Protein AF-0000000074257946 (afdb_homodimer)

Organism: NCBI:txid2743089

Sequence (624 aa):
MSGSTSDPAFTVRQARAADEDAVVAFTGDTWGDRHGDYIPDVFARWVETDGPDQRTFVVDVDDGADVAGVIQGVMLTDTEAWAQGMRVNPAYRGRGLSPGLSYALMDWARGRGAAVCRNMVFSWNVAGLGQSRAVGFEPATEFRWARPDPDADAAPDLDVSADPAAAWAWWTASDARSHLRGLAMDAEESWACSELRREQLREAADDDRLFVVNDGGTRGFSYRAYDDEREADDGGTRTWGVYGVGAWETSEAARAVLRAVARDAGRQGYDDVRVLIPEGVRPVSDVAAAREGVSEEPDFVMSADLTDPDVAMSGSTSDPAFTVRQARAADEDAVVAFTGDTWGDRHGDYIPDVFARWVETDGPDQRTFVVDVDDGADVAGVIQGVMLTDTEAWAQGMRVNPAYRGRGLSPGLSYALMDWARGRGAAVCRNMVFSWNVAGLGQSRAVGFEPATEFRWARPDPDADAAPDLDVSADPAAAWAWWTASDARSHLRGLAMDAEESWACSELRREQLREAADDDRLFVVNDGGTRGFSYRAYDDEREADDGGTRTWGVYGVGAWETSEAARAVLRAVARDAGRQGYDDVRVLIPEGVRPVSDVAAAREGVSEEPDFVMSADLTDPDVA

Radius of gyration: 26.46 Å; Cα contacts (8 Å, |Δi|>4): 1434; chains: 2; bounding box: 75×75×57 Å

Nearest PDB structures (foldseek):
  8iym-assembly3_C  TM=8.366E-01  e=1.261E-07  Helicobacter pylori 26695
  8iym-assembly1_A  TM=7.891E-01  e=2.751E-07  Helicobacter pylori 26695
  8iym-assembly2_B  TM=7.845E-01  e=6.766E-07  Helicobacter pylori 26695
  8iyo-assembly3_C  TM=7.149E-01  e=1.261E-07  Helicobacter pylori 26695
  7rb3-assembly1_A  TM=7.932E-01  e=5.203E-06  Homo sapiens

Foldseek 3Di:
DPPPPPLQDKDKDFDDLVQLVQVCVQQQQQPHPPDGGCCNVCVNVLNVPDDLFKTKMWMAGPVRPHTFWIKMKGHLDQAEIEIDDTDGRPVCPPSCRRLVNVLVRLVSSVVSHHQKYKYKDFPVPPVVVVSCVVQFWDFDAKWWWWKFAADQPQDAPFDKALDLVQQVVDLVPAVQCVRNVQWWQRLPDPPDIDHDDSVVSVVQSVVVFKIFTDDVGTFWIKGWRDKDWDQDPVRDIAIETEITATDGHDLSRSLRRSSVVSSVCNVVPGRIYIHIYGDDPHSVVSSVVSVTDIDPTMMTMIMHRSVDPVND/DPPPPPLFDKDKDFDDLVQLVQVCVQQQQQVHPPDGGCCNVCVNVLSVPDDLFKTKMWMAGPVRPHTFWIKMKGHLDQAEIEIDDTDGRPVCPPSCRRLVNVQVRLVSSVVSRHQKYKYKDFPVPPVVVVSCVVQFWDFDAKWWWWKFAADQPQDAPFDKALDLVQQVVDLVPAVQCVRNVQWWQRLPDPPDIDHDDSVLSVVQSVVVFKIFTDDPGTFWIKGWRDKDWDQDPVRDIAIETEITATDGHDLSRSLRRSSVVSSVCNVVPGRIYIHIYGDDPHSVVSSVVSVTDIDPTMMTMIMHRSVDPVND

Solvent-accessible surface area (backbone atoms only — not comparable to full-atom values): 32181 Å² total; per-residue (Å²): 133,82,76,70,79,69,70,79,74,64,49,75,43,74,56,52,80,86,46,49,66,48,51,34,66,55,33,61,63,65,54,54,94,79,41,83,44,63,56,62,79,42,46,70,58,50,50,71,63,41,51,95,52,24,46,38,36,28,29,29,28,80,89,62,76,39,62,44,33,37,34,35,35,35,51,78,50,70,40,36,26,38,49,44,74,74,45,63,29,74,92,56,63,90,64,57,58,66,53,51,52,51,34,54,45,51,47,52,38,37,76,67,50,22,44,31,37,31,37,73,40,56,65,46,40,35,69,59,38,18,52,40,44,73,61,50,31,38,68,63,24,42,29,30,38,37,30,41,63,52,28,58,78,46,71,43,88,46,51,71,45,52,52,39,67,58,48,45,57,50,42,77,71,32,68,54,30,63,54,34,68,41,46,23,46,34,65,84,43,85,97,38,69,36,71,64,50,70,65,57,40,44,52,25,27,76,67,75,31,31,41,28,29,37,73,99,44,81,35,28,30,37,32,56,41,46,72,46,77,41,78,39,95,86,69,44,79,42,37,32,35,34,24,22,37,45,42,53,74,45,56,70,36,35,35,21,38,46,23,49,50,11,15,52,30,26,68,72,63,35,72,39,40,38,26,37,25,56,55,48,45,52,58,50,36,26,38,11,58,54,73,29,46,57,48,62,45,46,39,25,34,34,32,24,58,48,75,39,77,86,41,91,134,81,75,71,79,67,71,79,73,64,48,74,42,74,55,52,79,85,47,48,66,48,51,32,66,54,35,61,62,64,54,54,94,79,42,83,43,65,58,62,78,41,49,68,58,48,50,69,62,42,49,94,54,24,45,38,36,28,31,30,28,83,90,62,77,39,61,44,32,37,34,34,36,35,50,78,50,71,40,35,26,37,48,45,74,73,44,65,27,75,94,56,63,92,67,59,58,66,53,52,52,51,35,54,44,51,47,52,37,37,75,64,49,21,44,31,38,30,36,73,39,56,64,46,41,35,70,59,38,17,51,40,44,72,62,50,30,38,66,63,23,42,28,30,37,38,31,40,65,51,29,59,78,45,71,42,88,47,51,71,44,51,52,38,64,61,47,46,58,50,42,78,71,33,68,55,29,62,56,36,69,40,46,23,45,34,65,84,42,85,98,39,69,35,73,66,49,70,66,58,40,44,53,24,28,75,67,75,29,32,40,26,27,36,72,100,46,82,35,30,29,36,33,56,41,46,72,46,79,42,78,39,96,87,69,45,78,43,37,32,37,34,25,22,37,46,42,53,74,45,56,68,37,35,36,22,39,45,24,48,50,11,15,53,30,26,67,72,62,34,73,40,40,38,26,37,25,56,56,47,44,53,58,50,37,26,38,10,57,54,72,29,46,55,50,62,46,44,39,26,34,33,34,24,58,49,76,39,78,85,40,91

pLDDT: mean 92.84, std 12.23, range [27.66, 98.94]

Secondary structure (DSSP, 8-state):
----------EEEE--GGGHHHHHHHHTTTTTTS---SHHHHHHHHHHH-BTTEEEEEEEEGGGTEEEEEEEEEESSSSEEEEEEEEE-GGGTTSSHHHHHHHHHHHHHHHTT-SEEEEEEETT-HHHHHHHHHTT-EEEEEEEEEEPPP-TT---SSEEE--HHHHHHHHHHSHHHHHHTTEEE-SSSTT-EEE--HHHHHHHHHTT-EEEEESSSEEEEEEEEEEEEEE-TTSPEEEEEEEEEEEESSHHHHHHHHHHHHHHHHHHT-SEEEEEEE-SHHHHHHHHHTT-EE-SSPEEEEEEETTSTT--/----------EEEE--GGGHHHHHHHHTTTTTTS---SHHHHHHHHHHH-BTTEEEEEEEEGGGTEEEEEEEEEESSSSEEEEEEEEE-GGGTTSSHHHHHHHHHHHHHHHTT-SEEEEEEETT-HHHHHHHHHTT-EEEEEEEEEEPPP-TT---SSEEE--HHHHHHHHHHSHHHHHHTTEEE-SSSTT-EEE--HHHHHHHHHTT-EEEEESSSEEEEEEEEEEEEEE-TTSPEEEEEEEEEEEESSHHHHHHHHHHHHHHHHHHT-SEEEEEEE-SHHHHHHHHHTT-EE-SSPEEEEEEETTSTT--

Structure (mmCIF, N/CA/C/O backbone):
data_AF-0000000074257946-model_v1
#
loop_
_entity.id
_entity.type
_entity.pdbx_description
1 polymer 'GNAT family N-acetyltransferase'
#
loop_
_atom_site.group_PDB
_atom_site.id
_atom_site.type_symbol
_atom_site.label_atom_id
_atom_site.label_alt_id
_atom_site.label_comp_id
_atom_site.label_asym_id
_atom_site.label_entity_id
_atom_site.label_seq_id
_atom_site.pdbx_PDB_ins_code
_atom_site.Cartn_x
_atom_site.Cartn_y
_atom_site.Cartn_z
_atom_site.occupancy
_atom_site.B_iso_or_equiv
_atom_site.auth_seq_id
_atom_site.auth_comp_id
_atom_site.auth_asym_id
_atom_site.auth_atom_id
_atom_site.pdbx_PDB_model_num
ATOM 1 N N . MET A 1 1 ? -39.656 -33.594 -10.438 1 28.19 1 MET A N 1
ATOM 2 C CA . MET A 1 1 ? -38.688 -33.688 -11.508 1 28.19 1 MET A CA 1
ATOM 3 C C . MET A 1 1 ? -37.531 -32.688 -11.281 1 28.19 1 MET A C 1
ATOM 5 O O . MET A 1 1 ? -37.719 -31.484 -11.523 1 28.19 1 MET A O 1
ATOM 9 N N . SER A 1 2 ? -36.781 -32.781 -10.195 1 31.39 2 SER A N 1
ATOM 10 C CA . SER A 1 2 ? -35.75 -31.953 -9.633 1 31.39 2 SER A CA 1
ATOM 11 C C . SER A 1 2 ? -34.625 -31.703 -10.648 1 31.39 2 SER A C 1
ATOM 13 O O . SER A 1 2 ? -33.938 -32.625 -11.047 1 31.39 2 SER A O 1
ATOM 15 N N . GLY A 1 3 ? -34.969 -30.828 -11.656 1 32.97 3 GLY A N 1
ATOM 16 C CA . GLY A 1 3 ? -33.969 -30.531 -12.695 1 32.97 3 GLY A CA 1
ATOM 17 C C . GLY A 1 3 ? -32.562 -30.359 -12.156 1 32.97 3 GLY A C 1
ATOM 18 O O . GLY A 1 3 ? -32.344 -29.578 -11.227 1 32.97 3 GLY A O 1
ATOM 19 N N . SER A 1 4 ? -31.781 -31.344 -12.133 1 37.19 4 SER A N 1
ATOM 20 C CA . SER A 1 4 ? -30.344 -31.328 -11.844 1 37.19 4 SER A CA 1
ATOM 21 C C . SER A 1 4 ? -29.656 -30.188 -12.578 1 37.19 4 SER A C 1
ATOM 23 O O . SER A 1 4 ? -29.609 -30.172 -13.812 1 37.19 4 SER A O 1
ATOM 25 N N . THR A 1 5 ? -29.938 -28.938 -12.32 1 41.09 5 THR A N 1
ATOM 26 C CA . THR A 1 5 ? -29.125 -27.859 -12.883 1 41.09 5 THR A CA 1
ATOM 27 C C . THR A 1 5 ? -27.688 -28.312 -13.109 1 41.09 5 THR A C 1
ATOM 29 O O . THR A 1 5 ? -26.953 -28.578 -12.148 1 41.09 5 THR A O 1
ATOM 32 N N . SER A 1 6 ? -27.391 -29.125 -14.07 1 42 6 SER A N 1
ATOM 33 C CA . SER A 1 6 ? -26.109 -29.656 -14.523 1 42 6 SER A CA 1
ATOM 34 C C . SER A 1 6 ? -25.047 -28.578 -14.594 1 42 6 SER A C 1
ATOM 36 O O . SER A 1 6 ? -25.25 -27.547 -15.258 1 42 6 SER A O 1
ATOM 38 N N . ASP A 1 7 ? -24.328 -28.172 -13.602 1 51.91 7 ASP A N 1
ATOM 39 C CA . ASP A 1 7 ? -23.172 -27.281 -13.625 1 51.91 7 ASP A CA 1
ATOM 40 C C . ASP A 1 7 ? -22.438 -27.359 -14.969 1 51.91 7 ASP A C 1
ATOM 42 O O . ASP A 1 7 ? -22.141 -28.453 -15.453 1 51.91 7 ASP A O 1
ATOM 46 N N . PRO A 1 8 ? -22.688 -26.453 -15.906 1 59.31 8 PRO A N 1
ATOM 47 C CA . PRO A 1 8 ? -22.062 -26.578 -17.219 1 59.31 8 PRO A CA 1
ATOM 48 C C . PRO A 1 8 ? -20.656 -27.188 -17.156 1 59.31 8 PRO A C 1
ATOM 50 O O . PRO A 1 8 ? -19.859 -26.812 -16.297 1 59.31 8 PRO A O 1
ATOM 53 N N . ALA A 1 9 ? -20.406 -28.406 -17.734 1 77.06 9 ALA A N 1
ATOM 54 C CA . ALA A 1 9 ? -19.266 -29.297 -17.656 1 77.06 9 ALA A CA 1
ATOM 55 C C . ALA A 1 9 ? -18.031 -28.672 -18.328 1 77.06 9 ALA A C 1
ATOM 57 O O . ALA A 1 9 ? -18.141 -28.062 -19.391 1 77.06 9 ALA A O 1
ATOM 58 N N . PHE A 1 10 ? -17.047 -28.094 -17.688 1 89.5 10 PHE A N 1
ATOM 59 C CA . PHE A 1 10 ? -15.75 -27.719 -18.25 1 89.5 10 PHE A CA 1
ATOM 60 C C . PHE A 1 10 ? -14.68 -28.734 -17.844 1 89.5 10 PHE A C 1
ATOM 62 O O . PHE A 1 10 ? -14.875 -29.5 -16.906 1 89.5 10 PHE A O 1
ATOM 69 N N . THR A 1 11 ? -13.664 -28.875 -18.656 1 93.81 11 THR A N 1
ATOM 70 C CA . THR A 1 11 ? -12.539 -29.766 -18.391 1 93.81 11 THR A CA 1
ATOM 71 C C . THR A 1 11 ? -11.227 -28.984 -18.391 1 93.81 11 THR A C 1
ATOM 73 O O . THR A 1 11 ? -10.969 -28.188 -19.297 1 93.81 11 THR A O 1
ATOM 76 N N . VAL A 1 12 ? -10.453 -29.188 -17.328 1 96.31 12 VAL A N 1
ATOM 77 C CA . VAL A 1 12 ? -9.125 -28.578 -17.25 1 96.31 12 VAL A CA 1
ATOM 78 C C . VAL A 1 12 ? -8.078 -29.578 -17.75 1 96.31 12 VAL A C 1
ATOM 80 O O . VAL A 1 12 ? -8.117 -30.75 -17.391 1 96.31 12 VAL A O 1
ATOM 83 N N . ARG A 1 13 ? -7.227 -29.109 -18.562 1 97.06 13 ARG A N 1
ATOM 84 C CA . ARG A 1 13 ? -6.176 -29.953 -19.109 1 97.06 13 ARG A CA 1
ATOM 85 C C . ARG A 1 13 ? -4.895 -29.156 -19.344 1 97.06 13 ARG A C 1
ATOM 87 O O . ARG A 1 13 ? -4.895 -27.938 -19.25 1 97.06 13 ARG A O 1
ATOM 94 N N . GLN A 1 14 ? -3.812 -29.906 -19.656 1 97.62 14 GLN A N 1
ATOM 95 C CA . GLN A 1 14 ? -2.584 -29.234 -20.062 1 97.62 14 GLN A CA 1
ATOM 96 C C . GLN A 1 14 ? -2.76 -28.547 -21.422 1 97.62 14 GLN A C 1
ATOM 98 O O . GLN A 1 14 ? -3.387 -29.109 -22.328 1 97.62 14 GLN A O 1
ATOM 103 N N . ALA A 1 15 ? -2.199 -27.438 -21.547 1 98.06 15 ALA A N 1
ATOM 104 C CA . ALA A 1 15 ? -2.273 -26.672 -22.781 1 98.06 15 ALA A CA 1
ATOM 105 C C . ALA A 1 15 ? -1.446 -27.328 -23.891 1 98.06 15 ALA A C 1
ATOM 107 O O . ALA A 1 15 ? -0.516 -28.094 -23.609 1 98.06 15 ALA A O 1
ATOM 108 N N . ARG A 1 16 ? -1.841 -27.094 -25.156 1 97 16 ARG A N 1
ATOM 109 C CA . ARG A 1 16 ? -1.133 -27.5 -26.359 1 97 16 ARG A CA 1
ATOM 110 C C . ARG A 1 16 ? -0.888 -26.312 -27.281 1 97 16 ARG A C 1
ATOM 112 O O . ARG A 1 16 ? -1.555 -25.281 -27.156 1 97 16 ARG A O 1
ATOM 119 N N . ALA A 1 17 ? 0.086 -26.484 -28.172 1 96.31 17 ALA A N 1
ATOM 120 C CA . ALA A 1 17 ? 0.425 -25.422 -29.125 1 96.31 17 ALA A CA 1
ATOM 121 C C . ALA A 1 17 ? -0.807 -24.969 -29.891 1 96.31 17 ALA A C 1
ATOM 123 O O . ALA A 1 17 ? -0.942 -23.781 -30.219 1 96.31 17 ALA A O 1
ATOM 124 N N . ALA A 1 18 ? -1.68 -25.844 -30.172 1 95.69 18 ALA A N 1
ATOM 125 C CA . ALA A 1 18 ? -2.865 -25.578 -30.984 1 95.69 18 ALA A CA 1
ATOM 126 C C . ALA A 1 18 ? -3.832 -24.656 -30.25 1 95.69 18 ALA A C 1
ATOM 128 O O . ALA A 1 18 ? -4.758 -24.109 -30.859 1 95.69 18 ALA A O 1
ATOM 129 N N . ASP A 1 19 ? -3.639 -24.453 -28.953 1 96.56 19 ASP A N 1
ATOM 130 C CA . ASP A 1 19 ? -4.539 -23.625 -28.156 1 96.56 19 ASP A CA 1
ATOM 131 C C . ASP A 1 19 ? -4.188 -22.156 -28.281 1 96.56 19 ASP A C 1
ATOM 133 O O . ASP A 1 19 ? -4.91 -21.281 -27.781 1 96.56 19 ASP A O 1
ATOM 137 N N . GLU A 1 20 ? -3.1 -21.812 -28.938 1 95.38 20 GLU A N 1
ATOM 138 C CA . GLU A 1 20 ? -2.523 -20.469 -28.938 1 95.38 20 GLU A CA 1
ATOM 139 C C . GLU A 1 20 ? -3.518 -19.438 -29.469 1 95.38 20 GLU A C 1
ATOM 141 O O . GLU A 1 20 ? -3.754 -18.406 -28.828 1 95.38 20 GLU A O 1
ATOM 146 N N . ASP A 1 21 ? -4.148 -19.719 -30.609 1 94 21 ASP A N 1
ATOM 147 C CA . ASP A 1 21 ? -5.055 -18.75 -31.219 1 94 21 ASP A CA 1
ATOM 148 C C . ASP A 1 21 ? -6.219 -18.422 -30.281 1 94 21 ASP A C 1
ATOM 150 O O . ASP A 1 21 ? -6.598 -17.266 -30.156 1 94 21 ASP A O 1
ATOM 154 N N . ALA A 1 22 ? -6.742 -19.406 -29.688 1 93.19 22 ALA A N 1
ATOM 155 C CA . ALA A 1 22 ? -7.879 -19.219 -28.797 1 93.19 22 ALA A CA 1
ATOM 156 C C . ALA A 1 22 ? -7.473 -18.391 -27.562 1 93.19 22 ALA A C 1
ATOM 158 O O . ALA A 1 22 ? -8.188 -17.469 -27.172 1 93.19 22 ALA A O 1
ATOM 159 N N . VAL A 1 23 ? -6.34 -18.703 -26.938 1 94.38 23 VAL A N 1
ATOM 160 C CA . VAL A 1 23 ? -5.859 -18.016 -25.75 1 94.38 23 VAL A CA 1
ATOM 161 C C . VAL A 1 23 ? -5.566 -16.562 -26.094 1 94.38 23 VAL A C 1
ATOM 163 O O . VAL A 1 23 ? -5.949 -15.648 -25.344 1 94.38 23 VAL A O 1
ATOM 166 N N . VAL A 1 24 ? -4.945 -16.328 -27.172 1 91.62 24 VAL A N 1
ATOM 167 C CA . VAL A 1 24 ? -4.605 -14.984 -27.609 1 91.62 24 VAL A CA 1
ATOM 168 C C . VAL A 1 24 ? -5.883 -14.172 -27.812 1 91.62 24 VAL A C 1
ATOM 170 O O . VAL A 1 24 ? -5.934 -12.984 -27.484 1 91.62 24 VAL A O 1
ATOM 173 N N . ALA A 1 25 ? -6.863 -14.797 -28.344 1 89.38 25 ALA A N 1
ATOM 174 C CA . ALA A 1 25 ? -8.117 -14.125 -28.672 1 89.38 25 ALA A CA 1
ATOM 175 C C . ALA A 1 25 ? -8.758 -13.516 -27.438 1 89.38 25 ALA A C 1
ATOM 177 O O . ALA A 1 25 ? -9.266 -12.391 -27.469 1 89.38 25 ALA A O 1
ATOM 178 N N . PHE A 1 26 ? -8.719 -14.219 -26.312 1 88.62 26 PHE A N 1
ATOM 179 C CA . PHE A 1 26 ? -9.445 -13.672 -25.172 1 88.62 26 PHE A CA 1
ATOM 180 C C . PHE A 1 26 ? -8.508 -12.938 -24.219 1 88.62 26 PHE A C 1
ATOM 182 O O . PHE A 1 26 ? -8.961 -12.297 -23.281 1 88.62 26 PHE A O 1
ATOM 189 N N . THR A 1 27 ? -7.254 -12.992 -24.375 1 87.44 27 THR A N 1
ATOM 190 C CA . THR A 1 27 ? -6.316 -12.312 -23.484 1 87.44 27 THR A CA 1
ATOM 191 C C . THR A 1 27 ? -5.805 -11.023 -24.125 1 87.44 27 THR A C 1
ATOM 193 O O . THR A 1 27 ? -5.086 -10.25 -23.484 1 87.44 27 THR A O 1
ATOM 196 N N . GLY A 1 28 ? -6.121 -10.82 -25.312 1 71 28 GLY A N 1
ATOM 197 C CA . GLY A 1 28 ? -5.59 -9.664 -26.031 1 71 28 GLY A CA 1
ATOM 198 C C . GLY A 1 28 ? -5.957 -8.344 -25.391 1 71 28 GLY A C 1
ATOM 199 O O . GLY A 1 28 ? -5.219 -7.363 -25.5 1 71 28 GLY A O 1
ATOM 200 N N . ASP A 1 29 ? -7.141 -8.266 -24.672 1 65 29 ASP A N 1
ATOM 201 C CA . ASP A 1 29 ? -7.57 -6.98 -24.125 1 65 29 ASP A CA 1
ATOM 202 C C . ASP A 1 29 ? -7.934 -7.105 -22.656 1 65 29 ASP A C 1
ATOM 204 O O . ASP A 1 29 ? -8.891 -6.477 -22.188 1 65 29 ASP A O 1
ATOM 208 N N . THR A 1 30 ? -7.242 -7.941 -21.891 1 57.88 30 THR A N 1
ATOM 209 C CA . THR A 1 30 ? -7.645 -8.328 -20.547 1 57.88 30 THR A CA 1
ATOM 210 C C . THR A 1 30 ? -7.684 -7.117 -19.609 1 57.88 30 THR A C 1
ATOM 212 O O . THR A 1 30 ? -8.594 -6.984 -18.797 1 57.88 30 THR A O 1
ATOM 215 N N . TRP A 1 31 ? -6.695 -6.301 -19.609 1 57.59 31 TRP A N 1
ATOM 216 C CA . TRP A 1 31 ? -6.598 -5.25 -18.609 1 57.59 31 TRP A CA 1
ATOM 217 C C . TRP A 1 31 ? -7.074 -3.914 -19.172 1 57.59 31 TRP A C 1
ATOM 219 O O . TRP A 1 31 ? -6.887 -2.869 -18.547 1 57.59 31 TRP A O 1
ATOM 229 N N . GLY A 1 32 ? -7.785 -3.988 -20.266 1 51.88 32 GLY A N 1
ATOM 230 C CA . GLY A 1 32 ? -8.219 -2.752 -20.906 1 51.88 32 GLY A CA 1
ATOM 231 C C . GLY A 1 32 ? -7.07 -1.811 -21.219 1 51.88 32 GLY A C 1
ATOM 232 O O . GLY A 1 32 ? -6 -2.25 -21.641 1 51.88 32 GLY A O 1
ATOM 233 N N . ASP A 1 33 ? -7.301 -0.355 -21 1 49.25 33 ASP A N 1
ATOM 234 C CA . ASP A 1 33 ? -6.422 0.754 -21.359 1 49.25 33 ASP A CA 1
ATOM 235 C C . ASP A 1 33 ? -5.223 0.823 -20.406 1 49.25 33 ASP A C 1
ATOM 237 O O . ASP A 1 33 ? -4.285 1.587 -20.641 1 49.25 33 ASP A O 1
ATOM 241 N N . ARG A 1 34 ? -5.273 0.094 -19.312 1 51.94 34 ARG A N 1
ATOM 242 C CA . ARG A 1 34 ? -4.219 0.349 -18.344 1 51.94 34 ARG A CA 1
ATOM 243 C C . ARG A 1 34 ? -2.918 -0.339 -18.734 1 51.94 34 ARG A C 1
ATOM 245 O O . ARG A 1 34 ? -1.84 0.247 -18.625 1 51.94 34 ARG A O 1
ATOM 252 N N . HIS A 1 35 ? -2.992 -1.701 -19.094 1 59.75 35 HIS A N 1
ATOM 253 C CA . HIS A 1 35 ? -1.765 -2.408 -19.453 1 59.75 35 HIS A CA 1
ATOM 254 C C . HIS A 1 35 ? -2.027 -3.477 -20.5 1 59.75 35 HIS A C 1
ATOM 256 O O . HIS A 1 35 ? -3.131 -4.023 -20.578 1 59.75 35 HIS A O 1
ATOM 262 N N . GLY A 1 36 ? -1.339 -3.449 -21.547 1 65.31 36 GLY A N 1
ATOM 263 C CA . GLY A 1 36 ? -1.379 -4.605 -22.422 1 65.31 36 GLY A CA 1
ATOM 264 C C . GLY A 1 36 ? -1.177 -5.918 -21.703 1 65.31 36 GLY A C 1
ATOM 265 O O . GLY A 1 36 ? -0.676 -5.938 -20.578 1 65.31 36 GLY A O 1
ATOM 266 N N . ASP A 1 37 ? -1.845 -6.973 -22.094 1 81.06 37 ASP A N 1
ATOM 267 C CA . ASP A 1 37 ? -1.688 -8.305 -21.516 1 81.06 37 ASP A CA 1
ATOM 268 C C . ASP A 1 37 ? -0.487 -9.023 -22.125 1 81.06 37 ASP A C 1
ATOM 270 O O . ASP A 1 37 ? -0.329 -9.055 -23.344 1 81.06 37 ASP A O 1
ATOM 274 N N . TYR A 1 38 ? 0.406 -9.594 -21.344 1 86 38 TYR A N 1
ATOM 275 C CA . TYR A 1 38 ? 1.645 -10.203 -21.812 1 86 38 TYR A CA 1
ATOM 276 C C . TYR A 1 38 ? 1.411 -11.641 -22.25 1 86 38 TYR A C 1
ATOM 278 O O . TYR A 1 38 ? 2.268 -12.242 -22.906 1 86 38 TYR A O 1
ATOM 286 N N . ILE A 1 39 ? 0.268 -12.188 -22.016 1 90.44 39 ILE A N 1
ATOM 287 C CA . ILE A 1 39 ? 0.009 -13.602 -22.234 1 90.44 39 ILE A CA 1
ATOM 288 C C . ILE A 1 39 ? 0.136 -13.914 -23.734 1 90.44 39 ILE A C 1
ATOM 290 O O . ILE A 1 39 ? 0.771 -14.906 -24.109 1 90.44 39 ILE A O 1
ATOM 294 N N . PRO A 1 40 ? -0.4 -13.07 -24.625 1 89.81 40 PRO A N 1
ATOM 295 C CA . PRO A 1 40 ? -0.252 -13.352 -26.062 1 89.81 40 PRO A CA 1
ATOM 296 C C . PRO A 1 40 ? 1.209 -13.469 -26.484 1 89.81 40 PRO A C 1
ATOM 298 O O . PRO A 1 40 ? 1.528 -14.227 -27.406 1 89.81 40 PRO A O 1
ATOM 301 N N . ASP A 1 41 ? 2.043 -12.812 -25.781 1 88.56 41 ASP A N 1
ATOM 302 C CA . ASP A 1 41 ? 3.447 -12.742 -26.172 1 88.56 41 ASP A CA 1
ATOM 303 C C . ASP A 1 41 ? 4.23 -13.93 -25.609 1 88.56 41 ASP A C 1
ATOM 305 O O . ASP A 1 41 ? 5.328 -14.234 -26.078 1 88.56 41 ASP A O 1
ATOM 309 N N . VAL A 1 42 ? 3.674 -14.586 -24.625 1 91.94 42 VAL A N 1
ATOM 310 C CA . VAL A 1 42 ? 4.52 -15.547 -23.922 1 91.94 42 VAL A CA 1
ATOM 311 C C . VAL A 1 42 ? 3.889 -16.938 -24 1 91.94 42 VAL A C 1
ATOM 313 O O . VAL A 1 42 ? 4.551 -17.938 -23.719 1 91.94 42 VAL A O 1
ATOM 316 N N . PHE A 1 43 ? 2.664 -17.094 -24.438 1 95.31 43 PHE A N 1
ATOM 317 C CA . PHE A 1 43 ? 1.934 -18.359 -24.359 1 95.31 43 PHE A CA 1
ATOM 318 C C . PHE A 1 43 ? 2.67 -19.453 -25.109 1 95.31 43 PHE A C 1
ATOM 320 O O . PHE A 1 43 ? 2.836 -20.562 -24.594 1 95.31 43 PHE A O 1
ATOM 327 N N . ALA A 1 44 ? 3.096 -19.188 -26.328 1 95.44 44 ALA A N 1
ATOM 328 C CA . ALA A 1 44 ? 3.791 -20.188 -27.141 1 95.44 44 ALA A CA 1
ATOM 329 C C . ALA A 1 44 ? 5.012 -20.734 -26.406 1 95.44 44 ALA A C 1
ATOM 331 O O . ALA A 1 44 ? 5.23 -21.953 -26.359 1 95.44 44 ALA A O 1
ATOM 332 N N . ARG A 1 45 ? 5.73 -19.844 -25.828 1 94.81 45 ARG A N 1
ATOM 333 C CA . ARG A 1 45 ? 6.918 -20.25 -25.078 1 94.81 45 ARG A CA 1
ATOM 334 C C . ARG A 1 45 ? 6.543 -21.031 -23.828 1 94.81 45 ARG A C 1
ATOM 336 O O . ARG A 1 45 ? 7.238 -21.984 -23.453 1 94.81 45 ARG A O 1
ATOM 343 N N . TRP A 1 46 ? 5.465 -20.656 -23.125 1 96.38 46 TRP A N 1
ATOM 344 C CA . TRP A 1 46 ? 4.977 -21.391 -21.953 1 96.38 46 TRP A CA 1
ATOM 345 C C . TRP A 1 46 ? 4.75 -22.859 -22.297 1 96.38 46 TRP A C 1
ATOM 347 O O . TRP A 1 46 ? 5.254 -23.75 -21.609 1 96.38 46 TRP A O 1
ATOM 357 N N . VAL A 1 47 ? 4.074 -23.031 -23.359 1 97.31 47 VAL A N 1
ATOM 358 C CA . VAL A 1 47 ? 3.699 -24.391 -23.75 1 97.31 47 VAL A CA 1
ATOM 359 C C . VAL A 1 47 ? 4.945 -25.172 -24.172 1 97.31 47 VAL A C 1
ATOM 361 O O . VAL A 1 47 ? 5.113 -26.328 -23.812 1 97.31 47 VAL A O 1
ATOM 364 N N . GLU A 1 48 ? 5.805 -24.5 -24.875 1 96.94 48 GLU A N 1
ATOM 365 C CA . GLU A 1 48 ? 7.023 -25.125 -25.391 1 96.94 48 GLU A CA 1
ATOM 366 C C . GLU A 1 48 ? 7.922 -25.578 -24.25 1 96.94 48 GLU A C 1
ATOM 368 O O . GLU A 1 48 ? 8.602 -26.609 -24.359 1 96.94 48 GLU A O 1
ATOM 373 N N . THR A 1 49 ? 7.918 -24.859 -23.172 1 96.19 49 THR A N 1
ATOM 374 C CA . THR A 1 49 ? 8.867 -25.125 -22.109 1 96.19 49 THR A CA 1
ATOM 375 C C . THR A 1 49 ? 8.211 -25.938 -20.984 1 96.19 49 THR A C 1
ATOM 377 O O . THR A 1 49 ? 8.844 -26.234 -19.984 1 96.19 49 THR A O 1
ATOM 380 N N . ASP A 1 50 ? 6.992 -26.281 -21.141 1 96.94 50 ASP A N 1
ATOM 381 C CA . ASP A 1 50 ? 6.312 -27.125 -20.156 1 96.94 50 ASP A CA 1
ATOM 382 C C . ASP A 1 50 ? 7.086 -28.422 -19.922 1 96.94 50 ASP A C 1
ATOM 384 O O . ASP A 1 50 ? 7.648 -29 -20.844 1 96.94 50 ASP A O 1
ATOM 388 N N . GLY A 1 51 ? 7.164 -28.828 -18.719 1 95.88 51 GLY A N 1
ATOM 389 C CA . GLY A 1 51 ? 7.852 -30.031 -18.266 1 95.88 51 GLY A CA 1
ATOM 390 C C . GLY A 1 51 ? 7.496 -30.422 -16.844 1 95.88 51 GLY A C 1
ATOM 391 O O . GLY A 1 51 ? 6.402 -30.109 -16.375 1 95.88 51 GLY A O 1
ATOM 392 N N . PRO A 1 52 ? 8.297 -31.172 -16.234 1 95.31 52 PRO A N 1
ATOM 393 C CA . PRO A 1 52 ? 8 -31.656 -14.883 1 95.31 52 PRO A CA 1
ATOM 394 C C . PRO A 1 52 ? 7.82 -30.516 -13.883 1 95.31 52 PRO A C 1
ATOM 396 O O . PRO A 1 52 ? 7.031 -30.641 -12.938 1 95.31 52 PRO A O 1
ATOM 399 N N . ASP A 1 53 ? 8.578 -29.438 -14.078 1 97.19 53 ASP A N 1
ATOM 400 C CA . ASP A 1 53 ? 8.57 -28.375 -13.078 1 97.19 53 ASP A CA 1
ATOM 401 C C . ASP A 1 53 ? 7.812 -27.141 -13.586 1 97.19 53 ASP A C 1
ATOM 403 O O . ASP A 1 53 ? 7.918 -26.062 -13.016 1 97.19 53 ASP A O 1
ATOM 407 N N . GLN A 1 54 ? 7.184 -27.266 -14.664 1 98.25 54 GLN A N 1
ATOM 408 C CA . GLN A 1 54 ? 6.352 -26.234 -15.258 1 98.25 54 GLN A CA 1
ATOM 409 C C . GLN A 1 54 ? 5.168 -26.828 -16.016 1 98.25 54 GLN A C 1
ATOM 411 O O . GLN A 1 54 ? 5.328 -27.812 -16.75 1 98.25 54 GLN A O 1
ATOM 416 N N . ARG A 1 55 ? 4.008 -26.266 -15.836 1 98.44 55 ARG A N 1
ATOM 417 C CA . ARG A 1 55 ? 2.826 -26.766 -16.531 1 98.44 55 ARG A CA 1
ATOM 418 C C . ARG A 1 55 ? 1.844 -25.625 -16.812 1 98.44 55 ARG A C 1
ATOM 420 O O . ARG A 1 55 ? 1.561 -24.812 -15.945 1 98.44 55 ARG A O 1
ATOM 427 N N . THR A 1 56 ? 1.399 -25.562 -18.031 1 98.62 56 THR A N 1
ATOM 428 C CA . THR A 1 56 ? 0.366 -24.625 -18.438 1 98.62 56 THR A CA 1
ATOM 429 C C . THR A 1 56 ? -0.977 -25.328 -18.609 1 98.62 56 THR A C 1
ATOM 431 O O . THR A 1 56 ? -1.073 -26.344 -19.312 1 98.62 56 THR A O 1
ATOM 434 N N . PHE A 1 57 ? -1.977 -24.828 -17.875 1 98.19 57 PHE A N 1
ATOM 435 C CA . PHE A 1 57 ? -3.312 -25.422 -17.922 1 98.19 57 PHE A CA 1
ATOM 436 C C . PHE A 1 57 ? -4.262 -24.516 -18.719 1 98.19 57 PHE A C 1
ATOM 438 O O . PHE A 1 57 ? -4.137 -23.297 -18.672 1 98.19 57 PHE A O 1
ATOM 445 N N . VAL A 1 58 ? -5.18 -25.109 -19.406 1 97.44 58 VAL A N 1
ATOM 446 C CA . VAL A 1 58 ? -6.305 -24.422 -20.031 1 97.44 58 VAL A CA 1
ATOM 447 C C . VAL A 1 58 ? -7.613 -25.109 -19.656 1 97.44 58 VAL A C 1
ATOM 449 O O . VAL A 1 58 ? -7.598 -26.219 -19.094 1 97.44 58 VAL A O 1
ATOM 452 N N . VAL A 1 59 ? -8.703 -24.406 -19.906 1 96 59 VAL A N 1
ATOM 453 C CA . VAL A 1 59 ? -10.016 -24.984 -19.609 1 96 59 VAL A CA 1
ATOM 454 C C . VAL A 1 59 ? -10.859 -25.016 -20.875 1 96 59 VAL A C 1
ATOM 456 O O . VAL A 1 59 ? -11.031 -23.984 -21.547 1 96 59 VAL A O 1
ATOM 459 N N . ASP A 1 60 ? -11.328 -26.219 -21.25 1 93.88 60 ASP A N 1
ATOM 460 C CA . ASP A 1 60 ? -12.258 -26.391 -22.359 1 93.88 60 ASP A CA 1
ATOM 461 C C . ASP A 1 60 ? -13.703 -26.188 -21.906 1 93.88 60 ASP A C 1
ATOM 463 O O . ASP A 1 60 ? -14.094 -26.641 -20.828 1 93.88 60 ASP A O 1
ATOM 467 N N . VAL A 1 61 ? -14.344 -25.438 -22.719 1 92.06 61 VAL A N 1
ATOM 468 C CA . VAL A 1 61 ? -15.766 -25.25 -22.469 1 92.06 61 VAL A CA 1
ATOM 469 C C . VAL A 1 61 ? -16.578 -25.656 -23.703 1 92.06 61 VAL A C 1
ATOM 471 O O . VAL A 1 61 ? -16 -25.969 -24.75 1 92.06 61 VAL A O 1
ATOM 474 N N . ASP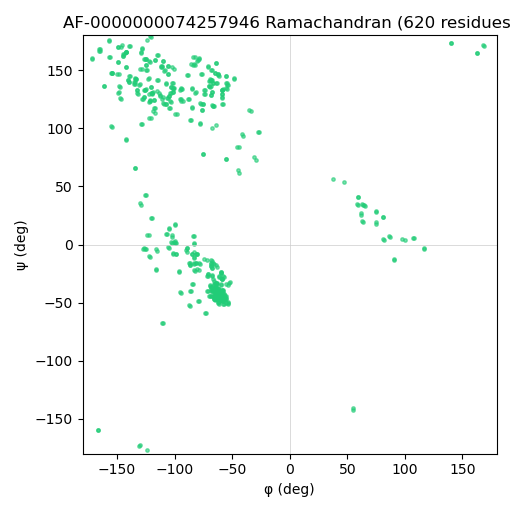 A 1 62 ? -17.844 -25.625 -23.625 1 84.06 62 ASP A N 1
ATOM 475 C CA . ASP A 1 62 ? -18.766 -25.938 -24.719 1 84.06 62 ASP A CA 1
ATOM 476 C C . ASP A 1 62 ? -18.359 -27.234 -25.422 1 84.06 62 ASP A C 1
ATOM 478 O O . ASP A 1 62 ? -18.203 -27.25 -26.641 1 84.06 62 ASP A O 1
ATOM 482 N N . ASP A 1 63 ? -18.203 -28.297 -24.734 1 81.12 63 ASP A N 1
ATOM 483 C CA . ASP A 1 63 ? -17.891 -29.656 -25.172 1 81.12 63 ASP A CA 1
ATOM 484 C C . ASP A 1 63 ? -16.531 -29.703 -25.875 1 81.12 63 ASP A C 1
ATOM 486 O O . ASP A 1 63 ? -16.391 -30.391 -26.891 1 81.12 63 ASP A O 1
ATOM 490 N N . GLY A 1 64 ? -15.688 -28.797 -25.516 1 79.06 64 GLY A N 1
ATOM 491 C CA . GLY A 1 64 ? -14.328 -28.859 -26.016 1 79.06 64 GLY A CA 1
ATOM 492 C C . GLY A 1 64 ? -14.086 -27.969 -27.219 1 79.06 64 GLY A C 1
ATOM 493 O O . GLY A 1 64 ? -12.977 -27.906 -27.75 1 79.06 64 GLY A O 1
ATOM 494 N N . ALA A 1 65 ? -15.047 -27.203 -27.609 1 79.88 65 ALA A N 1
ATOM 495 C CA . ALA A 1 65 ? -14.945 -26.391 -28.828 1 79.88 65 ALA A CA 1
ATOM 496 C C . ALA A 1 65 ? -14.188 -25.094 -28.562 1 79.88 65 ALA A C 1
ATOM 498 O O . ALA A 1 65 ? -13.617 -24.5 -29.484 1 79.88 65 ALA A O 1
ATOM 499 N N . ASP A 1 66 ? -14.18 -24.703 -27.297 1 89.38 66 ASP A N 1
ATOM 500 C CA . ASP A 1 66 ? -13.578 -23.406 -26.984 1 89.38 66 ASP A CA 1
ATOM 501 C C . ASP A 1 66 ? -12.641 -23.516 -25.781 1 89.38 66 ASP A C 1
ATOM 503 O O . ASP A 1 66 ? -12.844 -24.344 -24.891 1 89.38 66 ASP A O 1
ATOM 507 N N . VAL A 1 67 ? -11.531 -22.781 -25.844 1 93.81 67 VAL A N 1
ATOM 508 C CA . VAL A 1 67 ? -10.656 -22.578 -24.703 1 93.81 67 VAL A CA 1
ATOM 509 C C . VAL A 1 67 ? -11.023 -21.281 -23.984 1 93.81 67 VAL A C 1
ATOM 511 O O . VAL A 1 67 ? -11.016 -20.203 -24.609 1 93.81 67 VAL A O 1
ATOM 514 N N . ALA A 1 68 ? -11.281 -21.422 -22.672 1 94.06 68 ALA A N 1
ATOM 515 C CA . ALA A 1 68 ? -11.898 -20.266 -22.031 1 94.06 68 ALA A CA 1
ATOM 516 C C . ALA A 1 68 ? -11.07 -19.781 -20.844 1 94.06 68 ALA A C 1
ATOM 518 O O . ALA A 1 68 ? -11.508 -18.906 -20.094 1 94.06 68 ALA A O 1
ATOM 519 N N . GLY A 1 69 ? -9.906 -20.281 -20.625 1 95.5 69 GLY A N 1
ATOM 520 C CA . GLY A 1 69 ? -9.047 -19.859 -19.531 1 95.5 69 GLY A CA 1
ATOM 521 C C . GLY A 1 69 ? -7.645 -20.453 -19.609 1 95.5 69 GLY A C 1
ATOM 522 O O . GLY A 1 69 ? -7.418 -21.422 -20.344 1 95.5 69 GLY A O 1
ATOM 523 N N . VAL A 1 70 ? -6.742 -19.812 -18.922 1 96.69 70 VAL A N 1
ATOM 524 C CA . VAL A 1 70 ? -5.352 -20.25 -18.922 1 96.69 70 VAL A CA 1
ATOM 525 C C . VAL A 1 70 ? -4.703 -19.922 -17.578 1 96.69 70 VAL A C 1
ATOM 527 O O . VAL A 1 70 ? -5.098 -18.969 -16.906 1 96.69 70 VAL A O 1
ATOM 530 N N . ILE A 1 71 ? -3.797 -20.734 -17.109 1 97.62 71 ILE A N 1
ATOM 531 C CA . ILE A 1 71 ? -2.953 -20.5 -15.938 1 97.62 71 ILE A CA 1
ATOM 532 C C . ILE A 1 71 ? -1.66 -21.297 -16.062 1 97.62 71 ILE A C 1
ATOM 534 O O . ILE A 1 71 ? -1.641 -22.359 -16.672 1 97.62 71 ILE A O 1
ATOM 538 N N . GLN A 1 72 ? -0.581 -20.781 -15.547 1 98.56 72 GLN A N 1
ATOM 539 C CA . GLN A 1 72 ? 0.669 -21.531 -15.531 1 98.56 72 GLN A CA 1
ATOM 540 C C . GLN A 1 72 ? 1.175 -21.719 -14.102 1 98.56 72 GLN A C 1
ATOM 542 O O . GLN A 1 72 ? 1.109 -20.812 -13.281 1 98.56 72 GLN A O 1
ATOM 547 N N . GLY A 1 73 ? 1.604 -22.938 -13.82 1 98.62 73 GLY A N 1
ATOM 548 C CA . GLY A 1 73 ? 2.311 -23.266 -12.594 1 98.62 73 GLY A CA 1
ATOM 549 C C . GLY A 1 73 ? 3.787 -23.531 -12.805 1 98.62 73 GLY A C 1
ATOM 550 O O . GLY A 1 73 ? 4.172 -24.141 -13.812 1 98.62 73 GLY A O 1
ATOM 551 N N . VAL A 1 74 ? 4.629 -23.047 -11.906 1 98.69 74 VAL A N 1
ATOM 552 C CA . VAL A 1 74 ? 6.066 -23.281 -11.961 1 98.69 74 VAL A CA 1
ATOM 553 C C . VAL A 1 74 ? 6.566 -23.719 -10.586 1 98.69 74 VAL A C 1
ATOM 555 O O . VAL A 1 74 ? 6.203 -23.125 -9.562 1 98.69 74 VAL A O 1
ATOM 558 N N . MET A 1 75 ? 7.324 -24.812 -10.531 1 98.69 75 MET A N 1
ATOM 559 C CA . MET A 1 75 ? 8.062 -25.141 -9.32 1 98.69 75 MET A CA 1
ATOM 560 C C . MET A 1 75 ? 9.297 -24.25 -9.172 1 98.69 75 MET A C 1
ATOM 562 O O . MET A 1 75 ? 10.219 -24.328 -9.984 1 98.69 75 MET A O 1
ATOM 566 N N . LEU A 1 76 ? 9.312 -23.453 -8.156 1 98.31 76 LEU A N 1
ATOM 567 C CA . LEU A 1 76 ? 10.461 -22.578 -7.926 1 98.31 76 LEU A CA 1
ATOM 568 C C . LEU A 1 76 ? 11.539 -23.297 -7.129 1 98.31 76 LEU A C 1
ATOM 570 O O . LEU A 1 76 ? 12.727 -23 -7.273 1 98.31 76 LEU A O 1
ATOM 574 N N . THR A 1 77 ? 11.188 -24.078 -6.152 1 97 77 THR A N 1
ATOM 575 C CA . THR A 1 77 ? 12.016 -25.047 -5.43 1 97 77 THR A CA 1
ATOM 576 C C . THR A 1 77 ? 11.328 -26.406 -5.352 1 97 77 THR A C 1
ATOM 578 O O . THR A 1 77 ? 10.281 -26.609 -5.969 1 97 77 THR A O 1
ATOM 581 N N . ASP A 1 78 ? 11.914 -27.297 -4.602 1 96.62 78 ASP A N 1
ATOM 582 C CA . ASP A 1 78 ? 11.32 -28.625 -4.438 1 96.62 78 ASP A CA 1
ATOM 583 C C . ASP A 1 78 ? 10.016 -28.547 -3.648 1 96.62 78 ASP A C 1
ATOM 585 O O . ASP A 1 78 ? 9.18 -29.438 -3.729 1 96.62 78 ASP A O 1
ATOM 589 N N . THR A 1 79 ? 9.82 -27.438 -2.93 1 97.88 79 THR A N 1
ATOM 590 C CA . THR A 1 79 ? 8.664 -27.406 -2.049 1 97.88 79 THR A CA 1
ATOM 591 C C . THR A 1 79 ? 7.824 -26.156 -2.307 1 97.88 79 THR A C 1
ATOM 593 O O . THR A 1 79 ? 6.797 -25.938 -1.656 1 97.88 79 THR A O 1
ATOM 596 N N . GLU A 1 80 ? 8.258 -25.25 -3.195 1 98.75 80 GLU A N 1
ATOM 597 C CA . GLU A 1 80 ? 7.531 -24.016 -3.453 1 98.75 80 GLU A CA 1
ATOM 598 C C . GLU A 1 80 ? 7.055 -23.938 -4.902 1 98.75 80 GLU A C 1
ATOM 600 O O . GLU A 1 80 ? 7.863 -23.984 -5.832 1 98.75 80 GLU A O 1
ATOM 605 N N . ALA A 1 81 ? 5.785 -23.75 -5.059 1 98.81 81 ALA A N 1
ATOM 606 C CA . ALA A 1 81 ? 5.191 -23.562 -6.379 1 98.81 81 ALA A CA 1
ATOM 607 C C . ALA A 1 81 ? 4.68 -22.141 -6.559 1 98.81 81 ALA A C 1
ATOM 609 O O . ALA A 1 81 ? 4.398 -21.453 -5.578 1 98.81 81 ALA A O 1
ATOM 610 N N . TRP A 1 82 ? 4.652 -21.719 -7.77 1 98.81 82 TRP A N 1
ATOM 611 C CA . TRP A 1 82 ? 4.191 -20.391 -8.141 1 98.81 82 TRP A CA 1
ATOM 612 C C . TRP A 1 82 ? 3.107 -20.469 -9.211 1 98.81 82 TRP A C 1
ATOM 614 O O . TRP A 1 82 ? 3.266 -21.156 -10.219 1 98.81 82 TRP A O 1
ATOM 624 N N . ALA A 1 83 ? 2 -19.844 -8.977 1 98.62 83 ALA A N 1
ATOM 625 C CA . ALA A 1 83 ? 0.905 -19.734 -9.938 1 98.62 83 ALA A CA 1
ATOM 626 C C . ALA A 1 83 ? 0.893 -18.375 -10.617 1 98.62 83 ALA A C 1
ATOM 628 O O . ALA A 1 83 ? 0.974 -17.344 -9.945 1 98.62 83 ALA A O 1
ATOM 629 N N . GLN A 1 84 ? 0.793 -18.312 -11.93 1 97.56 84 GLN A N 1
ATOM 630 C CA . GLN A 1 84 ? 0.855 -17.031 -12.641 1 97.56 84 GLN A CA 1
ATOM 631 C C . GLN A 1 84 ? 0.015 -17.078 -13.914 1 97.56 84 GLN A C 1
ATOM 633 O O . GLN A 1 84 ? -0.341 -18.156 -14.398 1 97.56 84 GLN A O 1
ATOM 638 N N . GLY A 1 85 ? -0.391 -15.898 -14.367 1 95.12 85 GLY A N 1
ATOM 639 C CA . GLY A 1 85 ? -0.989 -15.711 -15.688 1 95.12 85 GLY A CA 1
ATOM 640 C C . GLY A 1 85 ? -2.418 -16.219 -15.766 1 95.12 85 GLY A C 1
ATOM 641 O O . GLY A 1 85 ? -2.877 -16.641 -16.828 1 95.12 85 GLY A O 1
ATOM 642 N N . MET A 1 86 ? -3.109 -16.203 -14.695 1 94.69 86 MET A N 1
ATOM 643 C CA . MET A 1 86 ? -4.5 -16.641 -14.719 1 94.69 86 MET A CA 1
ATOM 644 C C . MET A 1 86 ? -5.359 -15.68 -15.531 1 94.69 86 MET A C 1
ATOM 646 O O . MET A 1 86 ? -5.324 -14.469 -15.297 1 94.69 86 MET A O 1
ATOM 650 N N . ARG A 1 87 ? -5.957 -16.172 -16.547 1 93.44 87 ARG A N 1
ATOM 651 C CA . ARG A 1 87 ? -6.93 -15.438 -17.344 1 93.44 87 ARG A CA 1
ATOM 652 C C . ARG A 1 87 ? -8.164 -16.281 -17.625 1 93.44 87 ARG A C 1
ATOM 654 O O . ARG A 1 87 ? -8.055 -17.484 -17.891 1 93.44 87 ARG A O 1
ATOM 661 N N . VAL A 1 88 ? -9.242 -15.688 -17.531 1 92.31 88 VAL A N 1
ATOM 662 C CA . VAL A 1 88 ? -10.5 -16.328 -17.906 1 92.31 88 VAL A CA 1
ATOM 663 C C . VAL A 1 88 ? -11.234 -15.469 -18.922 1 92.31 88 VAL A C 1
ATOM 665 O O . VAL A 1 88 ? -11.289 -14.242 -18.781 1 92.31 88 VAL A O 1
ATOM 668 N N . ASN A 1 89 ? -11.711 -16.109 -19.969 1 90.12 89 ASN A N 1
ATOM 669 C CA . ASN A 1 89 ? -12.523 -15.445 -20.969 1 90.12 89 ASN A CA 1
ATOM 670 C C . ASN A 1 89 ? -13.773 -14.82 -20.359 1 90.12 89 ASN A C 1
ATOM 672 O O . ASN A 1 89 ? -14.602 -15.523 -19.781 1 90.12 89 ASN A O 1
ATOM 676 N N . PRO A 1 90 ? -13.891 -13.539 -20.531 1 87.38 90 PRO A N 1
ATOM 677 C CA . PRO A 1 90 ? -15.023 -12.836 -19.906 1 87.38 90 PRO A CA 1
ATOM 678 C C . PRO A 1 90 ? -16.375 -13.367 -20.391 1 87.38 90 PRO A C 1
ATOM 680 O O . PRO A 1 90 ? -17.375 -13.258 -19.672 1 87.38 90 PRO A O 1
ATOM 683 N N . ALA A 1 91 ? -16.422 -13.945 -21.562 1 86.62 91 ALA A N 1
ATOM 684 C CA . ALA A 1 91 ? -17.656 -14.484 -22.109 1 86.62 91 ALA A CA 1
ATOM 685 C C . ALA A 1 91 ? -18.172 -15.664 -21.281 1 86.62 91 ALA A C 1
ATOM 687 O O . ALA A 1 91 ? -19.328 -16.047 -21.391 1 86.62 91 ALA A O 1
ATOM 688 N N . TYR A 1 92 ? -17.328 -16.188 -20.5 1 86.56 92 TYR A N 1
ATOM 689 C CA . TYR A 1 92 ? -17.672 -17.391 -19.734 1 86.56 92 TYR A CA 1
ATOM 690 C C . TYR A 1 92 ? -17.578 -17.141 -18.234 1 86.56 92 TYR A C 1
ATOM 692 O O . TYR A 1 92 ? -17.359 -18.078 -17.469 1 86.56 92 TYR A O 1
ATOM 700 N N . ARG A 1 93 ? -17.672 -15.914 -17.844 1 77.19 93 ARG A N 1
ATOM 701 C CA . ARG A 1 93 ? -17.578 -15.562 -16.422 1 77.19 93 ARG A CA 1
ATOM 702 C C . ARG A 1 93 ? -18.734 -16.141 -15.633 1 77.19 93 ARG A C 1
ATOM 704 O O . ARG A 1 93 ? -19.844 -16.312 -16.172 1 77.19 93 ARG A O 1
ATOM 711 N N . GLY A 1 94 ? -18.484 -16.484 -14.414 1 76.62 94 GLY A N 1
ATOM 712 C CA . GLY A 1 94 ? -19.531 -16.984 -13.531 1 76.62 94 GLY A CA 1
ATOM 713 C C . GLY A 1 94 ? -19.734 -18.484 -13.641 1 76.62 94 GLY A C 1
ATOM 714 O O . GLY A 1 94 ? -20.656 -19.031 -13.039 1 76.62 94 GLY A O 1
ATOM 715 N N . ARG A 1 95 ? -18.891 -19.172 -14.398 1 80.81 95 ARG A N 1
ATOM 716 C CA . ARG A 1 95 ? -19.047 -20.594 -14.609 1 80.81 95 ARG A CA 1
ATOM 717 C C . ARG A 1 95 ? -18.062 -21.391 -13.75 1 80.81 95 ARG A C 1
ATOM 719 O O . ARG A 1 95 ? -17.906 -22.594 -13.93 1 80.81 95 ARG A O 1
ATOM 726 N N . GLY A 1 96 ? -17.344 -20.703 -12.828 1 86.19 96 GLY A N 1
ATOM 727 C CA . GLY A 1 96 ? -16.422 -21.375 -11.93 1 86.19 96 GLY A CA 1
ATOM 728 C C . GLY A 1 96 ? -15.133 -21.812 -12.617 1 86.19 96 GLY A C 1
ATOM 729 O O . GLY A 1 96 ? -14.461 -22.734 -12.148 1 86.19 96 GLY A O 1
ATOM 730 N N . LEU A 1 97 ? -14.789 -21.328 -13.695 1 90.25 97 LEU A N 1
ATOM 731 C CA . LEU A 1 97 ? -13.617 -21.734 -14.477 1 90.25 97 LEU A CA 1
ATOM 732 C C . LEU A 1 97 ? -12.328 -21.422 -13.719 1 90.25 97 LEU A C 1
ATOM 734 O O . LEU A 1 97 ? -11.414 -22.25 -13.68 1 90.25 97 LEU A O 1
ATOM 738 N N . SER A 1 98 ? -12.312 -20.281 -13.078 1 92.56 98 SER A N 1
ATOM 739 C CA . SER A 1 98 ? -11.094 -19.828 -12.414 1 92.56 98 SER A CA 1
ATOM 740 C C . SER A 1 98 ? -10.727 -20.734 -11.25 1 92.56 98 SER A C 1
ATOM 742 O O . SER A 1 98 ? -9.586 -21.203 -11.156 1 92.56 98 SER A O 1
ATOM 744 N N . PRO A 1 99 ? -11.734 -21.141 -10.414 1 93.69 99 PRO A N 1
ATOM 745 C CA . PRO A 1 99 ? -11.406 -22.109 -9.359 1 93.69 99 PRO A CA 1
ATOM 746 C C . PRO A 1 99 ? -10.914 -23.438 -9.906 1 93.69 99 PRO A C 1
ATOM 748 O O . PRO A 1 99 ? -9.969 -24.031 -9.367 1 93.69 99 PRO A O 1
ATOM 751 N N . GLY A 1 100 ? -11.539 -23.875 -10.969 1 94.12 100 GLY A N 1
ATOM 752 C CA . GLY A 1 100 ? -11.117 -25.125 -11.578 1 94.12 100 GLY A CA 1
ATOM 753 C C . GLY A 1 100 ? -9.664 -25.109 -12.016 1 94.12 100 GLY A C 1
ATOM 754 O O . GLY A 1 100 ? -8.938 -26.078 -11.797 1 94.12 100 GLY A O 1
ATOM 755 N N . LEU A 1 101 ? -9.266 -24.031 -12.664 1 96.19 101 LEU A N 1
ATOM 756 C CA . LEU A 1 101 ? -7.887 -23.875 -13.109 1 96.19 101 LEU A CA 1
ATOM 757 C C . LEU A 1 101 ? -6.934 -23.859 -11.914 1 96.19 101 LEU A C 1
ATOM 759 O O . LEU A 1 101 ? -5.91 -24.562 -11.93 1 96.19 101 LEU A O 1
ATOM 763 N N . SER A 1 102 ? -7.277 -23.125 -10.859 1 97.06 102 SER A N 1
ATOM 764 C CA . SER A 1 102 ? -6.434 -23.016 -9.672 1 97.06 102 SER A CA 1
ATOM 765 C C . SER A 1 102 ? -6.289 -24.359 -8.984 1 97.06 102 SER A C 1
ATOM 767 O O . SER A 1 102 ? -5.184 -24.75 -8.586 1 97.06 102 SER A O 1
ATOM 769 N N . TYR A 1 103 ? -7.363 -25.078 -8.836 1 96.81 103 TYR A N 1
ATOM 770 C CA . TYR A 1 103 ? -7.328 -26.375 -8.164 1 96.81 103 TYR A CA 1
ATOM 771 C C . TYR A 1 103 ? -6.484 -27.375 -8.945 1 96.81 103 TYR A C 1
ATOM 773 O O . TYR A 1 103 ? -5.699 -28.125 -8.367 1 96.81 103 TYR A O 1
ATOM 781 N N . ALA A 1 104 ? -6.652 -27.344 -10.266 1 96.94 104 ALA A N 1
ATOM 782 C CA . ALA A 1 104 ? -5.844 -28.219 -11.094 1 96.94 104 ALA A CA 1
ATOM 783 C C . ALA A 1 104 ? -4.355 -27.938 -10.922 1 96.94 104 ALA A C 1
ATOM 785 O O . ALA A 1 104 ? -3.541 -28.844 -10.812 1 96.94 104 ALA A O 1
ATOM 786 N N . LEU A 1 105 ? -4.02 -26.703 -10.891 1 98.12 105 LEU A N 1
ATOM 787 C CA . LEU A 1 105 ? -2.627 -26.297 -10.734 1 98.12 105 LEU A CA 1
ATOM 788 C C . LEU A 1 105 ? -2.092 -26.703 -9.367 1 98.12 105 LEU A C 1
ATOM 790 O O . LEU A 1 105 ? -0.986 -27.234 -9.258 1 98.12 105 LEU A O 1
ATOM 794 N N . MET A 1 106 ? -2.842 -26.438 -8.305 1 98.25 106 MET A N 1
ATOM 795 C CA . MET A 1 106 ? -2.398 -26.766 -6.949 1 98.25 106 MET A CA 1
ATOM 796 C C . MET A 1 106 ? -2.264 -28.281 -6.773 1 98.25 106 MET A C 1
ATOM 798 O O . MET A 1 106 ? -1.345 -28.75 -6.098 1 98.25 106 MET A O 1
ATOM 802 N N . ASP A 1 107 ? -3.178 -29.016 -7.375 1 97.44 107 ASP A N 1
ATOM 803 C CA . ASP A 1 107 ? -3.08 -30.469 -7.336 1 97.44 107 ASP A CA 1
ATOM 804 C C . ASP A 1 107 ? -1.802 -30.953 -8.016 1 97.44 107 ASP A C 1
ATOM 806 O O . ASP A 1 107 ? -1.085 -31.797 -7.477 1 97.44 107 ASP A O 1
ATOM 810 N N . TRP A 1 108 ? -1.603 -30.438 -9.219 1 97.88 108 TRP A N 1
ATOM 811 C CA . TRP A 1 108 ? -0.37 -30.75 -9.93 1 97.88 108 TRP A CA 1
ATOM 812 C C . TRP A 1 108 ? 0.852 -30.438 -9.07 1 97.88 108 TRP A C 1
ATOM 814 O O . TRP A 1 108 ? 1.743 -31.266 -8.914 1 97.88 108 TRP A O 1
ATOM 824 N N . ALA A 1 109 ? 0.933 -29.234 -8.508 1 98.31 109 ALA A N 1
ATOM 825 C CA . ALA A 1 109 ? 2.062 -28.781 -7.695 1 98.31 109 ALA A CA 1
ATOM 826 C C . ALA A 1 109 ? 2.268 -29.703 -6.492 1 98.31 109 ALA A C 1
ATOM 828 O O . ALA A 1 109 ? 3.4 -30.062 -6.164 1 98.31 109 ALA A O 1
ATOM 829 N N . ARG A 1 110 ? 1.179 -30.031 -5.883 1 97.19 110 ARG A N 1
ATOM 830 C CA . ARG A 1 110 ? 1.231 -30.969 -4.766 1 97.19 110 ARG A CA 1
ATOM 831 C C . ARG A 1 110 ? 1.846 -32.312 -5.195 1 97.19 110 ARG A C 1
ATOM 833 O O . ARG A 1 110 ? 2.699 -32.844 -4.496 1 97.19 110 ARG A O 1
ATOM 840 N N . GLY A 1 111 ? 1.403 -32.781 -6.285 1 96.75 111 GLY A N 1
ATOM 841 C CA . GLY A 1 111 ? 1.94 -34.031 -6.828 1 96.75 111 GLY A CA 1
ATOM 842 C C . GLY A 1 111 ? 3.432 -33.969 -7.098 1 96.75 111 GLY A C 1
ATOM 843 O O . GLY A 1 111 ? 4.113 -35 -7.105 1 96.75 111 GLY A O 1
ATOM 844 N N . ARG A 1 112 ? 3.971 -32.781 -7.297 1 97.31 112 ARG A N 1
ATOM 845 C CA . ARG A 1 112 ? 5.391 -32.562 -7.57 1 97.31 112 ARG A CA 1
ATOM 846 C C . ARG A 1 112 ? 6.176 -32.375 -6.277 1 97.31 112 ARG A C 1
ATOM 848 O O . ARG A 1 112 ? 7.391 -32.156 -6.309 1 97.31 112 ARG A O 1
ATOM 855 N N . GLY A 1 113 ? 5.434 -32.312 -5.176 1 97.25 113 GLY A N 1
ATOM 856 C CA . GLY A 1 113 ? 6.125 -32.219 -3.9 1 97.25 113 GLY A CA 1
ATOM 857 C C . GLY A 1 113 ? 6.012 -30.859 -3.256 1 97.25 113 GLY A C 1
ATOM 858 O O . GLY A 1 113 ? 6.566 -30.625 -2.182 1 97.25 113 GLY A O 1
ATOM 859 N N . ALA A 1 114 ? 5.234 -29.953 -3.822 1 98.31 114 ALA A N 1
ATOM 860 C CA . ALA A 1 114 ? 5.098 -28.609 -3.268 1 98.31 114 ALA A CA 1
ATOM 861 C C . ALA A 1 114 ? 4.34 -28.641 -1.944 1 98.31 114 ALA A C 1
ATOM 863 O O . ALA A 1 114 ? 3.326 -29.328 -1.816 1 98.31 114 ALA A O 1
ATOM 864 N N . ALA A 1 115 ? 4.852 -27.891 -0.958 1 98.56 115 ALA A N 1
ATOM 865 C CA . ALA A 1 115 ? 4.16 -27.703 0.314 1 98.56 115 ALA A CA 1
ATOM 866 C C . ALA A 1 115 ? 3.359 -26.406 0.312 1 98.56 115 ALA A C 1
ATOM 868 O O . ALA A 1 115 ? 2.424 -26.25 1.102 1 98.56 115 ALA A O 1
ATOM 869 N N . VAL A 1 116 ? 3.795 -25.5 -0.56 1 98.69 116 VAL A N 1
ATOM 870 C CA . VAL A 1 116 ? 3.146 -24.203 -0.625 1 98.69 116 VAL A CA 1
ATOM 871 C C . VAL A 1 116 ? 3.037 -23.75 -2.08 1 98.69 116 VAL A C 1
ATOM 873 O O . VAL A 1 116 ? 3.926 -24.031 -2.889 1 98.69 116 VAL A O 1
ATOM 876 N N . CYS A 1 117 ? 1.992 -23.141 -2.457 1 98.75 117 CYS A N 1
ATOM 877 C CA . CYS A 1 117 ? 1.792 -22.453 -3.723 1 98.75 117 CYS A CA 1
ATOM 878 C C . CYS A 1 117 ? 1.496 -20.969 -3.492 1 98.75 117 CYS A C 1
ATOM 880 O O . CYS A 1 117 ? 0.677 -20.625 -2.641 1 98.75 117 CYS A O 1
ATOM 882 N N . ARG A 1 118 ? 2.186 -20.109 -4.184 1 98.88 118 ARG A N 1
ATOM 883 C CA . ARG A 1 118 ? 1.982 -18.672 -4.004 1 98.88 118 ARG A CA 1
ATOM 884 C C . ARG A 1 118 ? 1.662 -17.984 -5.332 1 98.88 118 ARG A C 1
ATOM 886 O O . ARG A 1 118 ? 1.877 -18.562 -6.398 1 98.88 118 ARG A O 1
ATOM 893 N N . ASN A 1 119 ? 1.107 -16.891 -5.328 1 98.56 119 ASN A N 1
ATOM 894 C CA . ASN A 1 119 ? 0.885 -15.992 -6.461 1 98.56 119 ASN A CA 1
ATOM 895 C C . ASN A 1 119 ? 1.04 -14.531 -6.059 1 98.56 119 ASN A C 1
ATOM 897 O O . ASN A 1 119 ? 1.245 -14.227 -4.883 1 98.56 119 ASN A O 1
ATOM 901 N N . MET A 1 120 ? 1.14 -13.734 -6.992 1 98.25 120 MET A N 1
ATOM 902 C CA . MET A 1 120 ? 1.304 -12.297 -6.797 1 98.25 120 MET A CA 1
ATOM 903 C C . MET A 1 120 ? 0.158 -11.531 -7.445 1 98.25 120 MET A C 1
ATOM 905 O O . MET A 1 120 ? -0.23 -11.82 -8.578 1 98.25 120 MET A O 1
ATOM 909 N N . VAL A 1 121 ? -0.425 -10.648 -6.684 1 97.38 121 VAL A N 1
ATOM 910 C CA . VAL A 1 121 ? -1.571 -9.875 -7.141 1 97.38 121 VAL A CA 1
ATOM 911 C C . VAL A 1 121 ? -1.354 -8.391 -6.816 1 97.38 121 VAL A C 1
ATOM 913 O O . VAL A 1 121 ? -0.933 -8.047 -5.711 1 97.38 121 VAL A O 1
ATOM 916 N N . PHE A 1 122 ? -1.614 -7.535 -7.82 1 95.81 122 PHE A N 1
ATOM 917 C CA . PHE A 1 122 ? -1.61 -6.117 -7.48 1 95.81 122 PHE A CA 1
ATOM 918 C C . PHE A 1 122 ? -2.586 -5.832 -6.344 1 95.81 122 PHE A C 1
ATOM 920 O O . PHE A 1 122 ? -3.689 -6.379 -6.312 1 95.81 122 PHE A O 1
ATOM 927 N N . SER A 1 123 ? -2.23 -4.895 -5.504 1 96.5 123 SER A N 1
ATOM 928 C CA . SER A 1 123 ? -3.023 -4.633 -4.305 1 96.5 123 SER A CA 1
ATOM 929 C C . SER A 1 123 ? -4.391 -4.059 -4.664 1 96.5 123 SER A C 1
ATOM 931 O O . SER A 1 123 ? -5.352 -4.211 -3.904 1 96.5 123 SER A O 1
ATOM 933 N N . TRP A 1 124 ? -4.559 -3.385 -5.781 1 94.06 124 TRP A N 1
ATOM 934 C CA . TRP A 1 124 ? -5.805 -2.73 -6.172 1 94.06 124 TRP A CA 1
ATOM 935 C C . TRP A 1 124 ? -6.719 -3.701 -6.91 1 94.06 124 TRP A C 1
ATOM 937 O O . TRP A 1 124 ? -7.891 -3.404 -7.145 1 94.06 124 TRP A O 1
ATOM 947 N N . ASN A 1 125 ? -6.16 -4.812 -7.352 1 94.25 125 ASN A N 1
ATOM 948 C CA . ASN A 1 125 ? -6.887 -5.781 -8.172 1 94.25 125 ASN A CA 1
ATOM 949 C C . ASN A 1 125 ? -7.859 -6.605 -7.328 1 94.25 125 ASN A C 1
ATOM 951 O O . ASN A 1 125 ? -7.645 -7.801 -7.121 1 94.25 125 ASN A O 1
ATOM 955 N N . VAL A 1 126 ? -8.945 -6.055 -7.004 1 95.12 126 VAL A N 1
ATOM 956 C CA . VAL A 1 126 ? -9.945 -6.621 -6.105 1 95.12 126 VAL A CA 1
ATOM 957 C C . VAL A 1 126 ? -10.422 -7.969 -6.645 1 95.12 126 VAL A C 1
ATOM 959 O O . VAL A 1 126 ? -10.523 -8.945 -5.898 1 95.12 126 VAL A O 1
ATOM 962 N N . ALA A 1 127 ? -10.688 -8 -7.91 1 91.94 127 ALA A N 1
ATOM 963 C CA . ALA A 1 127 ? -11.164 -9.242 -8.523 1 91.94 127 ALA A CA 1
ATOM 964 C C . ALA A 1 127 ? -10.141 -10.359 -8.359 1 91.94 127 ALA A C 1
ATOM 966 O O . ALA A 1 127 ? -10.5 -11.484 -7.996 1 91.94 127 ALA A O 1
ATOM 967 N N . GLY A 1 128 ? -8.875 -10.031 -8.633 1 94.5 128 GLY A N 1
ATOM 968 C CA . GLY A 1 128 ? -7.82 -11.023 -8.5 1 94.5 128 GLY A CA 1
ATOM 969 C C . GLY A 1 128 ? -7.629 -11.5 -7.074 1 94.5 128 GLY A C 1
ATOM 970 O O . GLY A 1 128 ? -7.48 -12.695 -6.828 1 94.5 128 GLY A O 1
ATOM 971 N N . LEU A 1 129 ? -7.637 -10.578 -6.133 1 97.44 129 LEU A N 1
ATOM 972 C CA . LEU A 1 129 ? -7.488 -10.922 -4.723 1 97.44 129 LEU A CA 1
ATOM 973 C C . LEU A 1 129 ? -8.656 -11.773 -4.246 1 97.44 129 LEU A C 1
ATOM 975 O O . LEU A 1 129 ? -8.461 -12.766 -3.537 1 97.44 129 LEU A O 1
ATOM 979 N N . GLY A 1 130 ? -9.844 -11.336 -4.609 1 96.19 130 GLY A N 1
ATOM 980 C CA . GLY A 1 130 ? -11.023 -12.117 -4.262 1 96.19 130 GLY A CA 1
ATOM 981 C C . GLY A 1 130 ? -10.977 -13.539 -4.785 1 96.19 130 GLY A C 1
ATOM 982 O O . GLY A 1 130 ? -11.336 -14.477 -4.07 1 96.19 130 GLY A O 1
ATOM 983 N N . GLN A 1 131 ? -10.578 -13.703 -6.031 1 94.19 131 GLN A N 1
ATOM 984 C CA . GLN A 1 131 ? -10.445 -15.031 -6.629 1 94.19 131 GLN A CA 1
ATOM 985 C C . GLN A 1 131 ? -9.43 -15.875 -5.867 1 94.19 131 GLN A C 1
ATOM 987 O O . GLN A 1 131 ? -9.672 -17.047 -5.59 1 94.19 131 GLN A O 1
ATOM 992 N N . SER A 1 132 ? -8.266 -15.297 -5.551 1 97.19 132 SER A N 1
ATOM 993 C CA . SER A 1 132 ? -7.246 -16.016 -4.793 1 97.19 132 SER A CA 1
ATOM 994 C C . SER A 1 132 ? -7.789 -16.5 -3.455 1 97.19 132 SER A C 1
ATOM 996 O O . SER A 1 132 ? -7.617 -17.656 -3.094 1 97.19 132 SER A O 1
ATOM 998 N N . ARG A 1 133 ? -8.461 -15.602 -2.773 1 97.44 133 ARG A N 1
ATOM 999 C CA . ARG A 1 133 ? -9.031 -15.961 -1.478 1 97.44 133 ARG A CA 1
ATOM 1000 C C . ARG A 1 133 ? -10.055 -17.078 -1.622 1 97.44 133 ARG A C 1
ATOM 1002 O O . ARG A 1 133 ? -10.102 -18 -0.801 1 97.44 133 ARG A O 1
ATOM 1009 N N . ALA A 1 134 ? -10.828 -17.062 -2.645 1 94.38 134 ALA A N 1
ATOM 1010 C CA . ALA A 1 134 ? -11.914 -18 -2.859 1 94.38 134 ALA A CA 1
ATOM 1011 C C . ALA A 1 134 ? -11.383 -19.422 -3.074 1 94.38 134 ALA A C 1
ATOM 1013 O O . ALA A 1 134 ? -12.039 -20.406 -2.713 1 94.38 134 ALA A O 1
ATOM 1014 N N . VAL A 1 135 ? -10.188 -19.516 -3.633 1 94.56 135 VAL A N 1
ATOM 1015 C CA . VAL A 1 135 ? -9.695 -20.844 -4.004 1 94.56 135 VAL A CA 1
ATOM 1016 C C . VAL A 1 135 ? -8.719 -21.344 -2.943 1 94.56 135 VAL A C 1
ATOM 1018 O O . VAL A 1 135 ? -8.047 -22.359 -3.139 1 94.56 135 VAL A O 1
ATOM 1021 N N . GLY A 1 136 ? -8.523 -20.578 -1.896 1 95.25 136 GLY A N 1
ATOM 1022 C CA . GLY A 1 136 ? -7.781 -21.141 -0.779 1 95.25 136 GLY A CA 1
ATOM 1023 C C . GLY A 1 136 ? -6.469 -20.422 -0.513 1 95.25 136 GLY A C 1
ATOM 1024 O O . GLY A 1 136 ? -5.746 -20.766 0.424 1 95.25 136 GLY A O 1
ATOM 1025 N N . PHE A 1 137 ? -6.094 -19.453 -1.318 1 98 137 PHE A N 1
ATOM 1026 C CA . PHE A 1 137 ? -4.938 -18.625 -0.985 1 98 137 PHE A CA 1
ATOM 1027 C C . PHE A 1 137 ? -5.234 -17.734 0.207 1 98 137 PHE A C 1
ATOM 1029 O O . PHE A 1 137 ? -6.34 -17.188 0.324 1 98 137 PHE A O 1
ATOM 1036 N N . GLU A 1 138 ? -4.289 -17.578 1.053 1 98 138 GLU A N 1
ATOM 1037 C CA . GLU A 1 138 ? -4.352 -16.688 2.201 1 98 138 GLU A CA 1
ATOM 1038 C C . GLU A 1 138 ? -3.293 -15.586 2.104 1 98 138 GLU A C 1
ATOM 1040 O O . GLU A 1 138 ? -2.312 -15.727 1.37 1 98 138 GLU A O 1
ATOM 1045 N N . PRO A 1 139 ? -3.541 -14.492 2.836 1 98.25 139 PRO A N 1
ATOM 1046 C CA . PRO A 1 139 ? -2.543 -13.414 2.824 1 98.25 139 PRO A CA 1
ATOM 1047 C C . PRO A 1 139 ? -1.17 -13.883 3.305 1 98.25 139 PRO A C 1
ATOM 1049 O O . PRO A 1 139 ? -1.062 -14.516 4.355 1 98.25 139 PRO A O 1
ATOM 1052 N N . ALA A 1 140 ? -0.169 -13.586 2.541 1 98.5 140 ALA A N 1
ATOM 1053 C CA . ALA A 1 140 ? 1.191 -13.93 2.949 1 98.5 140 ALA A CA 1
ATOM 1054 C C . ALA A 1 140 ? 1.992 -12.672 3.289 1 98.5 140 ALA A C 1
ATOM 1056 O O . ALA A 1 140 ? 2.357 -12.461 4.449 1 98.5 140 ALA A O 1
ATOM 1057 N N . THR A 1 141 ? 2.26 -11.859 2.279 1 98.56 141 THR A N 1
ATOM 1058 C CA . THR A 1 141 ? 3.053 -10.664 2.527 1 98.56 141 THR A CA 1
ATOM 1059 C C . THR A 1 141 ? 2.795 -9.609 1.454 1 98.56 141 THR A C 1
ATOM 1061 O O . THR A 1 141 ? 1.983 -9.82 0.551 1 98.56 141 THR A O 1
ATOM 1064 N N . GLU A 1 142 ? 3.402 -8.43 1.617 1 98.69 142 GLU A N 1
ATOM 1065 C CA . GLU A 1 142 ? 3.291 -7.312 0.679 1 98.69 142 GLU A CA 1
ATOM 1066 C C . GLU A 1 142 ? 4.633 -6.605 0.504 1 98.69 142 GLU A C 1
ATOM 1068 O O . GLU A 1 142 ? 5.414 -6.508 1.45 1 98.69 142 GLU A O 1
ATOM 1073 N N . PHE A 1 143 ? 4.887 -6.133 -0.694 1 98.62 143 PHE A N 1
ATOM 1074 C CA . PHE A 1 143 ? 6.129 -5.426 -0.977 1 98.62 143 PHE A CA 1
ATOM 1075 C C . PHE A 1 143 ? 5.895 -4.301 -1.976 1 98.62 143 PHE A C 1
ATOM 1077 O O . PHE A 1 143 ? 4.801 -4.172 -2.529 1 98.62 143 PHE A O 1
ATOM 1084 N N . ARG A 1 144 ? 6.867 -3.408 -2.053 1 97.81 144 ARG A N 1
ATOM 1085 C CA . ARG A 1 144 ? 6.938 -2.283 -2.98 1 97.81 144 ARG A CA 1
ATOM 1086 C C . ARG A 1 144 ? 8.203 -2.357 -3.832 1 97.81 144 ARG A C 1
ATOM 1088 O O . ARG A 1 144 ? 9.156 -3.045 -3.475 1 97.81 144 ARG A O 1
ATOM 1095 N N . TRP A 1 145 ? 8.18 -1.675 -5 1 98.31 145 TRP A N 1
ATOM 1096 C CA . TRP A 1 145 ? 9.383 -1.543 -5.816 1 98.31 145 TRP A CA 1
ATOM 1097 C C . TRP A 1 145 ? 10.039 -0.185 -5.602 1 98.31 145 TRP A C 1
ATOM 1099 O O . TRP A 1 145 ? 9.484 0.851 -5.965 1 98.31 145 TRP A O 1
ATOM 1109 N N . ALA A 1 146 ? 11.219 -0.172 -4.988 1 98.75 146 ALA A N 1
ATOM 1110 C CA . ALA A 1 146 ? 12.055 1.019 -5.066 1 98.75 146 ALA A CA 1
ATOM 1111 C C . ALA A 1 146 ? 12.742 1.117 -6.43 1 98.75 146 ALA A C 1
ATOM 1113 O O . ALA A 1 146 ? 13.125 0.1 -7.012 1 98.75 146 ALA A O 1
ATOM 1114 N N . ARG A 1 147 ? 12.938 2.281 -6.898 1 98.56 147 ARG A N 1
ATOM 1115 C CA . ARG A 1 147 ? 13.438 2.484 -8.258 1 98.56 147 ARG A CA 1
ATOM 1116 C C . ARG A 1 147 ? 14.547 3.531 -8.273 1 98.56 147 ARG A C 1
ATOM 1118 O O . ARG A 1 147 ? 14.414 4.574 -8.914 1 98.56 147 ARG A O 1
ATOM 1125 N N . PRO A 1 148 ? 15.648 3.221 -7.66 1 98.56 148 PRO A N 1
ATOM 1126 C CA . PRO A 1 148 ? 16.75 4.176 -7.762 1 98.56 148 PRO A CA 1
ATOM 1127 C C . PRO A 1 148 ? 17.234 4.375 -9.195 1 98.56 148 PRO A C 1
ATOM 1129 O O . PRO A 1 148 ? 17.203 3.436 -9.992 1 98.56 148 PRO A O 1
ATOM 1132 N N . ASP A 1 149 ? 17.672 5.559 -9.516 1 98.19 149 ASP A N 1
ATOM 1133 C CA . ASP A 1 149 ? 18.234 5.84 -10.828 1 98.19 149 ASP A CA 1
ATOM 1134 C C . ASP A 1 149 ? 19.625 5.234 -10.977 1 98.19 149 ASP A C 1
ATOM 1136 O O . ASP A 1 149 ? 20.469 5.402 -10.102 1 98.19 149 ASP A O 1
ATOM 1140 N N . PRO A 1 150 ? 19.766 4.598 -12.102 1 98.56 150 PRO A N 1
ATOM 1141 C CA . PRO A 1 150 ? 21.125 4.121 -12.336 1 98.56 150 PRO A CA 1
ATOM 1142 C C . PRO A 1 150 ? 22.156 5.254 -12.336 1 98.56 150 PRO A C 1
ATOM 1144 O O . PRO A 1 150 ? 21.906 6.305 -12.938 1 98.56 150 PRO A O 1
ATOM 1147 N N . ASP A 1 151 ? 23.25 5.082 -11.633 1 98.62 151 ASP A N 1
ATOM 1148 C CA . ASP A 1 151 ? 24.312 6.074 -11.5 1 98.62 151 ASP A CA 1
ATOM 1149 C C . ASP A 1 151 ? 25.656 5.406 -11.188 1 98.62 151 ASP A C 1
ATOM 1151 O O . ASP A 1 151 ? 25.953 5.105 -10.031 1 98.62 151 ASP A O 1
ATOM 1155 N N . ALA A 1 152 ? 26.484 5.285 -12.211 1 98.38 152 ALA A N 1
ATOM 1156 C CA . ALA A 1 152 ? 27.75 4.562 -12.086 1 98.38 152 ALA A CA 1
ATOM 1157 C C . ALA A 1 152 ? 28.672 5.25 -11.086 1 98.38 152 ALA A C 1
ATOM 1159 O O . ALA A 1 152 ? 29.594 4.625 -10.555 1 98.38 152 ALA A O 1
ATOM 1160 N N . ASP A 1 153 ? 28.422 6.508 -10.805 1 98.19 153 ASP A N 1
ATOM 1161 C CA . ASP A 1 153 ? 29.297 7.285 -9.938 1 98.19 153 ASP A CA 1
ATOM 1162 C C . ASP A 1 153 ? 28.719 7.434 -8.539 1 98.19 153 ASP A C 1
ATOM 1164 O O . ASP A 1 153 ? 29.266 8.133 -7.691 1 98.19 153 ASP A O 1
ATOM 1168 N N . ALA A 1 154 ? 27.531 6.812 -8.32 1 98.06 154 ALA A N 1
ATOM 1169 C CA . ALA A 1 154 ? 26.922 6.906 -6.992 1 98.06 154 ALA A CA 1
ATOM 1170 C C . ALA A 1 154 ? 27.891 6.434 -5.91 1 98.06 154 ALA A C 1
ATOM 1172 O O . ALA A 1 154 ? 28.547 5.406 -6.062 1 98.06 154 ALA A O 1
ATOM 1173 N N . ALA A 1 155 ? 28 7.191 -4.836 1 97.06 155 ALA A N 1
ATOM 1174 C CA . ALA A 1 155 ? 28.891 6.875 -3.73 1 97.06 155 ALA A CA 1
ATOM 1175 C C . ALA A 1 155 ? 28.125 6.723 -2.422 1 97.06 155 ALA A C 1
ATOM 1177 O O . ALA A 1 155 ? 27.625 7.707 -1.866 1 97.06 155 ALA A O 1
ATOM 1178 N N . PRO A 1 156 ? 28 5.516 -1.901 1 96.25 156 PRO A N 1
ATOM 1179 C CA . PRO A 1 156 ? 27.359 5.344 -0.595 1 96.25 156 PRO A CA 1
ATOM 1180 C C . PRO A 1 156 ? 28.109 6.055 0.528 1 96.25 156 PRO A C 1
ATOM 1182 O O . PRO A 1 156 ? 29.344 6.109 0.517 1 96.25 156 PRO A O 1
ATOM 1185 N N . ASP A 1 157 ? 27.328 6.52 1.454 1 95.94 157 ASP A N 1
ATOM 1186 C CA . ASP A 1 157 ? 27.906 7.25 2.578 1 95.94 157 ASP A CA 1
ATOM 1187 C C . ASP A 1 157 ? 28.406 6.297 3.664 1 95.94 157 ASP A C 1
ATOM 1189 O O . ASP A 1 157 ? 29.016 6.723 4.641 1 95.94 157 ASP A O 1
ATOM 1193 N N . LEU A 1 158 ? 28.078 5.051 3.584 1 98.06 158 LEU A N 1
ATOM 1194 C CA . LEU A 1 158 ? 28.516 3.994 4.488 1 98.06 158 LEU A CA 1
ATOM 1195 C C . LEU A 1 158 ? 29.375 2.973 3.748 1 98.06 158 LEU A C 1
ATOM 1197 O O . LEU A 1 158 ? 29.359 2.916 2.516 1 98.06 158 LEU A O 1
ATOM 1201 N N . ASP A 1 159 ? 30.109 2.18 4.531 1 98.06 159 ASP A N 1
ATOM 1202 C CA . ASP A 1 159 ? 30.922 1.128 3.926 1 98.06 159 ASP A CA 1
ATOM 1203 C C . ASP A 1 159 ? 30.031 0.06 3.277 1 98.06 159 ASP A C 1
ATOM 1205 O O . ASP A 1 159 ? 29.016 -0.333 3.84 1 98.06 159 ASP A O 1
ATOM 1209 N N . VAL A 1 160 ? 30.438 -0.394 2.125 1 98.44 160 VAL A N 1
ATOM 1210 C CA . VAL A 1 160 ? 29.734 -1.46 1.418 1 98.44 160 VAL A CA 1
ATOM 1211 C C . VAL A 1 160 ? 30.672 -2.637 1.186 1 98.44 160 VAL A C 1
ATOM 1213 O O . VAL A 1 160 ? 31.766 -2.465 0.636 1 98.44 160 VAL A O 1
ATOM 1216 N N . SER A 1 161 ? 30.328 -3.793 1.626 1 98.31 161 SER A N 1
ATOM 1217 C CA . SER A 1 161 ? 31.078 -5.023 1.411 1 98.31 161 SER A CA 1
ATOM 1218 C C . SER A 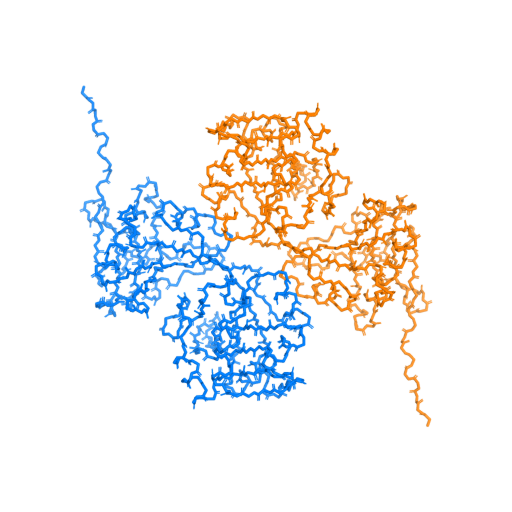1 161 ? 30.234 -6.07 0.688 1 98.31 161 SER A C 1
ATOM 1220 O O . SER A 1 161 ? 29.109 -5.789 0.278 1 98.31 161 SER A O 1
ATOM 1222 N N . ALA A 1 162 ? 30.844 -7.234 0.427 1 98.5 162 ALA A N 1
ATOM 1223 C CA . ALA A 1 162 ? 30.141 -8.344 -0.217 1 98.5 162 ALA A CA 1
ATOM 1224 C C . ALA A 1 162 ? 30.25 -9.617 0.618 1 98.5 162 ALA A C 1
ATOM 1226 O O . ALA A 1 162 ? 30.531 -10.695 0.085 1 98.5 162 ALA A O 1
ATOM 1227 N N . ASP A 1 163 ? 30.094 -9.469 1.884 1 98.44 163 ASP A N 1
ATOM 1228 C CA . ASP A 1 163 ? 30.188 -10.602 2.793 1 98.44 163 ASP A CA 1
ATOM 1229 C C . ASP A 1 163 ? 28.859 -11.336 2.91 1 98.44 163 ASP A C 1
ATOM 1231 O O . ASP A 1 163 ? 27.953 -10.875 3.607 1 98.44 163 ASP A O 1
ATOM 1235 N N . PRO A 1 164 ? 28.781 -12.531 2.297 1 98.56 164 PRO A N 1
ATOM 1236 C CA . PRO A 1 164 ? 27.484 -13.219 2.293 1 98.56 164 PRO A CA 1
ATOM 1237 C C . PRO A 1 164 ? 27.094 -13.766 3.668 1 98.56 164 PRO A C 1
ATOM 1239 O O . PRO A 1 164 ? 25.906 -13.898 3.973 1 98.56 164 PRO A O 1
ATOM 1242 N N . ALA A 1 165 ? 28.031 -14.07 4.5 1 98.56 165 ALA A N 1
ATOM 1243 C CA . ALA A 1 165 ? 27.734 -14.531 5.852 1 98.56 165 ALA A CA 1
ATOM 1244 C C . ALA A 1 165 ? 27.109 -13.422 6.691 1 98.56 165 ALA A C 1
ATOM 1246 O O . ALA A 1 165 ? 26.156 -13.648 7.438 1 98.56 165 ALA A O 1
ATOM 1247 N N . ALA A 1 166 ? 27.672 -12.25 6.594 1 98.62 166 ALA A N 1
ATOM 1248 C CA . ALA A 1 166 ? 27.141 -11.094 7.305 1 98.62 166 ALA A CA 1
ATOM 1249 C C . ALA A 1 166 ? 25.734 -10.766 6.832 1 98.62 166 ALA A C 1
ATOM 1251 O O . ALA A 1 166 ? 24.844 -10.516 7.648 1 98.62 166 ALA A O 1
ATOM 1252 N N . ALA A 1 167 ? 25.547 -10.805 5.523 1 98.75 167 ALA A N 1
ATOM 1253 C CA . ALA A 1 167 ? 24.234 -10.531 4.957 1 98.75 167 ALA A CA 1
ATOM 1254 C C . ALA A 1 167 ? 23.203 -11.523 5.477 1 98.75 167 ALA A C 1
ATOM 1256 O O . ALA A 1 167 ? 22.109 -11.133 5.902 1 98.75 167 ALA A O 1
ATOM 1257 N N . TRP A 1 168 ? 23.562 -12.797 5.453 1 98.69 168 TRP A N 1
ATOM 1258 C CA . TRP A 1 168 ? 22.625 -13.844 5.863 1 98.69 168 TRP A CA 1
ATOM 1259 C C . TRP A 1 168 ? 22.281 -13.711 7.34 1 98.69 168 TRP A C 1
ATOM 1261 O O . TRP A 1 168 ? 21.109 -13.812 7.719 1 98.69 168 TRP A O 1
ATOM 1271 N N . ALA A 1 169 ? 23.297 -13.547 8.164 1 98.62 169 ALA A N 1
ATOM 1272 C CA . ALA A 1 169 ? 23.078 -13.406 9.602 1 98.62 169 ALA A CA 1
ATOM 1273 C C . ALA A 1 169 ? 22.156 -12.219 9.898 1 98.62 169 ALA A C 1
ATOM 1275 O O . ALA A 1 169 ? 21.234 -12.32 10.719 1 98.62 169 ALA A O 1
ATOM 1276 N N . TRP A 1 170 ? 22.438 -11.195 9.281 1 98.62 170 TRP A N 1
ATOM 1277 C CA . TRP A 1 170 ? 21.609 -10.008 9.477 1 98.62 170 TRP A CA 1
ATOM 1278 C C . TRP A 1 170 ? 20.188 -10.242 8.977 1 98.62 170 TRP A C 1
ATOM 1280 O O . TRP A 1 170 ? 19.219 -9.898 9.664 1 98.62 170 TRP A O 1
ATOM 1290 N N . TRP A 1 171 ? 20.031 -10.805 7.766 1 98.44 171 TRP A N 1
ATOM 1291 C CA . TRP A 1 171 ? 18.734 -11.086 7.148 1 98.44 171 TRP A CA 1
ATOM 1292 C C . TRP A 1 171 ? 17.859 -11.945 8.062 1 98.44 171 TRP A C 1
ATOM 1294 O O . TRP A 1 171 ? 16.703 -11.625 8.305 1 98.44 171 TRP A O 1
ATOM 1304 N N . THR A 1 172 ? 18.391 -12.961 8.609 1 98.12 172 THR A N 1
ATOM 1305 C CA . THR A 1 172 ? 17.609 -13.945 9.359 1 98.12 172 THR A CA 1
ATOM 1306 C C . THR A 1 172 ? 17.062 -13.336 10.641 1 98.12 172 THR A C 1
ATOM 1308 O O . THR A 1 172 ? 16.062 -13.82 11.188 1 98.12 172 THR A O 1
ATOM 1311 N N . ALA A 1 173 ? 17.672 -12.25 11.078 1 97.81 173 ALA A N 1
ATOM 1312 C CA . ALA A 1 173 ? 17.234 -11.609 12.32 1 97.81 173 ALA A CA 1
ATOM 1313 C C . ALA A 1 173 ? 16.469 -10.328 12.031 1 97.81 173 ALA A C 1
ATOM 1315 O O . ALA A 1 173 ? 15.969 -9.672 12.953 1 97.81 173 ALA A O 1
ATOM 1316 N N . SER A 1 174 ? 16.344 -9.969 10.812 1 98.19 174 SER A N 1
ATOM 1317 C CA . SER A 1 174 ? 15.852 -8.641 10.445 1 98.19 174 SER A CA 1
ATOM 1318 C C . SER A 1 174 ? 14.328 -8.602 10.461 1 98.19 174 SER A C 1
ATOM 1320 O O . SER A 1 174 ? 13.672 -9.609 10.219 1 98.19 174 SER A O 1
ATOM 1322 N N . ASP A 1 175 ? 13.719 -7.418 10.656 1 97.56 175 ASP A N 1
ATOM 1323 C CA . ASP A 1 175 ? 12.289 -7.168 10.508 1 97.56 175 ASP A CA 1
ATOM 1324 C C . ASP A 1 175 ? 11.844 -7.363 9.062 1 97.56 175 ASP A C 1
ATOM 1326 O O . ASP A 1 175 ? 10.711 -7.789 8.805 1 97.56 175 ASP A O 1
ATOM 1330 N N . ALA A 1 176 ? 12.75 -7.039 8.125 1 98.44 176 ALA A N 1
ATOM 1331 C CA . ALA A 1 176 ? 12.438 -7.199 6.711 1 98.44 176 ALA A CA 1
ATOM 1332 C C . ALA A 1 176 ? 12.125 -8.656 6.383 1 98.44 176 ALA A C 1
ATOM 1334 O O . ALA A 1 176 ? 11.156 -8.945 5.672 1 98.44 176 ALA A O 1
ATOM 1335 N N . ARG A 1 177 ? 12.953 -9.547 6.887 1 98.62 177 ARG A N 1
ATOM 1336 C CA . ARG A 1 177 ? 12.695 -10.961 6.672 1 98.62 177 ARG A CA 1
ATOM 1337 C C . ARG A 1 177 ? 11.352 -11.367 7.262 1 98.62 177 ARG A C 1
ATOM 1339 O O . ARG A 1 177 ? 10.586 -12.094 6.625 1 98.62 177 ARG A O 1
ATOM 1346 N N . SER A 1 178 ? 11.086 -10.906 8.5 1 98.38 178 SER A N 1
ATOM 1347 C CA . SER A 1 178 ? 9.812 -11.211 9.141 1 98.38 178 SER A CA 1
ATOM 1348 C C . SER A 1 178 ? 8.641 -10.703 8.312 1 98.38 178 SER A C 1
ATOM 1350 O O . SER A 1 178 ? 7.672 -11.43 8.078 1 98.38 178 SER A O 1
ATOM 1352 N N . HIS A 1 179 ? 8.742 -9.508 7.871 1 98.38 179 HIS A N 1
ATOM 1353 C CA . HIS A 1 179 ? 7.688 -8.891 7.074 1 98.38 179 HIS A CA 1
ATOM 1354 C C . HIS A 1 179 ? 7.461 -9.648 5.773 1 98.38 179 HIS A C 1
ATOM 1356 O O . HIS A 1 179 ? 6.316 -9.914 5.395 1 98.38 179 HIS A O 1
ATOM 1362 N N . LEU A 1 180 ? 8.508 -10.039 5.113 1 98.75 180 LEU A N 1
ATOM 1363 C CA . LEU A 1 180 ? 8.438 -10.648 3.793 1 98.75 180 LEU A CA 1
ATOM 1364 C C . LEU A 1 180 ? 8.289 -12.164 3.898 1 98.75 180 LEU A C 1
ATOM 1366 O O . LEU A 1 180 ? 8.242 -12.859 2.883 1 98.75 180 LEU A O 1
ATOM 1370 N N . ARG A 1 181 ? 8.312 -12.648 5.078 1 98.25 181 ARG A N 1
ATOM 1371 C CA . ARG A 1 181 ? 8.211 -14.078 5.348 1 98.25 181 ARG A CA 1
ATOM 1372 C C . ARG A 1 181 ? 9.344 -14.844 4.664 1 98.25 181 ARG A C 1
ATOM 1374 O O . ARG A 1 181 ? 9.125 -15.922 4.102 1 98.25 181 ARG A O 1
ATOM 1381 N N . GLY A 1 182 ? 10.461 -14.172 4.617 1 98.62 182 GLY A N 1
ATOM 1382 C CA . GLY A 1 182 ? 11.664 -14.789 4.086 1 98.62 182 GLY A CA 1
ATOM 1383 C C . GLY A 1 182 ? 11.734 -14.758 2.572 1 98.62 182 GLY A C 1
ATOM 1384 O O . GLY A 1 182 ? 12.656 -15.312 1.975 1 98.62 182 GLY A O 1
ATOM 1385 N N . LEU A 1 183 ? 10.789 -14.133 1.929 1 98.75 183 LEU A N 1
ATOM 1386 C CA . LEU A 1 183 ? 10.703 -14.164 0.473 1 98.75 183 LEU A CA 1
ATOM 1387 C C . LEU A 1 183 ? 11.523 -13.031 -0.144 1 98.75 183 LEU A C 1
ATOM 1389 O O . LEU A 1 183 ? 11.641 -11.953 0.444 1 98.75 183 LEU A O 1
ATOM 1393 N N . ALA A 1 184 ? 12.094 -13.281 -1.253 1 98.62 184 ALA A N 1
ATOM 1394 C CA . ALA A 1 184 ? 12.75 -12.344 -2.16 1 98.62 184 ALA A CA 1
ATOM 1395 C C . ALA A 1 184 ? 12.422 -12.664 -3.615 1 98.62 184 ALA A C 1
ATOM 1397 O O . ALA A 1 184 ? 11.773 -13.672 -3.902 1 98.62 184 ALA A O 1
ATOM 1398 N N . MET A 1 185 ? 12.789 -11.797 -4.504 1 98 185 MET A N 1
ATOM 1399 C CA . MET A 1 185 ? 12.594 -12.102 -5.918 1 98 185 MET A CA 1
ATOM 1400 C C . MET A 1 185 ? 13.328 -13.383 -6.305 1 98 185 MET A C 1
ATOM 1402 O O . MET A 1 185 ? 14.477 -13.594 -5.906 1 98 185 MET A O 1
ATOM 1406 N N . ASP A 1 186 ? 12.578 -14.203 -7.016 1 97.56 186 ASP A N 1
ATOM 1407 C CA . ASP A 1 186 ? 13.188 -15.438 -7.5 1 97.56 186 ASP A CA 1
ATOM 1408 C C . ASP A 1 186 ? 14.234 -15.148 -8.57 1 97.56 186 ASP A C 1
ATOM 1410 O O . ASP A 1 186 ? 14.039 -14.281 -9.422 1 97.56 186 ASP A O 1
ATOM 1414 N N . ALA A 1 187 ? 15.297 -15.891 -8.539 1 93.56 187 ALA A N 1
ATOM 1415 C CA . ALA A 1 187 ? 16.422 -15.617 -9.43 1 93.56 187 ALA A CA 1
ATOM 1416 C C . ALA A 1 187 ? 16.156 -16.172 -10.828 1 93.56 187 ALA A C 1
ATOM 1418 O O . ALA A 1 187 ? 16.766 -15.711 -11.805 1 93.56 187 ALA A O 1
ATOM 1419 N N . GLU A 1 188 ? 15.281 -17.109 -10.938 1 92.75 188 GLU A N 1
ATOM 1420 C CA . GLU A 1 188 ? 15.148 -17.828 -12.195 1 92.75 188 GLU A CA 1
ATOM 1421 C C . GLU A 1 188 ? 13.781 -17.594 -12.828 1 92.75 188 GLU A C 1
ATOM 1423 O O . GLU A 1 188 ? 13.57 -17.922 -14 1 92.75 188 GLU A O 1
ATOM 1428 N N . GLU A 1 189 ? 12.875 -17.203 -12.055 1 94.81 189 GLU A N 1
ATOM 1429 C CA . GLU A 1 189 ? 11.531 -16.938 -12.555 1 94.81 189 GLU A CA 1
ATOM 1430 C C . GLU A 1 189 ? 11.148 -15.477 -12.344 1 94.81 189 GLU A C 1
ATOM 1432 O O . GLU A 1 189 ? 10.984 -15.031 -11.203 1 94.81 189 GLU A O 1
ATOM 1437 N N . SER A 1 190 ? 10.977 -14.773 -13.453 1 91.62 190 SER A N 1
ATOM 1438 C CA . SER A 1 190 ? 10.633 -13.359 -13.375 1 91.62 190 SER A CA 1
ATOM 1439 C C . SER A 1 190 ? 9.273 -13.156 -12.719 1 91.62 190 SER A C 1
ATOM 1441 O O . SER A 1 190 ? 8.344 -13.938 -12.945 1 91.62 190 SER A O 1
ATOM 1443 N N . TRP A 1 191 ? 9.211 -12.148 -11.891 1 92.69 191 TRP A N 1
ATOM 1444 C CA . TRP A 1 191 ? 7.977 -11.727 -11.227 1 92.69 191 TRP A CA 1
ATOM 1445 C C . TRP A 1 191 ? 7.445 -12.82 -10.312 1 92.69 191 TRP A C 1
ATOM 1447 O O . TRP A 1 191 ? 6.25 -13.109 -10.305 1 92.69 191 TRP A O 1
ATOM 1457 N N . ALA A 1 192 ? 8.273 -13.516 -9.719 1 97.75 192 ALA A N 1
ATOM 1458 C CA . ALA A 1 192 ? 7.961 -14.523 -8.703 1 97.75 192 ALA A CA 1
ATOM 1459 C C . ALA A 1 192 ? 8.812 -14.328 -7.453 1 97.75 192 ALA A C 1
ATOM 1461 O O . ALA A 1 192 ? 9.898 -13.75 -7.52 1 97.75 192 ALA A O 1
ATOM 1462 N N . CYS A 1 193 ? 8.297 -14.711 -6.379 1 98.62 193 CYS A N 1
ATOM 1463 C CA . CYS A 1 193 ? 9.039 -14.68 -5.121 1 98.62 193 CYS A CA 1
ATOM 1464 C C . CYS A 1 193 ? 9.266 -16.094 -4.586 1 98.62 193 CYS A C 1
ATOM 1466 O O . CYS A 1 193 ? 8.391 -16.938 -4.691 1 98.62 193 CYS A O 1
ATOM 1468 N N . SER A 1 194 ? 10.352 -16.328 -4.055 1 98.5 194 SER A N 1
ATOM 1469 C CA . SER A 1 194 ? 10.68 -17.562 -3.354 1 98.5 194 SER A CA 1
ATOM 1470 C C . SER A 1 194 ? 11.539 -17.281 -2.121 1 98.5 194 SER A C 1
ATOM 1472 O O . SER A 1 194 ? 12 -16.156 -1.92 1 98.5 194 SER A O 1
ATOM 1474 N N . GLU A 1 195 ? 11.664 -18.234 -1.269 1 98.25 195 GLU A N 1
ATOM 1475 C CA . GLU A 1 195 ? 12.484 -18.094 -0.071 1 98.25 195 GLU A CA 1
ATOM 1476 C C . GLU A 1 195 ? 13.93 -17.766 -0.431 1 98.25 195 GLU A C 1
ATOM 1478 O O . GLU A 1 195 ? 14.539 -18.453 -1.256 1 98.25 195 GLU A O 1
ATOM 1483 N N . LEU A 1 196 ? 14.398 -16.719 0.148 1 98.56 196 LEU A N 1
ATOM 1484 C CA . LEU A 1 196 ? 15.82 -16.422 -0.013 1 98.56 196 LEU A CA 1
ATOM 1485 C C . LEU A 1 196 ? 16.688 -17.453 0.697 1 98.56 196 LEU A C 1
ATOM 1487 O O . LEU A 1 196 ? 16.453 -17.766 1.871 1 98.56 196 LEU A O 1
ATOM 1491 N N . ARG A 1 197 ? 17.641 -18.016 0.027 1 97.31 197 ARG A N 1
ATOM 1492 C CA . ARG A 1 197 ? 18.531 -19.016 0.587 1 97.31 197 ARG A CA 1
ATOM 1493 C C . ARG A 1 197 ? 19.953 -18.469 0.735 1 97.31 197 ARG A C 1
ATOM 1495 O O . ARG A 1 197 ? 20.359 -17.594 -0.025 1 97.31 197 ARG A O 1
ATOM 1502 N N . ARG A 1 198 ? 20.594 -19.078 1.677 1 97.44 198 ARG A N 1
ATOM 1503 C CA . ARG A 1 198 ? 21.969 -18.672 1.981 1 97.44 198 ARG A CA 1
ATOM 1504 C C . ARG A 1 198 ? 22.859 -18.797 0.755 1 97.44 198 ARG A C 1
ATOM 1506 O O . ARG A 1 198 ? 23.719 -17.953 0.513 1 97.44 198 ARG A O 1
ATOM 1513 N N . GLU A 1 199 ? 22.688 -19.812 0 1 97.06 199 GLU A N 1
ATOM 1514 C CA . GLU A 1 199 ? 23.5 -20.094 -1.17 1 97.06 199 GLU A CA 1
ATOM 1515 C C . GLU A 1 199 ? 23.359 -19.016 -2.234 1 97.06 199 GLU A C 1
ATOM 1517 O O . GLU A 1 199 ? 24.312 -18.703 -2.949 1 97.06 199 GLU A O 1
ATOM 1522 N N . GLN A 1 200 ? 22.234 -18.453 -2.332 1 96.88 200 GLN A N 1
ATOM 1523 C CA . GLN A 1 200 ? 22 -17.406 -3.311 1 96.88 200 GLN A CA 1
ATOM 1524 C C . GLN A 1 200 ? 22.844 -16.172 -3 1 96.88 200 GLN A C 1
ATOM 1526 O O . GLN A 1 200 ? 23.344 -15.508 -3.912 1 96.88 200 GLN A O 1
ATOM 1531 N N . LEU A 1 201 ? 22.984 -15.836 -1.697 1 98.31 201 LEU A N 1
ATOM 1532 C CA . LEU A 1 201 ? 23.812 -14.695 -1.311 1 98.31 201 LEU A CA 1
ATOM 1533 C C . LEU A 1 201 ? 25.281 -14.984 -1.567 1 98.31 201 LEU A C 1
ATOM 1535 O O . LEU A 1 201 ? 26.047 -14.086 -1.931 1 98.31 201 LEU A O 1
ATOM 1539 N N . ARG A 1 202 ? 25.703 -16.266 -1.377 1 98.44 202 ARG A N 1
ATOM 1540 C CA . ARG A 1 202 ? 27.062 -16.656 -1.688 1 98.44 202 ARG A CA 1
ATOM 1541 C C . ARG A 1 202 ? 27.359 -16.516 -3.18 1 98.44 202 ARG A C 1
ATOM 1543 O O . ARG A 1 202 ? 28.391 -15.961 -3.572 1 98.44 202 ARG A O 1
ATOM 1550 N N . GLU A 1 203 ? 26.453 -16.969 -3.951 1 98.12 203 GLU A N 1
ATOM 1551 C CA . GLU A 1 203 ? 26.594 -16.875 -5.398 1 98.12 203 GLU A CA 1
ATOM 1552 C C . GLU A 1 203 ? 26.641 -15.406 -5.844 1 98.12 203 GLU A C 1
ATOM 1554 O O . GLU A 1 203 ? 27.438 -15.039 -6.711 1 98.12 203 GLU A O 1
ATOM 1559 N N . ALA A 1 204 ? 25.766 -14.609 -5.258 1 98.38 204 ALA A N 1
ATOM 1560 C CA . ALA A 1 204 ? 25.75 -13.188 -5.578 1 98.38 204 ALA A CA 1
ATOM 1561 C C . ALA A 1 204 ? 27.078 -12.531 -5.227 1 98.38 204 ALA A C 1
ATOM 1563 O O . ALA A 1 204 ? 27.578 -11.68 -5.969 1 98.38 204 ALA A O 1
ATOM 1564 N N . ALA A 1 205 ? 27.578 -12.875 -4.07 1 98.62 205 ALA A N 1
ATOM 1565 C CA . ALA A 1 205 ? 28.859 -12.336 -3.652 1 98.62 205 ALA A CA 1
ATOM 1566 C C . ALA A 1 205 ? 29.969 -12.719 -4.637 1 98.62 205 ALA A C 1
ATOM 1568 O O . ALA A 1 205 ? 30.781 -11.883 -5.016 1 98.62 205 ALA A O 1
ATOM 1569 N N . ASP A 1 206 ? 29.969 -13.961 -5.051 1 98.25 206 ASP A N 1
ATOM 1570 C CA . ASP A 1 206 ? 30.969 -14.477 -5.977 1 98.25 206 ASP A CA 1
ATOM 1571 C C . ASP A 1 206 ? 30.922 -13.734 -7.312 1 98.25 206 ASP A C 1
ATOM 1573 O O . ASP A 1 206 ? 31.938 -13.594 -7.996 1 98.25 206 ASP A O 1
ATOM 1577 N N . ASP A 1 207 ? 29.781 -13.219 -7.672 1 97.81 207 ASP A N 1
ATOM 1578 C CA . ASP A 1 207 ? 29.562 -12.602 -8.977 1 97.81 207 ASP A CA 1
ATOM 1579 C C . ASP A 1 207 ? 29.531 -11.078 -8.867 1 97.81 207 ASP A C 1
ATOM 1581 O O . ASP A 1 207 ? 29.062 -10.391 -9.781 1 97.81 207 ASP A O 1
ATOM 1585 N N . ASP A 1 208 ? 29.969 -10.555 -7.742 1 97.75 208 ASP A N 1
ATOM 1586 C CA . ASP A 1 208 ? 30.016 -9.117 -7.496 1 97.75 208 ASP A CA 1
ATOM 1587 C C . ASP A 1 208 ? 28.625 -8.492 -7.609 1 97.75 208 ASP A C 1
ATOM 1589 O O . ASP A 1 208 ? 28.469 -7.422 -8.203 1 97.75 208 ASP A O 1
ATOM 1593 N N . ARG A 1 209 ? 27.656 -9.203 -7.074 1 98.56 209 ARG A N 1
ATOM 1594 C CA . ARG A 1 209 ? 26.266 -8.758 -7.156 1 98.56 209 ARG A CA 1
ATOM 1595 C C . ARG A 1 209 ? 25.703 -8.469 -5.77 1 98.56 209 ARG A C 1
ATOM 1597 O O . ARG A 1 209 ? 24.547 -8.094 -5.633 1 98.56 209 ARG A O 1
ATOM 1604 N N . LEU A 1 210 ? 26.469 -8.727 -4.676 1 98.88 210 LEU A N 1
ATOM 1605 C CA . LEU A 1 210 ? 26 -8.555 -3.303 1 98.88 210 LEU A CA 1
ATOM 1606 C C . LEU A 1 210 ? 26.531 -7.254 -2.707 1 98.88 210 LEU A C 1
ATOM 1608 O O . LEU A 1 210 ? 27.719 -6.945 -2.834 1 98.88 210 LEU A O 1
ATOM 1612 N N . PHE A 1 211 ? 25.672 -6.477 -2.025 1 98.88 211 PHE A N 1
ATOM 1613 C CA . PHE A 1 211 ? 26 -5.184 -1.434 1 98.88 211 PHE A CA 1
ATOM 1614 C C . PHE A 1 211 ? 25.562 -5.133 0.027 1 98.88 211 PHE A C 1
ATOM 1616 O O . PHE A 1 211 ? 24.375 -4.969 0.323 1 98.88 211 PHE A O 1
ATOM 1623 N N . VAL A 1 212 ? 26.484 -5.25 0.896 1 98.94 212 VAL A N 1
ATOM 1624 C CA . VAL A 1 212 ? 26.219 -5.254 2.332 1 98.94 212 VAL A CA 1
ATOM 1625 C C . VAL A 1 212 ? 26.688 -3.939 2.949 1 98.94 212 VAL A C 1
ATOM 1627 O O . VAL A 1 212 ? 27.875 -3.598 2.867 1 98.94 212 VAL A O 1
ATOM 1630 N N . VAL A 1 213 ? 25.797 -3.273 3.523 1 98.75 213 VAL A N 1
ATOM 1631 C CA . VAL A 1 213 ? 26.094 -1.961 4.09 1 98.75 213 VAL A CA 1
ATOM 1632 C C . VAL A 1 213 ? 26.438 -2.102 5.57 1 98.75 213 VAL A C 1
ATOM 1634 O O . VAL A 1 213 ? 25.703 -2.742 6.328 1 98.75 213 VAL A O 1
ATOM 1637 N N . ASN A 1 214 ? 27.516 -1.399 5.918 1 98.19 214 ASN A N 1
ATOM 1638 C CA . ASN A 1 214 ? 28.047 -1.546 7.273 1 98.19 214 ASN A CA 1
ATOM 1639 C C . ASN A 1 214 ? 28.188 -0.195 7.969 1 98.19 214 ASN A C 1
ATOM 1641 O O . ASN A 1 214 ? 28.641 0.776 7.367 1 98.19 214 ASN A O 1
ATOM 1645 N N . ASP A 1 215 ? 27.734 -0.099 9.164 1 97 215 ASP A N 1
ATOM 1646 C CA . ASP A 1 215 ? 27.922 0.988 10.117 1 97 215 ASP A CA 1
ATOM 1647 C C . ASP A 1 215 ? 28.094 0.45 11.539 1 97 215 ASP A C 1
ATOM 1649 O O . ASP A 1 215 ? 27.141 0.443 12.32 1 97 215 ASP A O 1
ATOM 1653 N N . GLY A 1 216 ? 29.344 0.175 11.969 1 95.69 216 GLY A N 1
ATOM 1654 C CA . GLY A 1 216 ? 29.562 -0.517 13.227 1 95.69 216 GLY A CA 1
ATOM 1655 C C . GLY A 1 216 ? 28.984 -1.922 13.242 1 95.69 216 GLY A C 1
ATOM 1656 O O . GLY A 1 216 ? 28.75 -2.488 14.312 1 95.69 216 GLY A O 1
ATOM 1657 N N . GLY A 1 217 ? 28.766 -2.432 12.164 1 97.31 217 GLY A N 1
ATOM 1658 C CA . GLY A 1 217 ? 28.109 -3.705 11.891 1 97.31 217 GLY A CA 1
ATOM 1659 C C . GLY A 1 217 ? 27.172 -3.656 10.695 1 97.31 217 GLY A C 1
ATOM 1660 O O . GLY A 1 217 ? 27.031 -2.609 10.062 1 97.31 217 GLY A O 1
ATOM 1661 N N . THR A 1 218 ? 26.656 -4.832 10.328 1 98.5 218 THR A N 1
ATOM 1662 C CA . THR A 1 218 ? 25.781 -4.891 9.172 1 98.5 218 THR A CA 1
ATOM 1663 C C . THR A 1 218 ? 24.469 -4.156 9.461 1 98.5 218 THR A C 1
ATOM 1665 O O . THR A 1 218 ? 23.828 -4.391 10.492 1 98.5 218 THR A O 1
ATOM 1668 N N . ARG A 1 219 ? 24.078 -3.281 8.531 1 98.5 219 ARG A N 1
ATOM 1669 C CA . ARG A 1 219 ? 22.875 -2.467 8.734 1 98.5 219 ARG A CA 1
ATOM 1670 C C . ARG A 1 219 ? 21.891 -2.635 7.582 1 98.5 219 ARG A C 1
ATOM 1672 O O . ARG A 1 219 ? 20.812 -2.045 7.59 1 98.5 219 ARG A O 1
ATOM 1679 N N . GLY A 1 220 ? 22.188 -3.352 6.57 1 98.69 220 GLY A N 1
ATOM 1680 C CA . GLY A 1 220 ? 21.328 -3.584 5.426 1 98.69 220 GLY A CA 1
ATOM 1681 C C . GLY A 1 220 ? 22.047 -4.227 4.254 1 98.69 220 GLY A C 1
ATOM 1682 O O . GLY A 1 220 ? 23.266 -4.41 4.297 1 98.69 220 GLY A O 1
ATOM 1683 N N . PHE A 1 221 ? 21.312 -4.613 3.279 1 98.88 221 PHE A N 1
ATOM 1684 C CA . PHE A 1 221 ? 21.938 -5.184 2.092 1 98.88 221 PHE A CA 1
ATOM 1685 C C . PHE A 1 221 ? 20.953 -5.25 0.936 1 98.88 221 PHE A C 1
ATOM 1687 O O . PHE A 1 221 ? 19.75 -5.027 1.123 1 98.88 221 PHE A O 1
ATOM 1694 N N . SER A 1 222 ? 21.438 -5.469 -0.181 1 98.88 222 SER A N 1
ATOM 1695 C CA . SER A 1 222 ? 20.734 -5.852 -1.399 1 98.88 222 SER A CA 1
ATOM 1696 C C . SER A 1 222 ? 21.609 -6.723 -2.293 1 98.88 222 SER A C 1
ATOM 1698 O O . SER A 1 222 ? 22.781 -6.957 -1.987 1 98.88 222 SER A O 1
ATOM 1700 N N . TYR A 1 223 ? 21.031 -7.293 -3.311 1 98.81 223 TYR A N 1
ATOM 1701 C CA . TYR A 1 223 ? 21.766 -8.055 -4.309 1 98.81 223 TYR A CA 1
ATOM 1702 C C . TYR A 1 223 ? 21.031 -8.078 -5.641 1 98.81 223 TYR A C 1
ATOM 1704 O O . TYR A 1 223 ? 19.797 -8.031 -5.668 1 98.81 223 TYR A O 1
ATOM 1712 N N . ARG A 1 224 ? 21.703 -8.117 -6.652 1 98.62 224 ARG A N 1
ATOM 1713 C CA . ARG A 1 224 ? 21.125 -8.203 -7.984 1 98.62 224 ARG A CA 1
ATOM 1714 C C . ARG A 1 224 ? 20.656 -9.625 -8.289 1 98.62 224 ARG A C 1
ATOM 1716 O O . ARG A 1 224 ? 21.469 -10.555 -8.289 1 98.62 224 ARG A O 1
ATOM 1723 N N . ALA A 1 225 ? 19.438 -9.789 -8.57 1 97.69 225 ALA A N 1
ATOM 1724 C CA . ALA A 1 225 ? 18.859 -11.102 -8.859 1 97.69 225 ALA A CA 1
ATOM 1725 C C . ALA A 1 225 ? 19 -11.461 -10.336 1 97.69 225 ALA A C 1
ATOM 1727 O O . ALA A 1 225 ? 19.484 -12.539 -10.672 1 97.69 225 ALA A O 1
ATOM 1728 N N . TYR A 1 226 ? 18.562 -10.602 -11.18 1 95.75 226 TYR A N 1
ATOM 1729 C CA . TYR A 1 226 ? 18.641 -10.82 -12.625 1 95.75 226 TYR A CA 1
ATOM 1730 C C . TYR A 1 226 ? 18.406 -9.523 -13.383 1 95.75 226 TYR A C 1
ATOM 1732 O O . TYR A 1 226 ? 18.062 -8.5 -12.789 1 95.75 226 TYR A O 1
ATOM 1740 N N . ASP A 1 227 ? 18.688 -9.539 -14.641 1 94.69 227 ASP A N 1
ATOM 1741 C CA . ASP A 1 227 ? 18.312 -8.445 -15.523 1 94.69 227 ASP A CA 1
ATOM 1742 C C . ASP A 1 227 ? 17.203 -8.867 -16.469 1 94.69 227 ASP A C 1
ATOM 1744 O O . ASP A 1 227 ? 17 -10.062 -16.719 1 94.69 227 ASP A O 1
ATOM 1748 N N . ASP A 1 228 ? 16.422 -7.941 -16.812 1 90.19 228 ASP A N 1
ATOM 1749 C CA . ASP A 1 228 ? 15.258 -8.188 -17.656 1 90.19 228 ASP A CA 1
ATOM 1750 C C . ASP A 1 228 ? 15.219 -7.203 -18.828 1 90.19 228 ASP A C 1
ATOM 1752 O O . ASP A 1 228 ? 15.617 -6.047 -18.688 1 90.19 228 ASP A O 1
ATOM 1756 N N . GLU A 1 229 ? 14.891 -7.699 -19.969 1 87.69 229 GLU A N 1
ATOM 1757 C CA . GLU A 1 229 ? 14.734 -6.848 -21.141 1 87.69 229 GLU A CA 1
ATOM 1758 C C . GLU A 1 229 ? 13.266 -6.758 -21.578 1 87.69 229 GLU A C 1
ATOM 1760 O O . GLU A 1 229 ? 12.562 -7.77 -21.594 1 87.69 229 GLU A O 1
ATOM 1765 N N . ARG A 1 230 ? 12.812 -5.559 -21.672 1 78.06 230 ARG A N 1
ATOM 1766 C CA . ARG A 1 230 ? 11.445 -5.355 -22.156 1 78.06 230 ARG A CA 1
ATOM 1767 C C . ARG A 1 230 ? 11.43 -4.457 -23.391 1 78.06 230 ARG A C 1
ATOM 1769 O O . ARG A 1 230 ? 12.273 -3.572 -23.531 1 78.06 230 ARG A O 1
ATOM 1776 N N . GLU A 1 231 ? 10.523 -4.828 -24.266 1 72.56 231 GLU A N 1
ATOM 1777 C CA . GLU A 1 231 ? 10.344 -3.963 -25.422 1 72.56 231 GLU A CA 1
ATOM 1778 C C . GLU A 1 231 ? 9.594 -2.686 -25.047 1 72.56 231 GLU A C 1
ATOM 1780 O O . GLU A 1 231 ? 8.602 -2.729 -24.312 1 72.56 231 GLU A O 1
ATOM 1785 N N . ALA A 1 232 ? 10.133 -1.576 -25.422 1 67.88 232 ALA A N 1
ATOM 1786 C CA . ALA A 1 232 ? 9.523 -0.273 -25.172 1 67.88 232 ALA A CA 1
ATOM 1787 C C . ALA A 1 232 ? 8.5 0.073 -26.25 1 67.88 232 ALA A C 1
ATOM 1789 O O . ALA A 1 232 ? 8.484 -0.536 -27.328 1 67.88 232 ALA A O 1
ATOM 1790 N N . ASP A 1 233 ? 7.539 0.934 -25.812 1 61 233 ASP A N 1
ATOM 1791 C CA . ASP A 1 233 ? 6.496 1.368 -26.75 1 61 233 ASP A CA 1
ATOM 1792 C C . ASP A 1 233 ? 7.105 1.914 -28.031 1 61 233 ASP A C 1
ATOM 1794 O O . ASP A 1 233 ? 6.512 1.791 -29.109 1 61 233 ASP A O 1
ATOM 1798 N N . ASP A 1 234 ? 8.234 2.508 -27.922 1 62.53 234 ASP A N 1
ATOM 1799 C CA . ASP A 1 234 ? 8.852 3.133 -29.094 1 62.53 234 ASP A CA 1
ATOM 1800 C C . ASP A 1 234 ? 9.633 2.111 -29.922 1 62.53 234 ASP A C 1
ATOM 1802 O O . ASP A 1 234 ? 10.336 2.475 -30.859 1 62.53 234 ASP A O 1
ATOM 1806 N N . GLY A 1 235 ? 9.492 0.933 -29.547 1 68.56 235 GLY A N 1
ATOM 1807 C CA . GLY A 1 235 ? 10.172 -0.105 -30.312 1 68.56 235 GLY A CA 1
ATOM 1808 C C . GLY A 1 235 ? 11.562 -0.411 -29.781 1 68.56 235 GLY A C 1
ATOM 1809 O O . GLY A 1 235 ? 12.188 -1.388 -30.203 1 68.56 235 GLY A O 1
ATOM 1810 N N . GLY A 1 236 ? 12.039 0.426 -28.938 1 77.56 236 GLY A N 1
ATOM 1811 C CA . GLY A 1 236 ? 13.359 0.156 -28.391 1 77.56 236 GLY A CA 1
ATOM 1812 C C . GLY A 1 236 ? 13.32 -0.805 -27.203 1 77.56 236 GLY A C 1
ATOM 1813 O O . GLY A 1 236 ? 12.25 -1.276 -26.828 1 77.56 236 GLY A O 1
ATOM 1814 N N . THR A 1 237 ? 14.516 -1.376 -26.953 1 86.44 237 THR A N 1
ATOM 1815 C CA . THR A 1 237 ? 14.664 -2.316 -25.844 1 86.44 237 THR A CA 1
ATOM 1816 C C . THR A 1 237 ? 15.109 -1.597 -24.578 1 86.44 237 THR A C 1
ATOM 1818 O O . THR A 1 237 ? 16 -0.752 -24.609 1 86.44 237 THR A O 1
ATOM 1821 N N . ARG A 1 238 ? 14.375 -1.719 -23.516 1 91.25 238 ARG A N 1
ATOM 1822 C CA . ARG A 1 238 ? 14.773 -1.221 -22.203 1 91.25 238 ARG A CA 1
ATOM 1823 C C . ARG A 1 238 ? 15.234 -2.359 -21.297 1 91.25 238 ARG A C 1
ATOM 1825 O O . ARG A 1 238 ? 14.625 -3.434 -21.297 1 91.25 238 ARG A O 1
ATOM 1832 N N . THR A 1 239 ? 16.375 -2.152 -20.719 1 95.06 239 THR A N 1
ATOM 1833 C CA . THR A 1 239 ? 16.938 -3.154 -19.828 1 95.06 239 THR A CA 1
ATOM 1834 C C . THR A 1 239 ? 16.703 -2.766 -18.375 1 95.06 239 THR A C 1
ATOM 1836 O O . THR A 1 239 ? 16.953 -1.62 -17.984 1 95.06 239 THR A O 1
ATOM 1839 N N . TRP A 1 240 ? 16.281 -3.717 -17.594 1 95.06 240 TRP A N 1
ATOM 1840 C CA . TRP A 1 240 ? 16.031 -3.52 -16.172 1 95.06 240 TRP A CA 1
ATOM 1841 C C . TRP A 1 240 ? 16.984 -4.352 -15.328 1 95.06 240 TRP A C 1
ATOM 1843 O O . TRP A 1 240 ? 17.266 -5.508 -15.656 1 95.06 240 TRP A O 1
ATOM 1853 N N . GLY A 1 241 ? 17.594 -3.719 -14.32 1 97.81 241 GLY A N 1
ATOM 1854 C CA . GLY A 1 241 ? 18.188 -4.488 -13.234 1 97.81 241 GLY A CA 1
ATOM 1855 C C . GLY A 1 241 ? 17.203 -4.773 -12.109 1 97.81 241 GLY A C 1
ATOM 1856 O O . GLY A 1 241 ? 16.562 -3.859 -11.594 1 97.81 241 GLY A O 1
ATOM 1857 N N . VAL A 1 242 ? 17.031 -6.051 -11.75 1 98.19 242 VAL A N 1
ATOM 1858 C CA . VAL A 1 242 ? 16.109 -6.445 -10.672 1 98.19 242 VAL A CA 1
ATOM 1859 C C . VAL A 1 242 ? 16.922 -6.93 -9.469 1 98.19 242 VAL A C 1
ATOM 1861 O O . VAL A 1 242 ? 17.734 -7.844 -9.586 1 98.19 242 VAL A O 1
ATOM 1864 N N . TYR A 1 243 ? 16.719 -6.293 -8.391 1 98.75 243 TYR A N 1
ATOM 1865 C CA . TYR A 1 243 ? 17.406 -6.613 -7.137 1 98.75 243 TYR A CA 1
ATOM 1866 C C . TYR A 1 243 ? 16.469 -7.336 -6.18 1 98.75 243 TYR A C 1
ATOM 1868 O O . TYR A 1 243 ? 15.344 -6.902 -5.953 1 98.75 243 TYR A O 1
ATOM 1876 N N . GLY A 1 244 ? 16.938 -8.453 -5.695 1 98.5 244 GLY A N 1
ATOM 1877 C CA . GLY A 1 244 ? 16.109 -9.453 -5.047 1 98.5 244 GLY A CA 1
ATOM 1878 C C . GLY A 1 244 ? 15.383 -8.922 -3.83 1 98.5 244 GLY A C 1
ATOM 1879 O O . GLY A 1 244 ? 14.219 -9.273 -3.594 1 98.5 244 GLY A O 1
ATOM 1880 N N . VAL A 1 245 ? 16.062 -8.164 -3.059 1 98.81 245 VAL A N 1
ATOM 1881 C CA . VAL A 1 245 ? 15.469 -7.52 -1.888 1 98.81 245 VAL A CA 1
ATOM 1882 C C . VAL A 1 245 ? 16.344 -6.352 -1.444 1 98.81 245 VAL A C 1
ATOM 1884 O O . VAL A 1 245 ? 17.578 -6.391 -1.599 1 98.81 245 VAL A O 1
ATOM 1887 N N . GLY A 1 246 ? 15.805 -5.25 -1.115 1 98.81 246 GLY A N 1
ATOM 1888 C CA . GLY A 1 246 ? 16.422 -4.18 -0.346 1 98.81 246 GLY A CA 1
ATOM 1889 C C . GLY A 1 246 ? 15.93 -4.113 1.087 1 98.81 246 GLY A C 1
ATOM 1890 O O . GLY A 1 246 ? 14.727 -3.941 1.329 1 98.81 246 GLY A O 1
ATOM 1891 N N . ALA A 1 247 ? 16.797 -4.309 2.014 1 98.75 247 ALA A N 1
ATOM 1892 C CA . ALA A 1 247 ? 16.469 -4.305 3.439 1 98.75 247 ALA A CA 1
ATOM 1893 C C . ALA A 1 247 ? 17.5 -3.492 4.227 1 98.75 247 ALA A C 1
ATOM 1895 O O . ALA A 1 247 ? 18.688 -3.541 3.938 1 98.75 247 ALA A O 1
ATOM 1896 N N . TRP A 1 248 ? 17.062 -2.76 5.152 1 98.81 248 TRP A N 1
ATOM 1897 C CA . TRP A 1 248 ? 17.938 -1.88 5.914 1 98.81 248 TRP A CA 1
ATOM 1898 C C . TRP A 1 248 ? 17.344 -1.564 7.281 1 98.81 248 TRP A C 1
ATOM 1900 O O . TRP A 1 248 ? 16.141 -1.741 7.496 1 98.81 248 TRP A O 1
ATOM 1910 N N . GLU A 1 249 ? 18.141 -1.123 8.164 1 97.81 249 GLU A N 1
ATOM 1911 C CA . GLU A 1 249 ? 17.766 -0.865 9.555 1 97.81 249 GLU A CA 1
ATOM 1912 C C . GLU A 1 249 ? 17.375 0.597 9.758 1 97.81 249 GLU A C 1
ATOM 1914 O O . GLU A 1 249 ? 16.469 0.901 10.539 1 97.81 249 GLU A O 1
ATOM 1919 N N . THR A 1 250 ? 18.094 1.551 9.172 1 97.06 250 THR A N 1
ATOM 1920 C CA . THR A 1 250 ? 17.906 2.984 9.367 1 97.06 250 THR A CA 1
ATOM 1921 C C . THR A 1 250 ? 17.781 3.699 8.023 1 97.06 250 THR A C 1
ATOM 1923 O O . THR A 1 250 ? 18.062 3.117 6.977 1 97.06 250 THR A O 1
ATOM 1926 N N . SER A 1 251 ? 17.391 4.93 8.086 1 97.56 251 SER A N 1
ATOM 1927 C CA . SER A 1 251 ? 17.297 5.738 6.879 1 97.56 251 SER A CA 1
ATOM 1928 C C . SER A 1 251 ? 18.656 5.949 6.234 1 97.56 251 SER A C 1
ATOM 1930 O O . SER A 1 251 ? 18.766 6.02 5.008 1 97.56 251 SER A O 1
ATOM 1932 N N . GLU A 1 252 ? 19.672 6.102 7.027 1 97.69 252 GLU A N 1
ATOM 1933 C CA . GLU A 1 252 ? 21.031 6.227 6.512 1 97.69 252 GLU A CA 1
ATOM 1934 C C . GLU A 1 252 ? 21.453 4.965 5.773 1 97.69 252 GLU A C 1
ATOM 1936 O O . GLU A 1 252 ? 22.047 5.039 4.699 1 97.69 252 GLU A O 1
ATOM 1941 N N . ALA A 1 253 ? 21.156 3.82 6.367 1 98.62 253 ALA A N 1
ATOM 1942 C CA . ALA A 1 253 ? 21.453 2.547 5.723 1 98.62 253 ALA A CA 1
ATOM 1943 C C . ALA A 1 253 ? 20.672 2.381 4.43 1 98.62 253 ALA A C 1
ATOM 1945 O O . ALA A 1 253 ? 21.172 1.845 3.445 1 98.62 253 ALA A O 1
ATOM 1946 N N . ALA A 1 254 ? 19.453 2.822 4.449 1 98.81 254 ALA A N 1
ATOM 1947 C CA . ALA A 1 254 ? 18.625 2.779 3.244 1 98.81 254 ALA A CA 1
ATOM 1948 C C . ALA A 1 254 ? 19.297 3.545 2.102 1 98.81 254 ALA A C 1
ATOM 1950 O O . ALA A 1 254 ? 19.422 3.027 0.989 1 98.81 254 ALA A O 1
ATOM 1951 N N . ARG A 1 255 ? 19.688 4.773 2.398 1 98.56 255 ARG A N 1
ATOM 1952 C CA . ARG A 1 255 ? 20.359 5.602 1.396 1 98.56 255 ARG A CA 1
ATOM 1953 C C . ARG A 1 255 ? 21.609 4.91 0.865 1 98.56 255 ARG A C 1
ATOM 1955 O O . ARG A 1 255 ? 21.859 4.902 -0.343 1 98.56 255 ARG A O 1
ATOM 1962 N N . ALA A 1 256 ? 22.359 4.324 1.774 1 98.81 256 ALA A N 1
ATOM 1963 C CA . ALA A 1 256 ? 23.594 3.648 1.379 1 98.81 256 ALA A CA 1
ATOM 1964 C C . ALA A 1 256 ? 23.297 2.443 0.49 1 98.81 256 ALA A C 1
ATOM 1966 O O . ALA A 1 256 ? 23.969 2.227 -0.52 1 98.81 256 ALA A O 1
ATOM 1967 N N . VAL A 1 257 ? 22.312 1.629 0.856 1 98.88 257 VAL A N 1
ATOM 1968 C CA . VAL A 1 257 ? 21.938 0.464 0.066 1 98.88 257 VAL A CA 1
ATOM 1969 C C . VAL A 1 257 ? 21.484 0.907 -1.325 1 98.88 257 VAL A C 1
ATOM 1971 O O . VAL A 1 257 ? 21.938 0.353 -2.332 1 98.88 257 VAL A O 1
ATOM 1974 N N . LEU A 1 258 ? 20.688 1.911 -1.399 1 98.88 258 LEU A N 1
ATOM 1975 C CA . LEU A 1 258 ? 20.125 2.375 -2.664 1 98.88 258 LEU A CA 1
ATOM 1976 C C . LEU A 1 258 ? 21.219 2.979 -3.549 1 98.88 258 LEU A C 1
ATOM 1978 O O . LEU A 1 258 ? 21.172 2.826 -4.773 1 98.88 258 LEU A O 1
ATOM 1982 N N . ARG A 1 259 ? 22.156 3.658 -2.951 1 98.81 259 ARG A N 1
ATOM 1983 C CA . ARG A 1 259 ? 23.281 4.191 -3.719 1 98.81 259 ARG A CA 1
ATOM 1984 C C . ARG A 1 259 ? 24.156 3.064 -4.258 1 98.81 259 ARG A C 1
ATOM 1986 O O . ARG A 1 259 ? 24.656 3.152 -5.375 1 98.81 259 ARG A O 1
ATOM 1993 N N . ALA A 1 260 ? 24.359 2.045 -3.438 1 98.88 260 ALA A N 1
ATOM 1994 C CA . ALA A 1 260 ? 25.109 0.886 -3.918 1 98.88 260 ALA A CA 1
ATOM 1995 C C . ALA A 1 260 ? 24.406 0.238 -5.109 1 98.88 260 ALA A C 1
ATOM 1997 O O . ALA A 1 260 ? 25.062 -0.13 -6.094 1 98.88 260 ALA A O 1
ATOM 1998 N N . VAL A 1 261 ? 23.109 0.104 -5.035 1 98.88 261 VAL A N 1
ATOM 1999 C CA . VAL A 1 261 ? 22.312 -0.455 -6.117 1 98.88 261 VAL A CA 1
ATOM 2000 C C . VAL A 1 261 ? 22.406 0.442 -7.352 1 98.88 261 VAL A C 1
ATOM 2002 O O . VAL A 1 261 ? 22.609 -0.044 -8.461 1 98.88 261 VAL A O 1
ATOM 2005 N N . ALA A 1 262 ? 22.281 1.732 -7.141 1 98.88 262 ALA A N 1
ATOM 2006 C CA . ALA A 1 262 ? 22.375 2.691 -8.242 1 98.88 262 ALA A CA 1
ATOM 2007 C C . ALA A 1 262 ? 23.719 2.588 -8.953 1 98.88 262 ALA A C 1
ATOM 2009 O O . ALA A 1 262 ? 23.781 2.625 -10.18 1 98.88 262 ALA A O 1
ATOM 2010 N N . ARG A 1 263 ? 24.75 2.488 -8.188 1 98.75 263 ARG A N 1
ATOM 2011 C CA . ARG A 1 263 ? 26.094 2.377 -8.734 1 98.75 263 ARG A CA 1
ATOM 2012 C C . ARG A 1 263 ? 26.234 1.116 -9.586 1 98.75 263 ARG A C 1
ATOM 2014 O O . ARG A 1 263 ? 26.734 1.171 -10.711 1 98.75 263 ARG A O 1
ATOM 2021 N N . ASP A 1 264 ? 25.844 -0.008 -9.023 1 98.75 264 ASP A N 1
ATOM 2022 C CA . ASP A 1 264 ? 25.891 -1.257 -9.781 1 98.75 264 ASP A CA 1
ATOM 2023 C C . ASP A 1 264 ? 25.094 -1.15 -11.078 1 98.75 264 ASP A C 1
ATOM 2025 O O . ASP A 1 264 ? 25.578 -1.545 -12.141 1 98.75 264 ASP A O 1
ATOM 2029 N N . ALA A 1 265 ? 23.875 -0.645 -10.984 1 98.75 265 ALA A N 1
ATOM 2030 C CA . ALA A 1 265 ? 23 -0.511 -12.141 1 98.75 265 ALA A CA 1
ATOM 2031 C C . ALA A 1 265 ? 23.641 0.367 -13.211 1 98.75 265 ALA A C 1
ATOM 2033 O O . ALA A 1 265 ? 23.578 0.051 -14.406 1 98.75 265 ALA A O 1
ATOM 2034 N N . GLY A 1 266 ? 24.188 1.493 -12.727 1 98.56 266 GLY A N 1
ATOM 2035 C CA . GLY A 1 266 ? 24.891 2.357 -13.664 1 98.56 266 GLY A CA 1
ATOM 2036 C C . GLY A 1 266 ? 26.047 1.664 -14.367 1 98.56 266 GLY A C 1
ATOM 2037 O O . GLY A 1 266 ? 26.234 1.819 -15.578 1 98.56 266 GLY A O 1
ATOM 2038 N N . ARG A 1 267 ? 26.797 0.964 -13.656 1 98.19 267 ARG A N 1
ATOM 2039 C CA . ARG A 1 267 ? 27.953 0.259 -14.203 1 98.19 267 ARG A CA 1
ATOM 2040 C C . ARG A 1 267 ? 27.516 -0.83 -15.18 1 98.19 267 ARG A C 1
ATOM 2042 O O . ARG A 1 267 ? 28.219 -1.132 -16.141 1 98.19 267 ARG A O 1
ATOM 2049 N N . GLN A 1 268 ? 26.375 -1.479 -14.961 1 97.81 268 GLN A N 1
ATOM 2050 C CA . GLN A 1 268 ? 25.844 -2.52 -15.836 1 97.81 268 GLN A CA 1
ATOM 2051 C C . GLN A 1 268 ? 25.172 -1.917 -17.062 1 97.81 268 GLN A C 1
ATOM 2053 O O . GLN A 1 268 ? 24.859 -2.627 -18.016 1 97.81 268 GLN A O 1
ATOM 2058 N N . GLY A 1 269 ? 24.891 -0.646 -16.969 1 97.31 269 GLY A N 1
ATOM 2059 C CA . GLY A 1 269 ? 24.266 0.029 -18.094 1 97.31 269 GLY A CA 1
ATOM 2060 C C . GLY A 1 269 ? 22.766 -0.193 -18.172 1 97.31 269 GLY A C 1
ATOM 2061 O O . GLY A 1 269 ? 22.172 -0.169 -19.25 1 97.31 269 GLY A O 1
ATOM 2062 N N . TYR A 1 270 ? 22.141 -0.5 -17.078 1 97.69 270 TYR A N 1
ATOM 2063 C CA . TYR A 1 270 ? 20.703 -0.677 -17.062 1 97.69 270 TYR A CA 1
ATOM 2064 C C . TYR A 1 270 ? 19.984 0.648 -17.312 1 97.69 270 TYR A C 1
ATOM 2066 O O . TYR A 1 270 ? 20.484 1.707 -16.906 1 97.69 270 TYR A O 1
ATOM 2074 N N . ASP A 1 271 ? 18.812 0.58 -17.906 1 97 271 ASP A N 1
ATOM 2075 C CA . ASP A 1 271 ? 17.969 1.752 -18.109 1 97 271 ASP A CA 1
ATOM 2076 C C . ASP A 1 271 ? 17.125 2.047 -16.875 1 97 271 ASP A C 1
ATOM 2078 O O . ASP A 1 271 ? 16.812 3.205 -16.594 1 97 271 ASP A O 1
ATOM 2082 N N . ASP A 1 272 ? 16.703 1.004 -16.172 1 96.56 272 ASP A N 1
ATOM 2083 C CA . ASP A 1 272 ? 15.828 1.114 -15.008 1 96.56 272 ASP A CA 1
ATOM 2084 C C . ASP A 1 272 ? 16.172 0.062 -13.953 1 96.56 272 ASP A C 1
ATOM 2086 O O . ASP A 1 272 ? 16.875 -0.904 -14.242 1 96.56 272 ASP A O 1
ATOM 2090 N N . VAL A 1 273 ? 15.672 0.361 -12.766 1 98 273 VAL A N 1
ATOM 2091 C CA . VAL A 1 273 ? 15.977 -0.52 -11.648 1 98 273 VAL A CA 1
ATOM 2092 C C . VAL A 1 273 ? 14.703 -0.813 -10.859 1 98 273 VAL A C 1
ATOM 2094 O O . VAL A 1 273 ? 13.852 0.062 -10.695 1 98 273 VAL A O 1
ATOM 2097 N N . ARG A 1 274 ? 14.602 -2.021 -10.391 1 97.69 274 ARG A N 1
ATOM 2098 C CA . ARG A 1 274 ? 13.594 -2.416 -9.406 1 97.69 274 ARG A CA 1
ATOM 2099 C C . ARG A 1 274 ? 14.242 -3.127 -8.219 1 97.69 274 ARG A C 1
ATOM 2101 O O . ARG A 1 274 ? 14.992 -4.086 -8.398 1 97.69 274 ARG A O 1
ATOM 2108 N N . VAL A 1 275 ? 13.977 -2.637 -7.082 1 98.75 275 VAL A N 1
ATOM 2109 C CA . VAL A 1 275 ? 14.398 -3.277 -5.84 1 98.75 275 VAL A CA 1
ATOM 2110 C C . VAL A 1 275 ? 13.172 -3.668 -5.02 1 98.75 275 VAL A C 1
ATOM 2112 O O . VAL A 1 275 ? 12.367 -2.809 -4.645 1 98.75 275 VAL A O 1
ATOM 2115 N N . LEU A 1 276 ? 12.984 -4.969 -4.781 1 98.81 276 LEU A N 1
ATOM 2116 C CA . LEU A 1 276 ? 11.898 -5.383 -3.898 1 98.81 276 LEU A CA 1
ATOM 2117 C C . LEU A 1 276 ? 12.148 -4.91 -2.469 1 98.81 276 LEU A C 1
ATOM 2119 O O . LEU A 1 276 ? 13.172 -5.254 -1.869 1 98.81 276 LEU A O 1
ATOM 2123 N N . ILE A 1 277 ? 11.297 -4.105 -1.899 1 98.88 277 ILE A N 1
ATOM 2124 C CA . ILE A 1 277 ? 11.406 -3.701 -0.502 1 98.88 277 ILE A CA 1
ATOM 2125 C C . ILE A 1 277 ? 10.102 -4.031 0.233 1 98.88 277 ILE A C 1
ATOM 2127 O O . ILE A 1 277 ? 9.031 -4.086 -0.378 1 98.88 277 ILE A O 1
ATOM 2131 N N . PRO A 1 278 ? 10.18 -4.324 1.599 1 98.69 278 PRO A N 1
ATOM 2132 C CA . PRO A 1 278 ? 8.93 -4.488 2.336 1 98.69 278 PRO A CA 1
ATOM 2133 C C . PRO A 1 278 ? 7.992 -3.289 2.189 1 98.69 278 PRO A C 1
ATOM 2135 O O . PRO A 1 278 ? 8.453 -2.145 2.172 1 98.69 278 PRO A O 1
ATOM 2138 N N . GLU A 1 279 ? 6.73 -3.561 2.004 1 98.44 279 GLU A N 1
ATOM 2139 C CA . GLU A 1 279 ? 5.75 -2.479 2.029 1 98.44 279 GLU A CA 1
ATOM 2140 C C . GLU A 1 279 ? 5.582 -1.92 3.439 1 98.44 279 GLU A C 1
ATOM 2142 O O . GLU A 1 279 ? 5.469 -2.68 4.402 1 98.44 279 GLU A O 1
ATOM 2147 N N . GLY A 1 280 ? 5.527 -0.585 3.531 1 97.94 280 GLY A N 1
ATOM 2148 C CA . GLY A 1 280 ? 5.293 0.086 4.801 1 97.94 280 GLY A CA 1
ATOM 2149 C C . GLY A 1 280 ? 5.68 1.553 4.781 1 97.94 280 GLY A C 1
ATOM 2150 O O . GLY A 1 280 ? 6.465 1.981 3.932 1 97.94 280 GLY A O 1
ATOM 2151 N N . VAL A 1 281 ? 5.219 2.223 5.738 1 98.25 281 VAL A N 1
ATOM 2152 C CA . VAL A 1 281 ? 5.48 3.656 5.816 1 98.25 281 VAL A CA 1
ATOM 2153 C C . VAL A 1 281 ? 6.977 3.898 6 1 98.25 281 VAL A C 1
ATOM 2155 O O . VAL A 1 281 ? 7.539 4.82 5.406 1 98.25 281 VAL A O 1
ATOM 2158 N N . ARG A 1 282 ? 7.621 3.076 6.746 1 98.12 282 ARG A N 1
ATOM 2159 C CA . ARG A 1 282 ? 9.031 3.307 7.039 1 98.12 282 ARG A CA 1
ATOM 2160 C C . ARG A 1 282 ? 9.898 3.025 5.82 1 98.12 282 ARG A C 1
ATOM 2162 O O . ARG A 1 282 ? 10.602 3.914 5.332 1 98.12 282 ARG A O 1
ATOM 2169 N N . PRO A 1 283 ? 9.859 1.757 5.27 1 98.56 283 PRO A N 1
ATOM 2170 C CA . PRO A 1 283 ? 10.742 1.517 4.121 1 98.56 283 PRO A CA 1
ATOM 2171 C C . PRO A 1 283 ? 10.453 2.453 2.951 1 98.56 283 PRO A C 1
ATOM 2173 O O . PRO A 1 283 ? 11.383 2.928 2.293 1 98.56 283 PRO A O 1
ATOM 2176 N N . VAL A 1 284 ? 9.203 2.725 2.701 1 98.69 284 VAL A N 1
ATOM 2177 C CA . VAL A 1 284 ? 8.836 3.545 1.551 1 98.69 284 VAL A CA 1
ATOM 2178 C C . VAL A 1 284 ? 9.281 4.988 1.784 1 98.69 284 VAL A C 1
ATOM 2180 O O . VAL A 1 284 ? 9.812 5.633 0.878 1 98.69 284 VAL A O 1
ATOM 2183 N N . SER A 1 285 ? 9.039 5.492 2.998 1 98.62 285 SER A N 1
ATOM 2184 C CA . SER A 1 285 ? 9.461 6.863 3.271 1 98.62 285 SER A CA 1
ATOM 2185 C C . SER A 1 285 ? 10.984 6.961 3.367 1 98.62 285 SER A C 1
ATOM 2187 O O . SER A 1 285 ? 11.555 8.023 3.129 1 98.62 285 SER A O 1
ATOM 2189 N N . ASP A 1 286 ? 11.711 5.887 3.721 1 98.62 286 ASP A N 1
ATOM 2190 C CA . ASP A 1 286 ? 13.172 5.852 3.646 1 98.62 286 ASP A CA 1
ATOM 2191 C C . ASP A 1 286 ? 13.656 6.047 2.209 1 98.62 286 ASP A C 1
ATOM 2193 O O . ASP A 1 286 ? 14.617 6.773 1.966 1 98.62 286 ASP A O 1
ATOM 2197 N N . VAL A 1 287 ? 12.992 5.344 1.28 1 98.75 287 VAL A N 1
ATOM 2198 C CA . VAL A 1 287 ? 13.32 5.488 -0.133 1 98.75 287 VAL A CA 1
ATOM 2199 C C . VAL A 1 287 ? 13.117 6.941 -0.564 1 98.75 287 VAL A C 1
ATOM 2201 O O . VAL A 1 287 ? 13.961 7.516 -1.252 1 98.75 287 VAL A O 1
ATOM 2204 N N . ALA A 1 288 ? 12.008 7.473 -0.146 1 98.19 288 ALA A N 1
ATOM 2205 C CA . ALA A 1 288 ? 11.695 8.859 -0.471 1 98.19 288 ALA A CA 1
ATOM 2206 C C . ALA A 1 288 ? 12.734 9.812 0.12 1 98.19 288 ALA A C 1
ATOM 2208 O O . ALA A 1 288 ? 13.156 10.766 -0.536 1 98.19 288 ALA A O 1
ATOM 2209 N N . ALA A 1 289 ? 13.102 9.602 1.351 1 97.56 289 ALA A N 1
ATOM 2210 C CA . ALA A 1 289 ? 14.117 10.414 2.01 1 97.56 289 ALA A CA 1
ATOM 2211 C C . ALA A 1 289 ? 15.438 10.352 1.253 1 97.56 289 ALA A C 1
ATOM 2213 O O . ALA A 1 289 ? 16.219 11.312 1.272 1 97.56 289 ALA A O 1
ATOM 2214 N N . ALA A 1 290 ? 15.688 9.227 0.575 1 97.44 290 ALA A N 1
ATOM 2215 C CA . ALA A 1 290 ? 16.891 9.055 -0.243 1 97.44 290 ALA A CA 1
ATOM 2216 C C . ALA A 1 290 ? 16.703 9.664 -1.627 1 97.44 290 ALA A C 1
ATOM 2218 O O . ALA A 1 290 ? 17.578 9.578 -2.479 1 97.44 290 ALA A O 1
ATOM 2219 N N . ARG A 1 291 ? 15.547 10.258 -1.895 1 95.44 291 ARG A N 1
ATOM 2220 C CA . ARG A 1 291 ? 15.195 10.938 -3.135 1 95.44 291 ARG A CA 1
ATOM 2221 C C . ARG A 1 291 ? 15.148 9.961 -4.305 1 95.44 291 ARG A C 1
ATOM 2223 O O . ARG A 1 291 ? 15.602 10.281 -5.406 1 95.44 291 ARG A O 1
ATOM 2230 N N . GLU A 1 292 ? 14.758 8.789 -4.035 1 97.81 292 GLU A N 1
ATOM 2231 C CA . GLU A 1 292 ? 14.609 7.766 -5.066 1 97.81 292 GLU A CA 1
ATOM 2232 C C . GLU A 1 292 ? 13.133 7.441 -5.309 1 97.81 292 GLU A C 1
ATOM 2234 O O . GLU A 1 292 ? 12.297 7.656 -4.434 1 97.81 292 GLU A O 1
ATOM 2239 N N . GLY A 1 293 ? 12.883 6.91 -6.477 1 97.62 293 GLY A N 1
ATOM 2240 C CA . GLY A 1 293 ? 11.516 6.598 -6.863 1 97.62 293 GLY A CA 1
ATOM 2241 C C . GLY A 1 293 ? 11 5.309 -6.246 1 97.62 293 GLY A C 1
ATOM 2242 O O . GLY A 1 293 ? 11.789 4.473 -5.801 1 97.62 293 GLY A O 1
ATOM 2243 N N . VAL A 1 294 ? 9.672 5.188 -6.219 1 97.31 294 VAL A N 1
ATOM 2244 C CA . VAL A 1 294 ? 8.984 3.984 -5.762 1 97.31 294 VAL A CA 1
ATOM 2245 C C . VAL A 1 294 ? 7.75 3.732 -6.617 1 97.31 294 VAL A C 1
ATOM 2247 O O . VAL A 1 294 ? 7.203 4.664 -7.215 1 97.31 294 VAL A O 1
ATOM 2250 N N . SER A 1 295 ? 7.355 2.471 -6.727 1 96.69 295 SER A N 1
ATOM 2251 C CA . SER A 1 295 ? 6.117 2.162 -7.438 1 96.69 295 SER A CA 1
ATOM 2252 C C . SER A 1 295 ? 4.906 2.762 -6.73 1 96.69 295 SER A C 1
ATOM 2254 O O . SER A 1 295 ? 4.938 2.982 -5.52 1 96.69 295 SER A O 1
ATOM 2256 N N . GLU A 1 296 ? 3.861 2.975 -7.48 1 94.38 296 GLU A N 1
ATOM 2257 C CA . GLU A 1 296 ? 2.693 3.676 -6.957 1 94.38 296 GLU A CA 1
ATOM 2258 C C . GLU A 1 296 ? 1.932 2.809 -5.961 1 94.38 296 GLU A C 1
ATOM 2260 O O . GLU A 1 296 ? 1.395 3.316 -4.973 1 94.38 296 GLU A O 1
ATOM 2265 N N . GLU A 1 297 ? 1.845 1.511 -6.305 1 95.69 297 GLU A N 1
ATOM 2266 C CA . GLU A 1 297 ? 1.056 0.594 -5.488 1 95.69 297 GLU A CA 1
ATOM 2267 C C . GLU A 1 297 ? 1.89 -0.602 -5.039 1 95.69 297 GLU A C 1
ATOM 2269 O O . GLU A 1 297 ? 2.863 -0.97 -5.699 1 95.69 297 GLU A O 1
ATOM 2274 N N . PRO A 1 298 ? 1.499 -1.194 -3.924 1 97.38 298 PRO A N 1
ATOM 2275 C CA . PRO A 1 298 ? 2.195 -2.42 -3.523 1 97.38 298 PRO A CA 1
ATOM 2276 C C . PRO A 1 298 ? 1.698 -3.652 -4.273 1 97.38 298 PRO A C 1
ATOM 2278 O O . PRO A 1 298 ? 0.629 -3.615 -4.891 1 97.38 298 PRO A O 1
ATOM 2281 N N . ASP A 1 299 ? 2.518 -4.602 -4.289 1 97.88 299 ASP A N 1
ATOM 2282 C CA . ASP A 1 299 ? 2.17 -5.949 -4.738 1 97.88 299 ASP A CA 1
ATOM 2283 C C . ASP A 1 299 ? 1.973 -6.891 -3.551 1 97.88 299 ASP A C 1
ATOM 2285 O O . ASP A 1 299 ? 2.721 -6.828 -2.574 1 97.88 299 ASP A O 1
ATOM 2289 N N . PHE A 1 300 ? 0.938 -7.66 -3.637 1 98.69 300 PHE A N 1
ATOM 2290 C CA . PHE A 1 300 ? 0.625 -8.633 -2.598 1 98.69 300 PHE A CA 1
ATOM 2291 C C . PHE A 1 300 ? 1.037 -10.039 -3.027 1 98.69 300 PHE A C 1
ATOM 2293 O O . PHE A 1 300 ? 0.87 -10.406 -4.191 1 98.69 300 PHE A O 1
ATOM 2300 N N . VAL A 1 301 ? 1.594 -10.758 -2.1 1 98.88 301 VAL A N 1
ATOM 2301 C CA . VAL A 1 301 ? 1.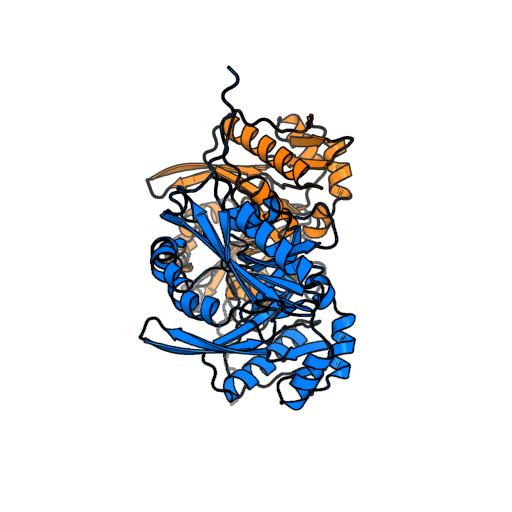808 -12.195 -2.285 1 98.88 301 VAL A CA 1
ATOM 2302 C C . VAL A 1 301 ? 0.804 -12.977 -1.442 1 98.88 301 VAL A C 1
ATOM 2304 O O . VAL A 1 301 ? 0.651 -12.719 -0.246 1 98.88 301 VAL A O 1
ATOM 2307 N N . MET A 1 302 ? 0.113 -13.844 -2.125 1 98.75 302 MET A N 1
ATOM 2308 C CA . MET A 1 302 ? -0.808 -14.766 -1.477 1 98.75 302 MET A CA 1
ATOM 2309 C C . MET A 1 302 ? -0.229 -16.188 -1.451 1 98.75 302 MET A C 1
ATOM 2311 O O . MET A 1 302 ? 0.609 -16.531 -2.285 1 98.75 302 MET A O 1
ATOM 2315 N N . SER A 1 303 ? -0.667 -16.969 -0.447 1 98.69 303 SER A N 1
ATOM 2316 C CA . SER A 1 303 ? -0.096 -18.297 -0.314 1 98.69 303 SER A CA 1
ATOM 2317 C C . SER A 1 303 ? -1.166 -19.328 0.042 1 98.69 303 SER A C 1
ATOM 2319 O O . SER A 1 303 ? -2.09 -19.031 0.804 1 98.69 303 SER A O 1
ATOM 2321 N N . ALA A 1 304 ? -1.07 -20.469 -0.534 1 98.5 304 ALA A N 1
ATOM 2322 C CA . ALA A 1 304 ? -1.893 -21.625 -0.185 1 98.5 304 ALA A CA 1
ATOM 2323 C C . ALA A 1 304 ? -1.049 -22.719 0.446 1 98.5 304 ALA A C 1
ATOM 2325 O O . ALA A 1 304 ? 0.001 -23.094 -0.087 1 98.5 304 ALA A O 1
ATOM 2326 N N . ASP A 1 305 ? -1.442 -23.219 1.592 1 98.31 305 ASP A N 1
ATOM 2327 C CA . ASP A 1 305 ? -0.799 -24.344 2.254 1 98.31 305 ASP A CA 1
ATOM 2328 C C . ASP A 1 305 ? -1.21 -25.672 1.605 1 98.31 305 ASP A C 1
ATOM 2330 O O . ASP A 1 305 ? -2.301 -26.172 1.864 1 98.31 305 ASP A O 1
ATOM 2334 N N . LEU A 1 306 ? -0.366 -26.266 0.823 1 97.81 306 LEU A N 1
ATOM 2335 C CA . LEU A 1 306 ? -0.71 -27.453 0.043 1 97.81 306 LEU A CA 1
ATOM 2336 C C . LEU A 1 306 ? -0.644 -28.703 0.905 1 97.81 306 LEU A C 1
ATOM 2338 O O . LEU A 1 306 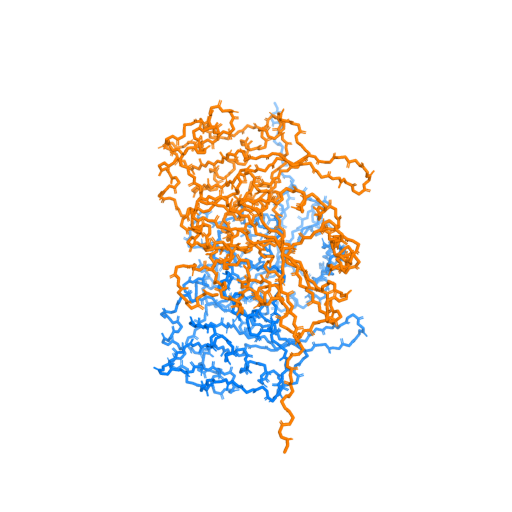? -1.024 -29.797 0.459 1 97.81 306 LEU A O 1
ATOM 2342 N N . THR A 1 307 ? -0.135 -28.562 2.16 1 97 307 THR A N 1
ATOM 2343 C CA . THR A 1 307 ? -0.127 -29.703 3.07 1 97 307 THR A CA 1
ATOM 2344 C C . THR A 1 307 ? -1.494 -29.875 3.727 1 97 307 THR A C 1
ATOM 2346 O O . THR A 1 307 ? -1.765 -30.906 4.34 1 97 307 THR A O 1
ATOM 2349 N N . ASP A 1 308 ? -2.299 -28.875 3.652 1 93.62 308 ASP A N 1
ATOM 2350 C CA . ASP A 1 308 ? -3.682 -28.938 4.113 1 93.62 308 ASP A CA 1
ATOM 2351 C C . ASP A 1 308 ? -4.551 -29.719 3.125 1 93.62 308 ASP A C 1
ATOM 2353 O O . ASP A 1 308 ? -4.738 -29.281 1.985 1 93.62 308 ASP A O 1
ATOM 2357 N N . PRO A 1 309 ? -5.152 -30.734 3.518 1 89.75 309 PRO A N 1
ATOM 2358 C CA . PRO A 1 309 ? -5.945 -31.562 2.596 1 89.75 309 PRO A CA 1
ATOM 2359 C C . PRO A 1 309 ? -7.199 -30.844 2.102 1 89.75 309 PRO A C 1
ATOM 2361 O O . PRO A 1 309 ? -7.793 -31.25 1.1 1 89.75 309 PRO A O 1
ATOM 2364 N N . ASP A 1 310 ? -7.547 -29.781 2.836 1 88.19 310 ASP A N 1
ATOM 2365 C CA . ASP A 1 310 ? -8.758 -29.062 2.443 1 88.19 310 ASP A CA 1
ATOM 2366 C C . ASP A 1 310 ? -8.469 -28.062 1.322 1 88.19 310 ASP A C 1
ATOM 2368 O O . ASP A 1 3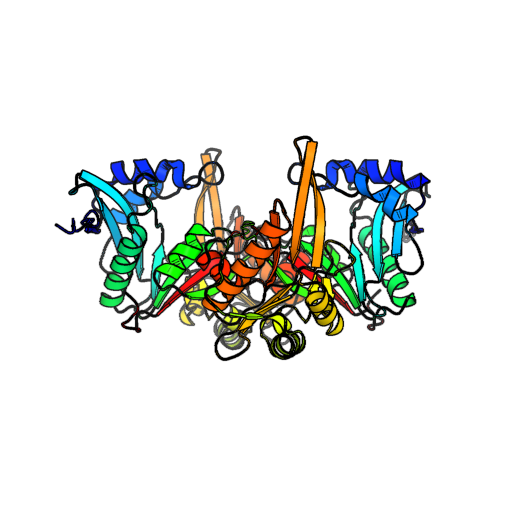10 ? -9.391 -27.484 0.747 1 88.19 310 ASP A O 1
ATOM 2372 N N . VAL A 1 311 ? -7.145 -27.906 1.309 1 84.94 311 VAL A N 1
ATOM 2373 C CA . VAL A 1 311 ? -6.75 -27.047 0.196 1 84.94 311 VAL A CA 1
ATOM 2374 C C . VAL A 1 311 ? -6.617 -27.891 -1.076 1 84.94 311 VAL A C 1
ATOM 2376 O O . VAL A 1 311 ? -5.863 -28.859 -1.11 1 84.94 311 VAL A O 1
ATOM 2379 N N . ALA A 1 312 ? -7.457 -27.562 -2.068 1 68.81 312 ALA A N 1
ATOM 2380 C CA . ALA A 1 312 ? -7.559 -28.188 -3.385 1 68.81 312 ALA A CA 1
ATOM 2381 C C . ALA A 1 312 ? -7.703 -29.703 -3.266 1 68.81 312 ALA A C 1
ATOM 2383 O O . ALA A 1 312 ? -7.238 -30.297 -2.295 1 68.81 312 ALA A O 1
ATOM 2384 N N . MET B 1 1 ? 37.469 38.125 -0.025 1 27.66 1 MET B N 1
ATOM 2385 C CA . MET B 1 1 ? 36.156 38.781 0.05 1 27.66 1 MET B CA 1
ATOM 2386 C C . MET B 1 1 ? 35.031 37.75 -0.115 1 27.66 1 MET B C 1
ATOM 2388 O O . MET B 1 1 ? 34.75 37.312 -1.23 1 27.66 1 MET B O 1
ATOM 2392 N N . SER B 1 2 ? 34.938 36.75 0.727 1 31.06 2 SER B N 1
ATOM 2393 C CA . SER B 1 2 ? 34.125 35.531 0.795 1 31.06 2 SER B CA 1
ATOM 2394 C C . SER B 1 2 ? 32.625 35.875 0.729 1 31.06 2 SER B C 1
ATOM 2396 O O . SER B 1 2 ? 32.094 36.5 1.639 1 31.06 2 SER B O 1
ATOM 2398 N N . GLY B 1 3 ? 32.188 36.25 -0.528 1 33.06 3 GLY B N 1
ATOM 2399 C CA . GLY B 1 3 ? 30.812 36.656 -0.718 1 33.06 3 GLY B CA 1
ATOM 2400 C C . GLY B 1 3 ? 29.828 35.781 0.044 1 33.06 3 GLY B C 1
ATOM 2401 O O . GLY B 1 3 ? 29.875 34.562 -0.052 1 33.06 3 GLY B O 1
ATOM 2402 N N . SER B 1 4 ? 29.438 36.156 1.196 1 37.34 4 SER B N 1
ATOM 2403 C CA . SER B 1 4 ? 28.375 35.562 2.01 1 37.34 4 SER B CA 1
ATOM 2404 C C . SER B 1 4 ? 27.141 35.25 1.172 1 37.34 4 SER B C 1
ATOM 2406 O O . SER B 1 4 ? 26.5 36.188 0.667 1 37.34 4 SER B O 1
ATOM 2408 N N . THR B 1 5 ? 27.156 34.406 0.165 1 40.41 5 THR B N 1
ATOM 2409 C CA . THR B 1 5 ? 25.953 34.031 -0.539 1 40.41 5 THR B CA 1
ATOM 2410 C C . THR B 1 5 ? 24.75 34.062 0.398 1 40.41 5 THR B C 1
ATOM 2412 O O . THR B 1 5 ? 24.641 33.25 1.327 1 40.41 5 THR B O 1
ATOM 2415 N N . SER B 1 6 ? 24.234 35.156 0.757 1 41.59 6 SER B N 1
ATOM 2416 C CA . SER B 1 6 ? 23.062 35.469 1.581 1 41.59 6 SER B CA 1
ATOM 2417 C C . SER B 1 6 ? 21.875 34.625 1.201 1 41.59 6 SER B C 1
ATOM 2419 O O . SER B 1 6 ? 21.469 34.594 0.036 1 41.59 6 SER B O 1
ATOM 2421 N N . ASP B 1 7 ? 21.656 33.406 1.639 1 51.44 7 ASP B N 1
ATOM 2422 C CA . ASP B 1 7 ? 20.453 32.625 1.459 1 51.44 7 ASP B CA 1
ATOM 2423 C C . ASP B 1 7 ? 19.219 33.5 1.284 1 51.44 7 ASP B C 1
ATOM 2425 O O . ASP B 1 7 ? 18.984 34.406 2.082 1 51.44 7 ASP B O 1
ATOM 2429 N N . PRO B 1 8 ? 18.766 33.781 0.046 1 58.53 8 PRO B N 1
ATOM 2430 C CA . PRO B 1 8 ? 17.656 34.719 -0.119 1 58.53 8 PRO B CA 1
ATOM 2431 C C . PRO B 1 8 ? 16.625 34.625 1.013 1 58.53 8 PRO B C 1
ATOM 2433 O O . PRO B 1 8 ? 16.266 33.5 1.433 1 58.53 8 PRO B O 1
ATOM 2436 N N . ALA B 1 9 ? 16.406 35.656 1.839 1 76.38 9 ALA B N 1
ATOM 2437 C CA . ALA B 1 9 ? 15.641 35.844 3.066 1 76.38 9 ALA B CA 1
ATOM 2438 C C . ALA B 1 9 ? 14.148 35.656 2.803 1 76.38 9 ALA B C 1
ATOM 2440 O O . ALA B 1 9 ? 13.641 36.062 1.755 1 76.38 9 ALA B O 1
ATOM 2441 N N . PHE B 1 10 ? 13.445 34.594 3.117 1 88.5 10 PHE B N 1
ATOM 2442 C CA . PHE B 1 10 ? 11.992 34.5 3.117 1 88.5 10 PHE B CA 1
ATOM 2443 C C . PHE B 1 10 ? 11.438 34.625 4.531 1 88.5 10 PHE B C 1
ATOM 2445 O O . PHE B 1 10 ? 12.18 34.5 5.508 1 88.5 10 PHE B O 1
ATOM 2452 N N . THR B 1 11 ? 10.234 35.125 4.633 1 93 11 THR B N 1
ATOM 2453 C CA . THR B 1 11 ? 9.547 35.281 5.91 1 93 11 THR B CA 1
ATOM 2454 C C . THR B 1 11 ? 8.242 34.469 5.922 1 93 11 THR B C 1
ATOM 2456 O O . THR B 1 11 ? 7.457 34.562 4.977 1 93 11 THR B O 1
ATOM 2459 N N . VAL B 1 12 ? 8.078 33.688 6.969 1 95.88 12 VAL B N 1
ATOM 2460 C CA . VAL B 1 12 ? 6.82 32.969 7.156 1 95.88 12 VAL B CA 1
ATOM 2461 C C . VAL B 1 12 ? 5.898 33.75 8.07 1 95.88 12 VAL B C 1
ATOM 2463 O O . VAL B 1 12 ? 6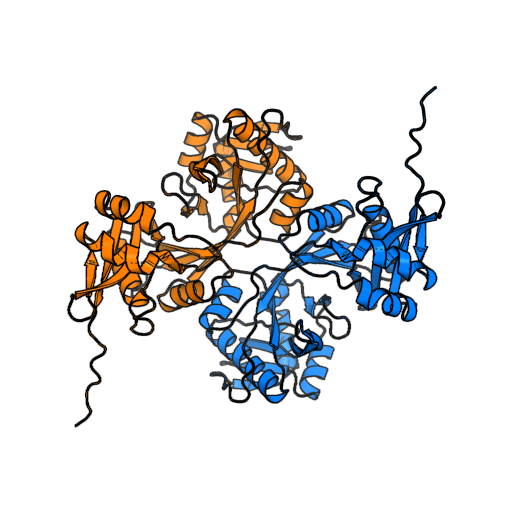.332 34.281 9.102 1 95.88 12 VAL B O 1
ATOM 2466 N N . ARG B 1 13 ? 4.699 33.875 7.668 1 96.69 13 ARG B N 1
ATOM 2467 C CA . ARG B 1 13 ? 3.715 34.594 8.453 1 96.69 13 ARG B CA 1
ATOM 2468 C C . ARG B 1 13 ? 2.328 33.969 8.32 1 96.69 13 ARG B C 1
ATOM 2470 O O . ARG B 1 13 ? 2.113 33.094 7.488 1 96.69 13 ARG B O 1
ATOM 2477 N N . GLN B 1 14 ? 1.392 34.469 9.164 1 97.5 14 GLN B N 1
ATOM 2478 C CA . GLN B 1 14 ? -0.006 34.062 9 1 97.5 14 GLN B CA 1
ATOM 2479 C C . GLN B 1 14 ? -0.586 34.625 7.707 1 97.5 14 GLN B C 1
ATOM 2481 O O . GLN B 1 14 ? -0.317 35.781 7.348 1 97.5 14 GLN B O 1
ATOM 2486 N N . ALA B 1 15 ? -1.357 33.875 7.082 1 97.94 15 ALA B N 1
ATOM 2487 C CA . ALA B 1 15 ? -1.996 34.281 5.832 1 97.94 15 ALA B CA 1
ATOM 2488 C C . ALA B 1 15 ? -3.068 35.344 6.082 1 97.94 15 ALA B C 1
ATOM 2490 O O . ALA B 1 15 ? -3.604 35.438 7.188 1 97.94 15 ALA B O 1
ATOM 2491 N N . ARG B 1 16 ? -3.338 36.188 5.055 1 96.81 16 ARG B N 1
ATOM 2492 C CA . ARG B 1 16 ? -4.402 37.188 5.016 1 96.81 16 ARG B CA 1
ATOM 2493 C C . ARG B 1 16 ? -5.266 37 3.77 1 96.81 16 ARG B C 1
ATOM 2495 O O . ARG B 1 16 ? -4.84 36.375 2.797 1 96.81 16 ARG B O 1
ATOM 2502 N N . ALA B 1 17 ? -6.477 37.562 3.842 1 96.25 17 ALA B N 1
ATOM 2503 C CA . ALA B 1 17 ? -7.406 37.469 2.719 1 96.25 17 ALA B CA 1
ATOM 2504 C C . ALA B 1 17 ? -6.762 38 1.435 1 96.25 17 ALA B C 1
ATOM 2506 O O . ALA B 1 17 ? -7.031 37.469 0.348 1 96.25 17 ALA B O 1
ATOM 2507 N N . ALA B 1 18 ? -5.945 38.969 1.537 1 95.38 18 ALA B N 1
ATOM 2508 C CA . ALA B 1 18 ? -5.32 39.594 0.389 1 95.38 18 ALA B CA 1
ATOM 2509 C C . ALA B 1 18 ? -4.34 38.656 -0.31 1 95.38 18 ALA B C 1
ATOM 2511 O O . ALA B 1 18 ? -3.912 38.938 -1.435 1 95.38 18 ALA B O 1
ATOM 2512 N N . ASP B 1 19 ? -3.973 37.562 0.331 1 96.19 19 ASP B N 1
ATOM 2513 C CA . ASP B 1 19 ? -3.006 36.625 -0.235 1 96.19 19 ASP B CA 1
ATOM 2514 C C . ASP B 1 19 ? -3.678 35.688 -1.221 1 96.19 19 ASP B C 1
ATOM 2516 O O . ASP B 1 19 ? -3.004 34.906 -1.902 1 96.19 19 ASP B O 1
ATOM 2520 N N . GLU B 1 20 ? -4.984 35.688 -1.338 1 95.06 20 GLU B N 1
ATOM 2521 C CA . GLU B 1 20 ? -5.762 34.688 -2.051 1 95.06 20 GLU B CA 1
ATOM 2522 C C . GLU B 1 20 ? -5.34 34.594 -3.514 1 95.06 20 GLU B C 1
ATOM 2524 O O . GLU B 1 20 ? -5.07 33.5 -4.023 1 95.06 20 GLU B O 1
ATOM 2529 N N . ASP B 1 21 ? -5.23 35.719 -4.199 1 93.62 21 ASP B N 1
ATOM 2530 C CA . ASP B 1 21 ? -4.906 35.719 -5.625 1 93.62 21 ASP B CA 1
ATOM 2531 C C . ASP B 1 21 ? -3.551 35.062 -5.879 1 93.62 21 ASP B C 1
ATOM 2533 O O . ASP B 1 21 ? -3.4 34.281 -6.816 1 93.62 21 ASP B O 1
ATOM 2537 N N . ALA B 1 22 ? -2.629 35.406 -5.078 1 92.5 22 ALA B N 1
ATOM 2538 C CA . ALA B 1 22 ? -1.281 34.875 -5.234 1 92.5 22 ALA B CA 1
ATOM 2539 C C . ALA B 1 22 ? -1.263 33.375 -4.992 1 92.5 22 ALA B C 1
ATOM 2541 O O . ALA B 1 22 ? -0.644 32.625 -5.75 1 92.5 22 ALA B O 1
ATOM 2542 N N . VAL B 1 23 ? -1.92 32.875 -3.934 1 94 23 VAL B N 1
ATOM 2543 C CA . VAL B 1 23 ? -1.965 31.469 -3.59 1 94 23 VAL B CA 1
ATOM 2544 C C . VAL B 1 23 ? -2.668 30.688 -4.699 1 94 23 VAL B C 1
ATOM 2546 O O . VAL B 1 23 ? -2.193 29.625 -5.121 1 94 23 VAL B O 1
ATOM 2549 N N . VAL B 1 24 ? -3.736 31.203 -5.16 1 91.31 24 VAL B N 1
ATOM 2550 C CA . VAL B 1 24 ? -4.496 30.547 -6.219 1 91.31 24 VAL B CA 1
ATOM 2551 C C . VAL B 1 24 ? -3.643 30.438 -7.48 1 91.31 24 VAL B C 1
ATOM 2553 O O . VAL B 1 24 ? -3.701 29.438 -8.188 1 91.31 24 VAL B O 1
ATOM 2556 N N . ALA B 1 25 ? -2.885 31.422 -7.727 1 88.94 25 ALA B N 1
ATOM 2557 C CA . ALA B 1 25 ? -2.076 31.484 -8.945 1 88.94 25 ALA B CA 1
ATOM 2558 C C . ALA B 1 25 ? -1.098 30.312 -9.008 1 88.94 25 ALA B C 1
ATOM 2560 O O . ALA B 1 25 ? -0.908 29.703 -10.062 1 88.94 25 ALA B O 1
ATOM 2561 N N . PHE B 1 26 ? -0.49 29.953 -7.891 1 88.19 26 PHE B N 1
ATOM 2562 C CA . PHE B 1 26 ? 0.533 28.922 -8 1 88.19 26 PHE B CA 1
ATOM 2563 C C . PHE B 1 26 ? -0.029 27.562 -7.613 1 88.19 26 PHE B C 1
ATOM 2565 O O . PHE B 1 26 ? 0.641 26.547 -7.773 1 88.19 26 PHE B O 1
ATOM 2572 N N . THR B 1 27 ? -1.185 27.453 -7.113 1 87.31 27 THR B N 1
ATOM 2573 C CA . THR B 1 27 ? -1.761 26.172 -6.719 1 87.31 27 THR B CA 1
ATOM 2574 C C . THR B 1 27 ? -2.756 25.688 -7.77 1 87.31 27 THR B C 1
ATOM 2576 O O . THR B 1 27 ? -3.271 24.578 -7.668 1 87.31 27 THR B O 1
ATOM 2579 N N . GLY B 1 28 ? -3.041 26.5 -8.68 1 71.12 28 GLY B N 1
ATOM 2580 C CA . GLY B 1 28 ? -4.055 26.156 -9.664 1 71.12 28 GLY B CA 1
ATOM 2581 C C . GLY B 1 28 ? -3.719 24.891 -10.445 1 71.12 28 GLY B C 1
ATOM 2582 O O . GLY B 1 28 ? -4.617 24.172 -10.898 1 71.12 28 GLY B O 1
ATOM 2583 N N . ASP B 1 29 ? -2.389 24.578 -10.648 1 64.94 29 ASP B N 1
ATOM 2584 C CA . ASP B 1 29 ? -2.035 23.438 -11.477 1 64.94 29 ASP B CA 1
ATOM 2585 C C . ASP B 1 29 ? -1.046 22.531 -10.758 1 64.94 29 ASP B C 1
ATOM 2587 O O . ASP B 1 29 ? -0.135 21.969 -11.375 1 64.94 29 ASP B O 1
ATOM 2591 N N . THR B 1 30 ? -1.138 22.391 -9.438 1 57.31 30 THR B N 1
ATOM 2592 C CA . THR B 1 30 ? -0.117 21.75 -8.617 1 57.31 30 THR B CA 1
ATOM 2593 C C . THR B 1 30 ? 0.078 20.297 -9.016 1 57.31 30 THR B C 1
ATOM 2595 O O . THR B 1 30 ? 1.209 19.812 -9.07 1 57.31 30 THR B O 1
ATOM 2598 N N . TRP B 1 31 ? -0.949 19.547 -9.18 1 57 31 TRP B N 1
ATOM 2599 C CA . TRP B 1 31 ? -0.806 18.109 -9.359 1 57 31 TRP B CA 1
ATOM 2600 C C . TRP B 1 31 ? -0.909 17.734 -10.836 1 57 31 TRP B C 1
ATOM 2602 O O . TRP B 1 31 ? -0.995 16.547 -11.18 1 57 31 TRP B O 1
ATOM 2612 N N . GLY B 1 32 ? -0.748 18.719 -11.672 1 51.59 32 GLY B N 1
ATOM 2613 C CA . GLY B 1 32 ? -0.912 18.453 -13.094 1 51.59 32 GLY B CA 1
ATOM 2614 C C . GLY B 1 32 ? -2.254 17.828 -13.43 1 51.59 32 GLY B C 1
ATOM 2615 O O . GLY B 1 32 ? -3.277 18.203 -12.852 1 51.59 32 GLY B O 1
ATOM 2616 N N . ASP B 1 33 ? -2.283 16.797 -14.492 1 48.62 33 ASP B N 1
ATOM 2617 C CA . ASP B 1 33 ? -3.447 16.141 -15.094 1 48.62 33 ASP B CA 1
ATOM 2618 C C . ASP B 1 33 ? -4.082 15.156 -14.117 1 48.62 33 ASP B C 1
ATOM 2620 O O . ASP B 1 33 ? -5.164 14.625 -14.383 1 48.62 33 ASP B O 1
ATOM 2624 N N . ARG B 1 34 ? -3.402 14.836 -13.055 1 51.69 34 ARG B N 1
ATOM 2625 C CA . ARG B 1 34 ? -3.939 13.727 -12.273 1 51.69 34 ARG B CA 1
ATOM 2626 C C . ARG B 1 34 ? -5.105 14.18 -11.398 1 51.69 34 ARG B C 1
ATOM 2628 O O . ARG B 1 34 ? -6.117 13.492 -11.297 1 51.69 34 ARG B O 1
ATOM 2635 N N . HIS B 1 35 ? -4.918 15.344 -10.617 1 59.34 35 HIS B N 1
ATOM 2636 C CA . HIS B 1 35 ? -5.992 15.789 -9.742 1 59.34 35 HIS B CA 1
ATOM 2637 C C . HIS B 1 35 ? -6.02 17.312 -9.641 1 59.34 35 HIS B C 1
ATOM 2639 O O . HIS B 1 35 ? -4.984 17.969 -9.773 1 59.34 35 HIS B O 1
ATOM 2645 N N . GLY B 1 36 ? -7.082 17.906 -9.906 1 65 36 GLY B N 1
ATOM 2646 C CA . GLY B 1 36 ? -7.207 19.312 -9.547 1 65 36 GLY B CA 1
ATOM 2647 C C . GLY B 1 36 ? -6.793 19.609 -8.117 1 65 36 GLY B C 1
ATOM 2648 O O . GLY B 1 36 ? -6.73 18.703 -7.285 1 65 36 GLY B O 1
ATOM 2649 N N . ASP B 1 37 ? -6.164 20.703 -7.844 1 81.12 37 ASP B N 1
ATOM 2650 C CA . ASP B 1 37 ? -5.777 21.141 -6.504 1 81.12 37 ASP B CA 1
ATOM 2651 C C . ASP B 1 37 ? -6.953 21.797 -5.785 1 81.12 37 ASP B C 1
ATOM 2653 O O . ASP B 1 37 ? -7.637 22.656 -6.355 1 81.12 37 ASP B O 1
ATOM 2657 N N . TYR B 1 38 ? -7.25 21.422 -4.559 1 86.12 38 TYR B N 1
ATOM 2658 C CA . TYR B 1 38 ? -8.414 21.922 -3.83 1 86.12 38 TYR B CA 1
ATOM 2659 C C . TYR B 1 38 ? -8.109 23.234 -3.135 1 86.12 38 TYR B C 1
ATOM 2661 O O . TYR B 1 38 ? -9.016 23.922 -2.672 1 86.12 38 TYR B O 1
ATOM 2669 N N . ILE B 1 39 ? -6.895 23.656 -3.111 1 90.5 39 ILE B N 1
ATOM 2670 C CA . ILE B 1 39 ? -6.477 24.812 -2.324 1 90.5 39 ILE B CA 1
ATOM 2671 C C . ILE B 1 39 ? -7.18 26.078 -2.836 1 90.5 39 ILE B C 1
ATOM 2673 O O . ILE B 1 39 ? -7.695 26.859 -2.047 1 90.5 39 ILE B O 1
ATOM 2677 N N . PRO B 1 40 ? -7.285 26.281 -4.16 1 89.69 40 PRO B N 1
ATOM 2678 C CA . PRO B 1 40 ? -7.984 27.469 -4.648 1 89.69 40 PRO B CA 1
ATOM 2679 C C . PRO B 1 40 ? -9.43 27.547 -4.152 1 89.69 40 PRO B C 1
ATOM 2681 O O . PRO B 1 40 ? -9.953 28.641 -3.947 1 89.69 40 PRO B O 1
ATOM 2684 N N . ASP B 1 41 ? -9.977 26.438 -3.891 1 88.5 41 ASP B N 1
ATOM 2685 C CA . ASP B 1 41 ? -11.391 26.375 -3.527 1 88.5 41 ASP B CA 1
ATOM 2686 C C . ASP B 1 41 ? -11.578 26.578 -2.027 1 88.5 41 ASP B C 1
ATOM 2688 O O . ASP B 1 41 ? -12.68 26.906 -1.574 1 88.5 41 ASP B O 1
ATOM 2692 N N . VAL B 1 42 ? -10.523 26.422 -1.271 1 92 42 VAL B N 1
ATOM 2693 C CA . VAL B 1 42 ? -10.758 26.391 0.168 1 92 42 VAL B CA 1
ATOM 2694 C C . VAL B 1 42 ? -9.945 27.484 0.854 1 92 42 VAL B C 1
ATOM 2696 O O . VAL B 1 42 ? -10.195 27.812 2.018 1 92 42 VAL B O 1
ATOM 2699 N N . PHE B 1 43 ? -9.031 28.156 0.203 1 95.38 43 PHE B N 1
ATOM 2700 C CA . PHE B 1 43 ? -8.094 29.078 0.834 1 95.38 43 PHE B CA 1
ATOM 2701 C C . PHE B 1 43 ? -8.844 30.203 1.551 1 95.38 43 PHE B C 1
ATOM 2703 O O . PHE B 1 43 ? -8.531 30.531 2.697 1 95.38 43 PHE B O 1
ATOM 2710 N N . ALA B 1 44 ? -9.812 30.812 0.892 1 95.38 44 ALA B N 1
ATOM 2711 C CA . ALA B 1 44 ? -10.562 31.906 1.491 1 95.38 44 ALA B CA 1
ATOM 2712 C C . ALA B 1 44 ? -11.195 31.484 2.814 1 95.38 44 ALA B C 1
ATOM 2714 O O . ALA B 1 44 ? -11.117 32.219 3.807 1 95.38 44 ALA B O 1
ATOM 2715 N N . ARG B 1 45 ? -11.758 30.344 2.799 1 94.88 45 ARG B N 1
ATOM 2716 C CA . ARG B 1 45 ? -12.383 29.812 4.008 1 94.88 45 ARG B CA 1
ATOM 2717 C C . ARG B 1 45 ? -11.336 29.516 5.082 1 94.88 45 ARG B C 1
ATOM 2719 O O . ARG B 1 45 ? -11.586 29.719 6.27 1 94.88 45 ARG B O 1
ATOM 2726 N N . TRP B 1 46 ? -10.164 28.984 4.711 1 96.44 46 TRP B N 1
ATOM 2727 C CA . TRP B 1 46 ? -9.07 28.719 5.641 1 96.44 46 TRP B CA 1
ATOM 2728 C C . TRP B 1 46 ? -8.719 29.984 6.426 1 96.44 46 TRP B C 1
ATOM 2730 O O . TRP B 1 46 ? -8.664 29.953 7.656 1 96.44 46 TRP B O 1
ATOM 2740 N N . VAL B 1 47 ? -8.547 31 5.688 1 97.31 47 VAL B N 1
ATOM 2741 C CA . VAL B 1 47 ? -8.117 32.25 6.285 1 97.31 47 VAL B CA 1
ATOM 2742 C C . VAL B 1 47 ? -9.227 32.812 7.168 1 97.31 47 VAL B C 1
ATOM 2744 O O . VAL B 1 47 ? -8.969 33.281 8.281 1 97.31 47 VAL B O 1
ATOM 2747 N N . GLU B 1 48 ? -10.43 32.688 6.691 1 96.94 48 GLU B N 1
ATOM 2748 C CA . GLU B 1 48 ? -11.586 33.219 7.41 1 96.94 48 GLU B CA 1
ATOM 2749 C C . GLU B 1 48 ? -11.773 32.531 8.75 1 96.94 48 GLU B C 1
ATOM 2751 O O . GLU B 1 48 ? -12.203 33.156 9.727 1 96.94 48 GLU B O 1
ATOM 2756 N N . THR B 1 49 ? -11.453 31.281 8.797 1 96.12 49 THR B N 1
ATOM 2757 C CA . THR B 1 49 ? -11.758 30.5 9.977 1 96.12 49 THR B CA 1
ATOM 2758 C C . THR B 1 49 ? -10.523 30.344 10.867 1 96.12 49 THR B C 1
ATOM 2760 O O . THR B 1 49 ? -10.578 29.688 11.906 1 96.12 49 THR B O 1
ATOM 2763 N N . ASP B 1 50 ? -9.453 30.938 10.5 1 96.94 50 ASP B N 1
ATOM 2764 C CA . ASP B 1 50 ? -8.258 30.922 11.336 1 96.94 50 ASP B CA 1
ATOM 2765 C C . ASP B 1 50 ? -8.555 31.438 12.742 1 96.94 50 ASP B C 1
ATOM 2767 O O . ASP B 1 50 ? -9.328 32.375 12.914 1 96.94 50 ASP B O 1
ATOM 2771 N N . GLY B 1 51 ? -8.016 30.828 13.703 1 95.75 51 GLY B N 1
ATOM 2772 C CA . GLY B 1 51 ? -8.172 31.141 15.109 1 95.75 51 GLY B CA 1
ATOM 2773 C C . GLY B 1 51 ? -7.152 30.453 16 1 95.75 51 GLY B C 1
ATOM 2774 O O . GLY B 1 51 ? -6.051 30.125 15.547 1 95.75 51 GLY B O 1
ATOM 2775 N N . PRO B 1 52 ? -7.426 30.328 17.234 1 95.25 52 PRO B N 1
ATOM 2776 C CA . PRO B 1 52 ? -6.477 29.734 18.172 1 95.25 52 PRO B CA 1
ATOM 2777 C C . PRO B 1 52 ? -6.117 28.297 17.797 1 95.25 52 PRO B C 1
ATOM 2779 O O . PRO B 1 52 ? -4.992 27.844 18.047 1 95.25 52 PRO B O 1
ATOM 2782 N N . ASP B 1 53 ? -7.09 27.562 17.25 1 97.12 53 ASP B N 1
ATOM 2783 C CA . ASP B 1 53 ? -6.871 26.141 17 1 97.12 53 ASP B CA 1
ATOM 2784 C C . ASP B 1 53 ? -6.688 25.859 15.508 1 97.12 53 ASP B C 1
ATOM 2786 O O . ASP B 1 53 ? -6.754 24.703 15.078 1 97.12 53 ASP B O 1
ATOM 2790 N N . GLN B 1 54 ? -6.574 26.859 14.758 1 98.25 54 GLN B N 1
ATOM 2791 C CA . GLN B 1 54 ? -6.324 26.766 13.32 1 98.25 54 GLN B CA 1
ATOM 2792 C C . GLN B 1 54 ? -5.496 27.953 12.836 1 98.25 54 GLN B C 1
ATOM 2794 O O . GLN B 1 54 ? -5.75 29.094 13.227 1 98.25 54 GLN B O 1
ATOM 2799 N N . ARG B 1 55 ? -4.52 27.703 12 1 98.44 55 ARG B N 1
ATOM 2800 C CA . ARG B 1 55 ? -3.686 28.781 11.469 1 98.44 55 ARG B CA 1
ATOM 2801 C C . ARG B 1 55 ? -3.189 28.438 10.062 1 98.44 55 ARG B C 1
ATOM 2803 O O . ARG B 1 55 ? -2.725 27.328 9.812 1 98.44 55 ARG B O 1
ATOM 2810 N N . THR B 1 56 ? -3.355 29.359 9.18 1 98.62 56 THR B N 1
ATOM 2811 C CA . THR B 1 56 ? -2.83 29.266 7.824 1 98.62 56 THR B CA 1
ATOM 2812 C C . THR B 1 56 ? -1.58 30.125 7.66 1 98.62 56 THR B C 1
ATOM 2814 O O . THR B 1 56 ? -1.598 31.312 7.969 1 98.62 56 THR B O 1
ATOM 2817 N N . PHE B 1 57 ? -0.482 29.469 7.254 1 98.12 57 PHE B N 1
ATOM 2818 C CA . PHE B 1 57 ? 0.783 30.172 7.055 1 98.12 57 PHE B CA 1
ATOM 2819 C C . PHE B 1 57 ? 1.083 30.344 5.57 1 98.12 57 PHE B C 1
ATOM 2821 O O . PHE B 1 57 ? 0.736 29.484 4.762 1 98.12 57 PHE B O 1
ATOM 2828 N N . VAL B 1 58 ? 1.71 31.422 5.227 1 97.19 58 VAL B N 1
ATOM 2829 C CA . VAL B 1 58 ? 2.279 31.641 3.9 1 97.19 58 VAL B CA 1
ATOM 2830 C C . VAL B 1 58 ? 3.729 32.094 4.031 1 97.19 58 VAL B C 1
ATOM 2832 O O . VAL B 1 58 ? 4.188 32.438 5.129 1 97.19 58 VAL B O 1
ATOM 2835 N N . VAL B 1 59 ? 4.422 32.031 2.908 1 95.56 59 VAL B N 1
ATOM 2836 C CA . VAL B 1 59 ? 5.812 32.469 2.902 1 95.56 59 VAL B CA 1
ATOM 2837 C C . VAL B 1 59 ? 5.996 33.594 1.872 1 95.56 59 VAL B C 1
ATOM 2839 O O . VAL B 1 59 ? 5.645 33.438 0.702 1 95.56 59 VAL B O 1
ATOM 2842 N N . ASP B 1 60 ? 6.508 34.75 2.326 1 93.19 60 ASP B N 1
ATOM 2843 C CA . ASP B 1 60 ? 6.875 35.875 1.461 1 93.19 60 ASP B CA 1
ATOM 2844 C C . ASP B 1 60 ? 8.297 35.688 0.921 1 93.19 60 ASP B C 1
ATOM 2846 O O . ASP B 1 60 ? 9.195 35.312 1.654 1 93.19 60 ASP B O 1
ATOM 2850 N N . VAL B 1 61 ? 8.336 35.938 -0.339 1 91.31 61 VAL B N 1
ATOM 2851 C CA . VAL B 1 61 ? 9.664 35.906 -0.952 1 91.31 61 VAL B CA 1
ATOM 2852 C C . VAL B 1 61 ? 9.93 37.25 -1.636 1 91.31 61 VAL B C 1
ATOM 2854 O O . VAL B 1 61 ? 9.062 38.125 -1.664 1 91.31 61 VAL B O 1
ATOM 2857 N N . ASP B 1 62 ? 11.055 37.344 -2.293 1 81.56 62 ASP B N 1
ATOM 2858 C CA . ASP B 1 62 ? 11.477 38.531 -3.031 1 81.56 62 ASP B CA 1
ATOM 2859 C C . ASP B 1 62 ? 11.07 39.781 -2.295 1 81.56 62 ASP B C 1
ATOM 2861 O O . ASP B 1 62 ? 10.422 40.656 -2.869 1 81.56 62 ASP B O 1
ATOM 2865 N N . ASP B 1 63 ? 11.477 39.938 -1.05 1 75.19 63 ASP B N 1
ATOM 2866 C CA . ASP B 1 63 ? 11.297 41.094 -0.149 1 75.19 63 ASP B CA 1
ATOM 2867 C C . ASP B 1 63 ? 9.82 41.344 0.097 1 75.19 63 ASP B C 1
ATOM 2869 O O . ASP B 1 63 ? 9.391 42.5 0.122 1 75.19 63 ASP B O 1
ATOM 2873 N N . GLY B 1 64 ? 9.016 40.375 -0.02 1 75 64 GLY B N 1
ATOM 2874 C CA . GLY B 1 64 ? 7.629 40.5 0.39 1 75 64 GLY B CA 1
ATOM 2875 C C . GLY B 1 64 ? 6.684 40.75 -0.772 1 75 64 GLY B C 1
ATOM 2876 O O . GLY B 1 64 ? 5.469 40.844 -0.584 1 75 64 GLY B O 1
ATOM 2877 N N . ALA B 1 65 ? 7.137 40.75 -1.938 1 76.81 65 ALA B N 1
ATOM 2878 C CA . ALA B 1 65 ? 6.328 41.094 -3.105 1 76.81 65 ALA B CA 1
ATOM 2879 C C . ALA B 1 65 ? 5.523 39.875 -3.584 1 76.81 65 ALA B C 1
ATOM 2881 O O . ALA B 1 65 ? 4.484 40.031 -4.227 1 76.81 65 ALA B O 1
ATOM 2882 N N . ASP B 1 66 ? 5.992 38.688 -3.209 1 88.06 66 ASP B N 1
ATOM 2883 C CA . ASP B 1 66 ? 5.34 37.5 -3.727 1 88.06 66 ASP B CA 1
ATOM 2884 C C . ASP B 1 66 ? 5.09 36.5 -2.613 1 88.06 66 ASP B C 1
ATOM 2886 O O . ASP B 1 66 ? 5.855 36.406 -1.65 1 88.06 66 ASP B O 1
ATOM 2890 N N . VAL B 1 67 ? 3.916 35.812 -2.678 1 93.12 67 VAL B N 1
ATOM 2891 C CA . VAL B 1 67 ? 3.621 34.688 -1.827 1 93.12 67 VAL B CA 1
ATOM 2892 C C . VAL B 1 67 ? 3.98 33.375 -2.559 1 93.12 67 VAL B C 1
ATOM 2894 O O . VAL B 1 67 ? 3.48 33.125 -3.656 1 93.12 67 VAL B O 1
ATOM 2897 N N . ALA B 1 68 ? 4.828 32.594 -1.86 1 93.5 68 ALA B N 1
ATOM 2898 C CA . ALA B 1 68 ? 5.418 31.5 -2.625 1 93.5 68 ALA B CA 1
ATOM 2899 C C . ALA B 1 68 ? 5.113 30.156 -1.975 1 93.5 68 ALA B C 1
ATOM 2901 O O . ALA B 1 68 ? 5.648 29.125 -2.391 1 93.5 68 ALA B O 1
ATOM 2902 N N . GLY B 1 69 ? 4.289 30.094 -0.996 1 95.25 69 GLY B N 1
ATOM 2903 C CA . GLY B 1 69 ? 3.934 28.844 -0.332 1 95.25 69 GLY B CA 1
ATOM 2904 C C . GLY B 1 69 ? 2.795 29 0.659 1 95.25 69 GLY B C 1
ATOM 2905 O O . GLY B 1 69 ? 2.479 30.125 1.076 1 95.25 69 GLY B O 1
ATOM 2906 N N . VAL B 1 70 ? 2.184 27.891 0.979 1 96.56 70 VAL B N 1
ATOM 2907 C CA . VAL B 1 70 ? 1.062 27.906 1.912 1 96.56 70 VAL B CA 1
ATOM 2908 C C . VAL B 1 70 ? 1.013 26.578 2.67 1 96.56 70 VAL B C 1
ATOM 2910 O O . VAL B 1 70 ? 1.451 25.547 2.158 1 96.56 70 VAL B O 1
ATOM 2913 N N . ILE B 1 71 ? 0.596 26.594 3.91 1 97.62 71 ILE B N 1
ATOM 2914 C CA . ILE B 1 71 ? 0.316 25.406 4.723 1 97.62 71 ILE B CA 1
ATOM 2915 C C . ILE B 1 71 ? -0.699 25.766 5.809 1 97.62 71 ILE B C 1
ATOM 2917 O O . ILE B 1 71 ? -0.763 26.906 6.262 1 97.62 71 ILE B O 1
ATOM 2921 N N . GLN B 1 72 ? -1.527 24.828 6.184 1 98.62 72 GLN B N 1
ATOM 2922 C CA . GLN B 1 72 ? -2.459 25.047 7.285 1 98.62 72 GLN B CA 1
ATOM 2923 C C . GLN B 1 72 ? -2.236 24.047 8.414 1 98.62 72 GLN B C 1
ATOM 2925 O O . GLN B 1 72 ? -2.012 22.859 8.156 1 98.62 72 GLN B O 1
ATOM 2930 N N . GLY B 1 73 ? -2.236 24.547 9.617 1 98.62 73 GLY B N 1
ATOM 2931 C CA . GLY B 1 73 ? -2.248 23.734 10.828 1 98.62 73 GLY B CA 1
ATOM 2932 C C . GLY B 1 73 ? -3.578 23.766 11.555 1 98.62 73 GLY B C 1
ATOM 2933 O O . GLY B 1 73 ? -4.23 24.812 11.625 1 98.62 73 GLY B O 1
ATOM 2934 N N . VAL B 1 74 ? -4.023 22.609 12.047 1 98.75 74 VAL B N 1
ATOM 2935 C CA . VAL B 1 74 ? -5.254 22.5 12.82 1 98.75 74 VAL B CA 1
ATOM 2936 C C . VAL B 1 74 ? -4.996 21.688 14.086 1 98.75 74 VAL B C 1
ATOM 2938 O O . VAL B 1 74 ? -4.359 20.641 14.039 1 98.75 74 VAL B O 1
ATOM 2941 N N . MET B 1 75 ? -5.41 22.219 15.242 1 98.69 75 MET B N 1
ATOM 2942 C CA . MET B 1 75 ? -5.453 21.406 16.453 1 98.69 75 MET B CA 1
ATOM 2943 C C . MET B 1 75 ? -6.652 20.469 16.438 1 98.69 75 MET B C 1
ATOM 2945 O O . MET B 1 75 ? -7.801 20.906 16.453 1 98.69 75 MET B O 1
ATOM 2949 N N . LEU B 1 76 ? -6.387 19.203 16.406 1 98.25 76 LEU B N 1
ATOM 2950 C CA . LEU B 1 76 ? -7.469 18.219 16.406 1 98.25 76 LEU B CA 1
ATOM 2951 C C . LEU B 1 76 ? -7.914 17.891 17.828 1 98.25 76 LEU B C 1
ATOM 2953 O O . LEU B 1 76 ? -9.078 17.562 18.047 1 98.25 76 LEU B O 1
ATOM 2957 N N . THR B 1 77 ? -7.02 17.781 18.75 1 97 77 THR B N 1
ATOM 2958 C CA . THR B 1 77 ? -7.227 17.719 20.188 1 97 77 THR B CA 1
ATOM 2959 C C . THR B 1 77 ? -6.312 18.703 20.906 1 97 77 THR B C 1
ATOM 2961 O O . THR B 1 77 ? -5.625 19.5 20.281 1 97 77 THR B O 1
ATOM 2964 N N . ASP B 1 78 ? -6.309 18.641 22.219 1 96.62 78 ASP B N 1
ATOM 2965 C CA . ASP B 1 78 ? -5.441 19.516 22.984 1 96.62 78 ASP B CA 1
ATOM 2966 C C . ASP B 1 78 ? -3.971 19.156 22.781 1 96.62 78 ASP B C 1
ATOM 2968 O O . ASP B 1 78 ? -3.086 19.984 23.031 1 96.62 78 ASP B O 1
ATOM 2972 N N . THR B 1 79 ? -3.727 17.953 22.297 1 97.88 79 THR B N 1
ATOM 2973 C CA . THR B 1 79 ? -2.33 17.531 22.234 1 97.88 79 THR B CA 1
ATOM 2974 C C . THR B 1 79 ? -1.97 17.062 20.828 1 97.88 79 THR B C 1
ATOM 2976 O O . THR B 1 79 ? -0.832 16.672 20.562 1 97.88 79 THR B O 1
ATOM 2979 N N . GLU B 1 80 ? -2.92 17.031 19.891 1 98.69 80 GLU B N 1
ATOM 2980 C CA . GLU B 1 80 ? -2.658 16.547 18.531 1 98.69 80 GLU B CA 1
ATOM 2981 C C . GLU B 1 80 ? -2.887 17.641 17.5 1 98.69 80 GLU B C 1
ATOM 2983 O O . GLU B 1 80 ? -3.99 18.188 17.391 1 98.69 80 GLU B O 1
ATOM 2988 N N . ALA B 1 81 ? -1.888 17.891 16.719 1 98.81 81 ALA B N 1
ATOM 2989 C CA . ALA B 1 81 ? -1.985 18.859 15.625 1 98.81 81 ALA B CA 1
ATOM 2990 C C . ALA B 1 81 ? -1.908 18.141 14.273 1 98.81 81 ALA B C 1
ATOM 2992 O O . ALA B 1 81 ? -1.374 17.047 14.172 1 98.81 81 ALA B O 1
ATOM 2993 N N . TRP B 1 82 ? -2.502 18.75 13.305 1 98.88 82 TRP B N 1
ATOM 2994 C CA . TRP B 1 82 ? -2.535 18.234 11.945 1 98.88 82 TRP B CA 1
ATOM 2995 C C . TRP B 1 82 ? -2.041 19.281 10.953 1 98.88 82 TRP B C 1
ATOM 2997 O O . TRP B 1 82 ? -2.477 20.422 10.984 1 98.88 82 TRP B O 1
ATOM 3007 N N . ALA B 1 83 ? -1.097 18.938 10.141 1 98.62 83 ALA B N 1
ATOM 3008 C CA . ALA B 1 83 ? -0.582 19.781 9.07 1 98.62 83 ALA B CA 1
ATOM 3009 C C . ALA B 1 83 ? -1.15 19.375 7.715 1 98.62 83 ALA B C 1
ATOM 3011 O O . ALA B 1 83 ? -1.141 18.188 7.367 1 98.62 83 ALA B O 1
ATOM 3012 N N . GLN B 1 84 ? -1.654 20.297 6.922 1 97.62 84 GLN B N 1
ATOM 3013 C CA . GLN B 1 84 ? -2.283 19.953 5.652 1 97.62 84 GLN B CA 1
ATOM 3014 C C . GLN B 1 84 ? -2.102 21.078 4.629 1 97.62 84 GLN B C 1
ATOM 3016 O O . GLN B 1 84 ? -1.782 22.203 4.996 1 97.62 84 GLN B O 1
ATOM 3021 N N . GLY B 1 85 ? -2.191 20.719 3.357 1 95.19 85 GLY B N 1
ATOM 3022 C CA . GLY B 1 85 ? -2.281 21.672 2.266 1 95.19 85 GLY B CA 1
ATOM 3023 C C . GLY B 1 85 ? -0.961 22.359 1.959 1 95.19 85 GLY B C 1
ATOM 3024 O O . GLY B 1 85 ? -0.938 23.5 1.496 1 95.19 85 GLY B O 1
ATOM 3025 N N . MET B 1 86 ? 0.109 21.719 2.225 1 94.75 86 MET B N 1
ATOM 3026 C CA . MET B 1 86 ? 1.408 22.297 1.912 1 94.75 86 MET B CA 1
ATOM 3027 C C . MET B 1 86 ? 1.603 22.422 0.404 1 94.75 86 MET B C 1
ATOM 3029 O O . MET B 1 86 ? 1.422 21.453 -0.329 1 94.75 86 MET B O 1
ATOM 3033 N N . ARG B 1 87 ? 1.784 23.609 -0.035 1 93.31 87 ARG B N 1
ATOM 3034 C CA . ARG B 1 87 ? 2.129 23.891 -1.424 1 93.31 87 ARG B CA 1
ATOM 3035 C C . ARG B 1 87 ? 3.26 24.922 -1.507 1 93.31 87 ARG B C 1
ATOM 3037 O O . ARG B 1 87 ? 3.299 25.875 -0.731 1 93.31 87 ARG B O 1
ATOM 3044 N N . VAL B 1 88 ? 4.121 24.672 -2.355 1 92 88 VAL B N 1
ATOM 3045 C CA . VAL B 1 88 ? 5.184 25.625 -2.645 1 92 88 VAL B CA 1
ATOM 3046 C C . VAL B 1 88 ? 5.199 25.953 -4.141 1 92 88 VAL B C 1
ATOM 3048 O O . VAL B 1 88 ? 5.043 25.047 -4.973 1 92 88 VAL B O 1
ATOM 3051 N N . ASN B 1 89 ? 5.301 27.219 -4.426 1 89.5 89 ASN B N 1
ATOM 3052 C CA . ASN B 1 89 ? 5.43 27.672 -5.809 1 89.5 89 ASN B CA 1
ATOM 3053 C C . ASN B 1 89 ? 6.66 27.078 -6.484 1 89.5 89 ASN B C 1
ATOM 3055 O O . ASN B 1 89 ? 7.785 27.297 -6.031 1 89.5 89 ASN B O 1
ATOM 3059 N N . PRO B 1 90 ? 6.414 26.375 -7.551 1 86.81 90 PRO B N 1
ATOM 3060 C CA . PRO B 1 90 ? 7.527 25.703 -8.219 1 86.81 90 PRO B CA 1
ATOM 3061 C C . PRO B 1 90 ? 8.609 26.672 -8.688 1 86.81 90 PRO B C 1
ATOM 3063 O O . PRO B 1 90 ? 9.773 26.281 -8.828 1 86.81 90 PRO B O 1
ATOM 3066 N N . ALA B 1 91 ? 8.273 27.906 -8.914 1 85.5 91 ALA B N 1
ATOM 3067 C CA . ALA B 1 91 ? 9.227 28.922 -9.375 1 85.5 91 ALA B CA 1
ATOM 3068 C C . ALA B 1 91 ? 10.273 29.219 -8.305 1 85.5 91 ALA B C 1
ATOM 3070 O O . ALA B 1 91 ? 11.32 29.781 -8.594 1 85.5 91 ALA B O 1
ATOM 3071 N N . TYR B 1 92 ? 10 28.812 -7.129 1 85.94 92 TYR B N 1
ATOM 3072 C CA . TYR B 1 92 ? 10.883 29.141 -6.02 1 85.94 92 TYR B CA 1
ATOM 3073 C C . TYR B 1 92 ? 11.414 27.875 -5.355 1 85.94 92 TYR B C 1
ATOM 3075 O O . TYR B 1 92 ? 11.75 27.891 -4.168 1 85.94 92 TYR B O 1
ATOM 3083 N N . ARG B 1 93 ? 11.422 26.797 -6.066 1 76.88 93 ARG B N 1
ATOM 3084 C CA . ARG B 1 93 ? 11.883 25.516 -5.523 1 76.88 93 ARG B CA 1
ATOM 3085 C C . ARG B 1 93 ? 13.367 25.578 -5.184 1 76.88 93 ARG B C 1
ATOM 3087 O O . ARG B 1 93 ? 14.125 26.297 -5.824 1 76.88 93 ARG B O 1
ATOM 3094 N N . GLY B 1 94 ? 13.75 24.859 -4.184 1 76.25 94 GLY B N 1
ATOM 3095 C CA . GLY B 1 94 ? 15.156 24.766 -3.805 1 76.25 94 GLY B CA 1
ATOM 3096 C C . GLY B 1 94 ? 15.594 25.875 -2.875 1 76.25 94 GLY B C 1
ATOM 3097 O O . GLY B 1 94 ? 16.781 26 -2.574 1 76.25 94 GLY B O 1
ATOM 3098 N N . ARG B 1 95 ? 14.664 26.688 -2.406 1 80.5 95 ARG B N 1
ATOM 3099 C CA . ARG B 1 95 ? 15 27.828 -1.552 1 80.5 95 ARG B CA 1
ATOM 3100 C C . ARG B 1 95 ? 14.688 27.516 -0.091 1 80.5 95 ARG B C 1
ATOM 3102 O O . ARG B 1 95 ? 14.727 28.422 0.756 1 80.5 95 ARG B O 1
ATOM 3109 N N . GLY B 1 96 ? 14.305 26.266 0.22 1 85.75 96 GLY B N 1
ATOM 3110 C CA . GLY B 1 96 ? 14.031 25.859 1.593 1 85.75 96 GLY B CA 1
ATOM 3111 C C . GLY B 1 96 ? 12.703 26.391 2.105 1 85.75 96 GLY B C 1
ATOM 3112 O O . GLY B 1 96 ? 12.508 26.516 3.316 1 85.75 96 GLY B O 1
ATOM 3113 N N . LEU B 1 97 ? 11.82 26.781 1.326 1 89.75 97 LEU B N 1
ATOM 3114 C CA . LEU B 1 97 ? 10.547 27.375 1.709 1 89.75 97 LEU B CA 1
ATOM 3115 C C . LEU B 1 97 ? 9.688 26.359 2.457 1 89.75 97 LEU B C 1
ATOM 3117 O O . LEU B 1 97 ? 9.07 26.688 3.477 1 89.75 97 LEU B O 1
ATOM 3121 N N . SER B 1 98 ? 9.703 25.125 1.987 1 92.38 98 SER B N 1
ATOM 3122 C CA . SER B 1 98 ? 8.844 24.109 2.555 1 92.38 98 SER B CA 1
ATOM 3123 C C . SER B 1 98 ? 9.219 23.797 4 1 92.38 98 SER B C 1
ATOM 3125 O O . SER B 1 98 ? 8.359 23.797 4.887 1 92.38 98 SER B O 1
ATOM 3127 N N . PRO B 1 99 ? 10.555 23.656 4.297 1 93.62 99 PRO B N 1
ATOM 3128 C CA . PRO B 1 99 ? 10.93 23.469 5.699 1 93.62 99 PRO B CA 1
ATOM 3129 C C . PRO B 1 99 ? 10.531 24.641 6.586 1 93.62 99 PRO B C 1
ATOM 3131 O O . PRO B 1 99 ? 10.07 24.438 7.711 1 93.62 99 PRO B O 1
ATOM 3134 N N . GLY B 1 100 ? 10.703 25.812 6.047 1 93.94 100 GLY B N 1
ATOM 3135 C CA . GLY B 1 100 ? 10.328 27 6.809 1 93.94 100 GLY B CA 1
ATOM 3136 C C . GLY B 1 100 ? 8.859 27.016 7.203 1 93.94 100 GLY B C 1
ATOM 3137 O O . GLY B 1 100 ? 8.523 27.344 8.344 1 93.94 100 GLY B O 1
ATOM 3138 N N . LEU B 1 101 ? 8 26.688 6.258 1 96.12 101 LEU B N 1
ATOM 3139 C CA . LEU B 1 101 ? 6.57 26.609 6.516 1 96.12 101 LEU B CA 1
ATOM 3140 C C . LEU B 1 101 ? 6.258 25.547 7.566 1 96.12 101 LEU B C 1
ATOM 3142 O O . LEU B 1 101 ? 5.5 25.812 8.508 1 96.12 101 LEU B O 1
ATOM 3146 N N . SER B 1 102 ? 6.875 24.375 7.441 1 97.06 102 SER B N 1
ATOM 3147 C CA . SER B 1 102 ? 6.637 23.266 8.367 1 97.06 102 SER B CA 1
ATOM 3148 C C . SER B 1 102 ? 7.09 23.625 9.781 1 97.06 102 SER B C 1
ATOM 3150 O O . SER B 1 102 ? 6.379 23.359 10.75 1 97.06 102 SER B O 1
ATOM 3152 N N . TYR B 1 103 ? 8.25 24.219 9.906 1 96.81 103 TYR B N 1
ATOM 3153 C CA . TYR B 1 103 ? 8.781 24.594 11.211 1 96.81 103 TYR B CA 1
ATOM 3154 C C . TYR B 1 103 ? 7.902 25.641 11.883 1 96.81 103 TYR B C 1
ATOM 3156 O O . TYR B 1 103 ? 7.629 25.547 13.086 1 96.81 103 TYR B O 1
ATOM 3164 N N . ALA B 1 104 ? 7.465 26.594 11.086 1 96.94 104 ALA B N 1
ATOM 3165 C CA . ALA B 1 104 ? 6.57 27.609 11.641 1 96.94 104 ALA B CA 1
ATOM 3166 C C . ALA B 1 104 ? 5.285 26.984 12.164 1 96.94 104 ALA B C 1
ATOM 3168 O O . ALA B 1 104 ? 4.812 27.344 13.25 1 96.94 104 ALA B O 1
ATOM 3169 N N . LEU B 1 105 ? 4.746 26.078 11.445 1 98.12 105 LEU B N 1
ATOM 3170 C CA . LEU B 1 105 ? 3.514 25.406 11.844 1 98.12 105 LEU B CA 1
ATOM 3171 C C . LEU B 1 105 ? 3.73 24.578 13.102 1 98.12 105 LEU B C 1
ATOM 3173 O O . LEU B 1 105 ? 2.918 24.625 14.031 1 98.12 105 LEU B O 1
ATOM 3177 N N . MET B 1 106 ? 4.793 23.797 13.156 1 98.25 106 MET B N 1
ATOM 3178 C CA . MET B 1 106 ? 5.066 22.938 14.305 1 98.25 106 MET B CA 1
ATOM 3179 C C . MET B 1 106 ? 5.34 23.781 15.547 1 98.25 106 MET B C 1
ATOM 3181 O O . MET B 1 106 ? 4.934 23.406 16.656 1 98.25 106 MET B O 1
ATOM 3185 N N . ASP B 1 107 ? 6.035 24.875 15.352 1 97.44 107 ASP B N 1
ATOM 3186 C CA . ASP B 1 107 ? 6.27 25.797 16.469 1 97.44 107 ASP B CA 1
ATOM 3187 C C . ASP B 1 107 ? 4.953 26.344 17.016 1 97.44 107 ASP B C 1
ATOM 3189 O O . ASP B 1 107 ? 4.742 26.359 18.219 1 97.44 107 ASP B O 1
ATOM 3193 N N . TRP B 1 108 ? 4.141 26.812 16.094 1 97.81 108 TRP B N 1
ATOM 3194 C CA . TRP B 1 108 ? 2.818 27.297 16.484 1 97.81 108 TRP B CA 1
ATOM 3195 C C . TRP B 1 108 ? 2.057 26.219 17.25 1 97.81 108 TRP B C 1
ATOM 3197 O O . TRP B 1 108 ? 1.52 26.469 18.328 1 97.81 108 TRP B O 1
ATOM 3207 N N . ALA B 1 109 ? 1.986 25 16.719 1 98.31 109 ALA B N 1
ATOM 3208 C CA . ALA B 1 109 ? 1.262 23.891 17.328 1 98.31 109 ALA B CA 1
ATOM 3209 C C . ALA B 1 109 ? 1.799 23.578 18.719 1 98.31 109 ALA B C 1
ATOM 3211 O O . ALA B 1 109 ? 1.025 23.344 19.656 1 98.31 109 ALA B O 1
ATOM 3212 N N . ARG B 1 110 ? 3.09 23.578 18.797 1 97.19 110 ARG B N 1
ATOM 3213 C CA . ARG B 1 110 ? 3.727 23.375 20.094 1 97.19 110 ARG B CA 1
ATOM 3214 C C . ARG B 1 110 ? 3.277 24.438 21.094 1 97.19 110 ARG B C 1
ATOM 3216 O O . ARG B 1 110 ? 2.953 24.109 22.25 1 97.19 110 ARG B O 1
ATOM 3223 N N . GLY B 1 111 ? 3.283 25.625 20.672 1 96.81 111 GLY B N 1
ATOM 3224 C CA . GLY B 1 111 ? 2.832 26.734 21.516 1 96.81 111 GLY B CA 1
ATOM 3225 C C . GLY B 1 111 ? 1.396 26.578 21.969 1 96.81 111 GLY B C 1
ATOM 3226 O O . GLY B 1 111 ? 1.014 27.109 23.016 1 96.81 111 GLY B O 1
ATOM 3227 N N . ARG B 1 112 ? 0.59 25.828 21.25 1 97.31 112 ARG B N 1
ATOM 3228 C CA . ARG B 1 112 ? -0.813 25.594 21.578 1 97.31 112 ARG B CA 1
ATOM 3229 C C . ARG B 1 112 ? -0.977 24.359 22.469 1 97.31 112 ARG B C 1
ATOM 3231 O O . ARG B 1 112 ? -2.096 24 22.828 1 97.31 112 ARG B O 1
ATOM 3238 N N . GLY B 1 113 ? 0.14 23.688 22.703 1 97.25 113 GLY B N 1
ATOM 3239 C CA . GLY B 1 113 ? 0.076 22.578 23.625 1 97.25 113 GLY B CA 1
ATOM 3240 C C . GLY B 1 113 ? 0.177 21.219 22.922 1 97.25 113 GLY B C 1
ATOM 3241 O O . GLY B 1 113 ? 0.121 20.172 23.578 1 97.25 113 GLY B O 1
ATOM 3242 N N . ALA B 1 114 ? 0.411 21.203 21.625 1 98.25 114 ALA B N 1
ATOM 3243 C CA . ALA B 1 114 ? 0.499 19.938 20.891 1 98.25 114 ALA B CA 1
ATOM 3244 C C . ALA B 1 114 ? 1.75 19.156 21.297 1 98.25 114 ALA B C 1
ATOM 3246 O O . ALA B 1 114 ? 2.834 19.734 21.422 1 98.25 114 ALA B O 1
ATOM 3247 N N . ALA B 1 115 ? 1.581 17.859 21.5 1 98.5 115 ALA B N 1
ATOM 3248 C CA . ALA B 1 115 ? 2.707 16.969 21.75 1 98.5 115 ALA B CA 1
ATOM 3249 C C . ALA B 1 115 ? 3.143 16.281 20.453 1 98.5 115 ALA B C 1
ATOM 3251 O O . ALA B 1 115 ? 4.273 15.797 20.344 1 98.5 115 ALA B O 1
ATOM 3252 N N . VAL B 1 116 ? 2.189 16.219 19.531 1 98.69 116 VAL B N 1
ATOM 3253 C CA . VAL B 1 116 ? 2.459 15.539 18.266 1 98.69 116 VAL B CA 1
ATOM 3254 C C . VAL B 1 116 ? 1.824 16.312 17.109 1 98.69 116 VAL B C 1
ATOM 3256 O O . VAL B 1 116 ? 0.75 16.906 17.266 1 98.69 116 VAL B O 1
ATOM 3259 N N . CYS B 1 117 ? 2.447 16.406 16.016 1 98.75 117 CYS B N 1
ATOM 3260 C CA . CYS B 1 117 ? 1.923 16.906 14.75 1 98.75 117 CYS B CA 1
ATOM 3261 C C . CYS B 1 117 ? 1.979 15.82 13.68 1 98.75 117 CYS B C 1
ATOM 3263 O O . CYS B 1 117 ? 2.996 15.141 13.523 1 98.75 117 CYS B O 1
ATOM 3265 N N . ARG B 1 118 ? 0.896 15.602 12.977 1 98.88 118 ARG B N 1
ATOM 3266 C CA . ARG B 1 118 ? 0.855 14.57 11.945 1 98.88 118 ARG B CA 1
ATOM 3267 C C . ARG B 1 118 ? 0.416 15.148 10.609 1 98.88 118 ARG B C 1
ATOM 3269 O O . ARG B 1 118 ? -0.119 16.25 10.555 1 98.88 118 ARG B O 1
ATOM 3276 N N . ASN B 1 119 ? 0.68 14.539 9.57 1 98.56 119 ASN B N 1
ATOM 3277 C CA . ASN B 1 119 ? 0.194 14.812 8.227 1 98.56 119 ASN B CA 1
ATOM 3278 C C . ASN B 1 119 ? -0.068 13.523 7.449 1 98.56 119 ASN B C 1
ATOM 3280 O O . ASN B 1 119 ? 0.209 12.43 7.945 1 98.56 119 ASN B O 1
ATOM 3284 N N . MET B 1 120 ? -0.73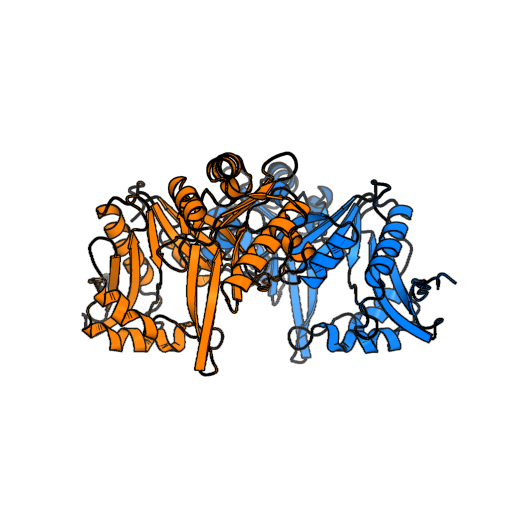4 13.656 6.422 1 98.25 120 MET B N 1
ATOM 3285 C CA . MET B 1 120 ? -1.088 12.531 5.555 1 98.25 120 MET B CA 1
ATOM 3286 C C . MET B 1 120 ? -0.522 12.727 4.152 1 98.25 120 MET B C 1
ATOM 3288 O O . MET B 1 120 ? -0.606 13.82 3.592 1 98.25 120 MET B O 1
ATOM 3292 N N . VAL B 1 121 ? 0.133 11.719 3.67 1 97.38 121 VAL B N 1
ATOM 3293 C CA . VAL B 1 121 ? 0.776 11.773 2.359 1 97.38 121 VAL B CA 1
ATOM 3294 C C . VAL B 1 121 ? 0.419 10.516 1.561 1 97.38 121 VAL B C 1
ATOM 3296 O O . VAL B 1 121 ? 0.466 9.406 2.086 1 97.38 121 VAL B O 1
ATOM 3299 N N . PHE B 1 122 ? 0.024 10.727 0.29 1 95.81 122 PHE B N 1
ATOM 3300 C CA . PHE B 1 122 ? -0.123 9.547 -0.552 1 95.81 122 PHE B CA 1
ATOM 3301 C C . PHE B 1 122 ? 1.17 8.734 -0.585 1 95.81 122 PHE B C 1
ATOM 3303 O O . PHE B 1 122 ? 2.26 9.305 -0.661 1 95.81 122 PHE B O 1
ATOM 3310 N N . SER B 1 123 ? 1.032 7.438 -0.654 1 96.44 123 SER B N 1
ATOM 3311 C CA . SER B 1 123 ? 2.199 6.57 -0.549 1 96.44 123 SER B CA 1
ATOM 3312 C C . SER B 1 123 ? 3.119 6.73 -1.756 1 96.44 123 SER B C 1
ATOM 3314 O O . SER B 1 123 ? 4.324 6.492 -1.662 1 96.44 123 SER B O 1
ATOM 3316 N N . TRP B 1 124 ? 2.645 7.125 -2.914 1 93.88 124 TRP B N 1
ATOM 3317 C CA . TRP B 1 124 ? 3.424 7.23 -4.145 1 93.88 124 TRP B CA 1
ATOM 3318 C C . TRP B 1 124 ? 4.102 8.594 -4.242 1 93.88 124 TRP B C 1
ATOM 3320 O O . TRP B 1 124 ? 4.969 8.805 -5.094 1 93.88 124 TRP B O 1
ATOM 3330 N N . ASN B 1 125 ? 3.65 9.531 -3.43 1 94.25 125 ASN B N 1
ATOM 3331 C CA . ASN B 1 125 ? 4.129 10.906 -3.486 1 94.25 125 ASN B CA 1
ATOM 3332 C C . ASN B 1 125 ? 5.516 11.047 -2.867 1 94.25 125 ASN B C 1
ATOM 3334 O O . ASN B 1 125 ? 5.668 11.641 -1.801 1 94.25 125 ASN B O 1
ATOM 3338 N N . VAL B 1 126 ? 6.496 10.664 -3.566 1 95.12 126 VAL B N 1
ATOM 3339 C CA . VAL B 1 126 ? 7.883 10.594 -3.115 1 95.12 126 VAL B CA 1
ATOM 3340 C C . VAL B 1 126 ? 8.344 11.969 -2.639 1 95.12 126 VAL B C 1
ATOM 3342 O O . VAL B 1 126 ? 8.961 12.094 -1.58 1 95.12 126 VAL B O 1
ATOM 3345 N N . ALA B 1 127 ? 8.023 12.969 -3.406 1 92 127 ALA B N 1
ATOM 3346 C CA . ALA B 1 127 ? 8.422 14.328 -3.047 1 92 127 ALA B CA 1
ATOM 3347 C C . ALA B 1 127 ? 7.836 14.734 -1.699 1 92 127 ALA B C 1
ATOM 3349 O O . ALA B 1 127 ? 8.539 15.281 -0.849 1 92 127 ALA B O 1
ATOM 3350 N N . GLY B 1 128 ? 6.539 14.445 -1.538 1 94.5 128 GLY B N 1
ATOM 3351 C CA . GLY B 1 128 ? 5.879 14.781 -0.288 1 94.5 128 GLY B CA 1
ATOM 3352 C C . GLY B 1 128 ? 6.438 14.031 0.904 1 94.5 128 GLY B C 1
ATOM 3353 O O . GLY B 1 128 ? 6.66 14.617 1.966 1 94.5 128 GLY B O 1
ATOM 3354 N N . LEU B 1 129 ? 6.672 12.742 0.733 1 97.44 129 LEU B N 1
ATOM 3355 C CA . LEU B 1 129 ? 7.23 11.914 1.799 1 97.44 129 LEU B CA 1
ATOM 3356 C C . LEU B 1 129 ? 8.641 12.383 2.16 1 97.44 129 LEU B C 1
ATOM 3358 O O . LEU B 1 129 ? 8.977 12.484 3.342 1 97.44 129 LEU B O 1
ATOM 3362 N N . GLY B 1 130 ? 9.43 12.602 1.139 1 96.12 130 GLY B N 1
ATOM 3363 C CA . GLY B 1 130 ? 10.773 13.109 1.365 1 96.12 130 GLY B CA 1
ATOM 3364 C C . GLY B 1 130 ? 10.797 14.414 2.135 1 96.12 130 GLY B C 1
ATOM 3365 O O . GLY B 1 130 ? 11.617 14.594 3.041 1 96.12 130 GLY B O 1
ATOM 3366 N N . GLN B 1 131 ? 9.93 15.344 1.763 1 94.19 131 GLN B N 1
ATOM 3367 C CA . GLN B 1 131 ? 9.82 16.625 2.459 1 94.19 131 GLN B CA 1
ATOM 3368 C C . GLN B 1 131 ? 9.438 16.422 3.922 1 94.19 131 GLN B C 1
ATOM 3370 O O . GLN B 1 131 ? 10.016 17.047 4.812 1 94.19 131 GLN B O 1
ATOM 3375 N N . SER B 1 132 ? 8.438 15.57 4.188 1 97.19 132 SER B N 1
ATOM 3376 C CA . SER B 1 132 ? 8.031 15.281 5.555 1 97.19 132 SER B CA 1
ATOM 3377 C C . SER B 1 132 ? 9.195 14.75 6.387 1 97.19 132 SER B C 1
ATOM 3379 O O . SER B 1 132 ? 9.438 15.227 7.496 1 97.19 132 SER B O 1
ATOM 3381 N N . ARG B 1 133 ? 9.891 13.812 5.805 1 97.44 133 ARG B N 1
ATOM 3382 C CA . ARG B 1 133 ? 11.031 13.234 6.508 1 97.44 133 ARG B CA 1
ATOM 3383 C C . ARG B 1 133 ? 12.102 14.289 6.785 1 97.44 133 ARG B C 1
ATOM 3385 O O . ARG B 1 133 ? 12.688 14.312 7.867 1 97.44 133 ARG B O 1
ATOM 3392 N N . ALA B 1 134 ? 12.32 15.172 5.891 1 94.31 134 ALA B N 1
ATOM 3393 C CA . ALA B 1 134 ? 13.375 16.188 5.98 1 94.31 134 ALA B CA 1
ATOM 3394 C C . ALA B 1 134 ? 13.102 17.156 7.121 1 94.31 134 ALA B C 1
ATOM 3396 O O . ALA B 1 134 ? 14.031 17.672 7.738 1 94.31 134 ALA B O 1
ATOM 3397 N N . VAL B 1 135 ? 11.828 17.391 7.41 1 94.56 135 VAL B N 1
ATOM 3398 C CA . VAL B 1 135 ? 11.508 18.422 8.383 1 94.56 135 VAL B CA 1
ATOM 3399 C C . VAL B 1 135 ? 11.227 17.797 9.742 1 94.56 135 VAL B C 1
ATOM 3401 O O . VAL B 1 135 ? 10.781 18.469 10.664 1 94.56 135 VAL B O 1
ATOM 3404 N N . GLY B 1 136 ? 11.344 16.484 9.836 1 95.25 136 GLY B N 1
ATOM 3405 C CA . GLY B 1 136 ? 11.305 15.891 11.164 1 95.25 136 GLY B CA 1
ATOM 3406 C C . GLY B 1 136 ? 10.125 14.961 11.367 1 95.25 136 GLY B C 1
ATOM 3407 O O . GLY B 1 136 ? 9.977 14.359 12.438 1 95.25 136 GLY B O 1
ATOM 3408 N N . PHE B 1 137 ? 9.25 14.82 10.398 1 97.94 137 PHE B N 1
ATOM 3409 C CA . PHE B 1 137 ? 8.219 13.797 10.492 1 97.94 137 PHE B CA 1
ATOM 3410 C C . PHE B 1 137 ? 8.82 12.398 10.344 1 97.94 137 PHE B C 1
ATOM 3412 O O . PHE B 1 137 ? 9.727 12.195 9.539 1 97.94 137 PHE B O 1
ATOM 3419 N N . GLU B 1 138 ? 8.328 11.5 11.109 1 98 138 GLU B N 1
ATOM 3420 C CA . GLU B 1 138 ? 8.703 10.094 11.055 1 98 138 GLU B CA 1
ATOM 3421 C C . GLU B 1 138 ? 7.508 9.219 10.68 1 98 138 GLU B C 1
ATOM 3423 O O . GLU B 1 138 ? 6.359 9.641 10.812 1 98 138 GLU B O 1
ATOM 3428 N N . PRO B 1 139 ? 7.828 8.008 10.18 1 98.25 139 PRO B N 1
ATOM 3429 C CA . PRO B 1 139 ? 6.73 7.098 9.828 1 98.25 139 PRO B CA 1
ATOM 3430 C C . PRO B 1 139 ? 5.828 6.781 11.023 1 98.25 139 PRO B C 1
ATOM 3432 O O . PRO B 1 139 ? 6.324 6.422 12.094 1 98.25 139 PRO B O 1
ATOM 3435 N N . ALA B 1 140 ? 4.562 6.934 10.828 1 98.5 140 ALA B N 1
ATOM 3436 C CA . ALA B 1 140 ? 3.615 6.582 11.883 1 98.5 140 ALA B CA 1
ATOM 3437 C C . ALA B 1 140 ? 2.807 5.344 11.508 1 98.5 140 ALA B C 1
ATOM 3439 O O . ALA B 1 140 ? 2.971 4.281 12.117 1 98.5 140 ALA B O 1
ATOM 3440 N N . THR B 1 141 ? 1.952 5.484 10.5 1 98.56 141 THR B N 1
ATOM 3441 C CA . THR B 1 141 ? 1.121 4.348 10.117 1 98.56 141 THR B CA 1
ATOM 3442 C C . THR B 1 141 ? 0.656 4.484 8.672 1 98.56 141 THR B C 1
ATOM 3444 O O . THR B 1 141 ? 1.004 5.449 7.988 1 98.56 141 THR B O 1
ATOM 3447 N N . GLU B 1 142 ? -0.035 3.453 8.164 1 98.69 142 GLU B N 1
ATOM 3448 C CA . GLU B 1 142 ? -0.585 3.422 6.809 1 98.69 142 GLU B CA 1
ATOM 3449 C C . GLU B 1 142 ? -1.979 2.805 6.797 1 98.69 142 GLU B C 1
ATOM 3451 O O . GLU B 1 142 ? -2.268 1.892 7.574 1 98.69 142 GLU B O 1
ATOM 3456 N N . PHE B 1 143 ? -2.83 3.312 5.934 1 98.62 143 PHE B N 1
ATOM 3457 C CA . PHE B 1 143 ? -4.188 2.795 5.816 1 98.62 143 PHE B CA 1
ATOM 3458 C C . PHE B 1 143 ? -4.652 2.82 4.367 1 98.62 143 PHE B C 1
ATOM 3460 O O . PHE B 1 143 ? -3.969 3.367 3.498 1 98.62 143 PHE B O 1
ATOM 3467 N N . ARG B 1 144 ? -5.719 2.078 4.102 1 97.81 144 ARG B N 1
ATOM 3468 C CA . ARG B 1 144 ? -6.418 1.986 2.822 1 97.81 144 ARG B CA 1
ATOM 3469 C C . ARG B 1 144 ? -7.883 2.385 2.971 1 97.81 144 ARG B C 1
ATOM 3471 O O . ARG B 1 144 ? -8.43 2.363 4.074 1 97.81 144 ARG B O 1
ATOM 3478 N N . TRP B 1 145 ? -8.508 2.801 1.843 1 98.38 145 TRP B N 1
ATOM 3479 C CA . TRP B 1 145 ? -9.945 3.049 1.835 1 98.38 145 TRP B CA 1
ATOM 3480 C C . TRP B 1 145 ? -10.703 1.853 1.265 1 98.38 145 TRP B C 1
ATOM 3482 O O . TRP B 1 145 ? -10.578 1.543 0.077 1 98.38 145 TRP B O 1
ATOM 3492 N N . ALA B 1 146 ? -11.469 1.165 2.094 1 98.75 146 ALA B N 1
ATOM 3493 C CA . ALA B 1 146 ? -12.484 0.262 1.562 1 98.75 146 ALA B CA 1
ATOM 3494 C C . ALA B 1 146 ? -13.703 1.037 1.066 1 98.75 146 ALA B C 1
ATOM 3496 O O . ALA B 1 146 ? -14.086 2.051 1.656 1 98.75 146 ALA B O 1
ATOM 3497 N N . ARG B 1 147 ? -14.32 0.568 0.06 1 98.56 147 ARG B N 1
ATOM 3498 C CA . ARG B 1 147 ? -15.398 1.308 -0.59 1 98.56 147 ARG B CA 1
ATOM 3499 C C . ARG B 1 147 ? -16.594 0.403 -0.869 1 98.56 147 ARG B C 1
ATOM 3501 O O . ARG B 1 147 ? -16.969 0.204 -2.025 1 98.56 147 ARG B O 1
ATOM 3508 N N . PRO B 1 148 ? -17.219 -0.067 0.163 1 98.62 148 PRO B N 1
ATOM 3509 C CA . PRO B 1 148 ? -18.422 -0.855 -0.098 1 98.62 148 PRO B CA 1
ATOM 3510 C C . PRO B 1 148 ? -19.516 -0.048 -0.795 1 98.62 148 PRO B C 1
ATOM 3512 O O . PRO B 1 148 ? -19.656 1.151 -0.547 1 98.62 148 PRO B O 1
ATOM 3515 N N . ASP B 1 149 ? -20.281 -0.688 -1.625 1 98.19 149 ASP B N 1
ATOM 3516 C CA . ASP B 1 149 ? -21.406 -0.04 -2.289 1 98.19 149 ASP B CA 1
ATOM 3517 C C . ASP B 1 149 ? -22.578 0.178 -1.318 1 98.19 149 ASP B C 1
ATOM 3519 O O . ASP B 1 149 ? -22.969 -0.742 -0.601 1 98.19 149 ASP B O 1
ATOM 3523 N N . PRO B 1 150 ? -23.047 1.382 -1.399 1 98.56 150 PRO B N 1
ATOM 3524 C CA . PRO B 1 150 ? -24.25 1.582 -0.583 1 98.56 150 PRO B CA 1
ATOM 3525 C C . PRO B 1 150 ? -25.375 0.626 -0.953 1 98.56 150 PRO B C 1
ATOM 3527 O O . PRO B 1 150 ? -25.656 0.417 -2.137 1 98.56 150 PRO B O 1
ATOM 3530 N N . ASP B 1 151 ? -26 0.011 0.034 1 98.62 151 ASP B N 1
ATOM 3531 C CA . ASP B 1 151 ? -27.078 -0.958 -0.144 1 98.62 151 ASP B CA 1
ATOM 3532 C C . ASP B 1 151 ? -27.969 -1.015 1.091 1 98.62 151 ASP B C 1
ATOM 3534 O O . ASP B 1 151 ? -27.656 -1.712 2.059 1 98.62 151 ASP B O 1
ATOM 3538 N N . ALA B 1 152 ? -29.125 -0.376 0.995 1 98.38 152 ALA B N 1
ATOM 3539 C CA . ALA B 1 152 ? -30.016 -0.252 2.141 1 98.38 152 ALA B CA 1
ATOM 3540 C C . ALA B 1 152 ? -30.531 -1.619 2.584 1 98.38 152 ALA B C 1
ATOM 3542 O O . ALA B 1 152 ? -30.984 -1.781 3.721 1 98.38 152 ALA B O 1
ATOM 3543 N N . ASP B 1 153 ? -30.422 -2.598 1.71 1 98.19 153 ASP B N 1
ATOM 3544 C CA . ASP B 1 153 ? -30.984 -3.92 1.994 1 98.19 153 ASP B CA 1
ATOM 3545 C C . ASP B 1 153 ? -29.875 -4.902 2.383 1 98.19 153 ASP B C 1
ATOM 3547 O O . ASP B 1 153 ? -30.141 -6.09 2.58 1 98.19 153 ASP B O 1
ATOM 3551 N N . ALA B 1 154 ? -28.641 -4.402 2.434 1 98.12 154 ALA B N 1
ATOM 3552 C CA . ALA B 1 154 ? -27.547 -5.289 2.811 1 98.12 154 ALA B CA 1
ATOM 3553 C C . ALA B 1 154 ? -27.812 -5.957 4.156 1 98.12 154 ALA B C 1
ATOM 3555 O O . ALA B 1 154 ? -28.25 -5.305 5.102 1 98.12 154 ALA B O 1
ATOM 3556 N N . ALA B 1 155 ? -27.578 -7.254 4.234 1 97.06 155 ALA B N 1
ATOM 3557 C CA . ALA B 1 155 ? -27.812 -8.023 5.453 1 97.06 155 ALA B CA 1
ATOM 3558 C C . ALA B 1 155 ? -26.547 -8.719 5.926 1 97.06 155 ALA B C 1
ATOM 3560 O O . ALA B 1 155 ? -26.078 -9.672 5.301 1 97.06 155 ALA B O 1
ATOM 3561 N N . PRO B 1 156 ? -25.953 -8.273 7.016 1 96.38 156 PRO B N 1
ATOM 3562 C CA . PRO B 1 156 ? -24.797 -8.969 7.566 1 96.38 156 PRO B CA 1
ATOM 3563 C C . PRO B 1 156 ? -25.109 -10.406 7.984 1 96.38 156 PRO B C 1
ATOM 3565 O O . PRO B 1 156 ? -26.203 -10.68 8.484 1 96.38 156 PRO B O 1
ATOM 3568 N N . ASP B 1 157 ? -24.125 -11.234 7.797 1 96 157 ASP B N 1
ATOM 3569 C CA . ASP B 1 157 ? -24.297 -12.648 8.125 1 96 157 ASP B CA 1
ATOM 3570 C C . ASP B 1 157 ? -24.062 -12.898 9.617 1 96 157 ASP B C 1
ATOM 3572 O O . ASP B 1 157 ? -24.266 -14.008 10.109 1 96 157 ASP B O 1
ATOM 3576 N N . LEU B 1 158 ? -23.531 -11.945 10.32 1 98.06 158 LEU B N 1
ATOM 3577 C CA . LEU B 1 158 ? -23.312 -11.984 11.758 1 98.06 158 LEU B CA 1
ATOM 3578 C C . LEU B 1 158 ? -24.172 -10.953 12.477 1 98.06 158 LEU B C 1
ATOM 3580 O O . LEU B 1 158 ? -24.688 -10.031 11.852 1 98.06 158 LEU B O 1
ATOM 3584 N N . ASP B 1 159 ? -24.297 -11.148 13.789 1 98 159 ASP B N 1
ATOM 3585 C CA . ASP B 1 159 ? -25.062 -10.18 14.578 1 98 159 ASP B CA 1
ATOM 3586 C C . ASP B 1 159 ? -24.359 -8.828 14.617 1 98 159 ASP B C 1
ATOM 3588 O O . ASP B 1 159 ? -23.125 -8.766 14.75 1 98 159 ASP B O 1
ATOM 3592 N N . VAL B 1 160 ? -25.109 -7.781 14.5 1 98.44 160 VAL B N 1
ATOM 3593 C CA . VAL B 1 160 ? -24.578 -6.422 14.586 1 98.44 160 VAL B CA 1
ATOM 3594 C C . VAL B 1 160 ? -25.266 -5.672 15.727 1 98.44 160 VAL B C 1
ATOM 3596 O O . VAL B 1 160 ? -26.5 -5.613 15.789 1 98.44 160 VAL B O 1
ATOM 3599 N N . SER B 1 161 ? -24.531 -5.152 16.641 1 98.31 161 SER B N 1
ATOM 3600 C CA . SER B 1 161 ? -25.031 -4.34 17.75 1 98.31 161 SER B CA 1
ATOM 3601 C C . SER B 1 161 ? -24.406 -2.951 17.734 1 98.31 161 SER B C 1
ATOM 3603 O O . SER B 1 161 ? -23.656 -2.607 16.828 1 98.31 161 SER B O 1
ATOM 3605 N N . ALA B 1 162 ? -24.812 -2.117 18.688 1 98.5 162 ALA B N 1
ATOM 3606 C CA . ALA B 1 162 ? -24.266 -0.773 18.844 1 98.5 162 ALA B CA 1
ATOM 3607 C C . ALA B 1 162 ? -23.719 -0.562 20.25 1 98.5 162 ALA B C 1
ATOM 3609 O O . ALA B 1 162 ? -23.969 0.479 20.875 1 98.5 162 ALA B O 1
ATOM 3610 N N . ASP B 1 163 ? -23.047 -1.533 20.75 1 98.44 163 ASP B N 1
ATOM 3611 C CA . ASP B 1 163 ? -22.5 -1.467 22.109 1 98.44 163 ASP B CA 1
ATOM 3612 C C . ASP B 1 163 ? -21.141 -0.793 22.109 1 98.44 163 ASP B C 1
ATOM 3614 O O . ASP B 1 163 ? -20.125 -1.413 21.766 1 98.44 163 ASP B O 1
ATOM 3618 N N . PRO B 1 164 ? -21.078 0.452 22.609 1 98.62 164 PRO B N 1
ATOM 3619 C CA . PRO B 1 164 ? -19.812 1.179 22.531 1 98.62 164 PRO B CA 1
ATOM 3620 C C . PRO B 1 164 ? -18.766 0.625 23.5 1 98.62 164 PRO B C 1
ATOM 3622 O O . PRO B 1 164 ? -17.562 0.74 23.234 1 98.62 164 PRO B O 1
ATOM 3625 N N . ALA B 1 165 ? -19.156 0.033 24.578 1 98.56 165 ALA B N 1
ATOM 3626 C CA . ALA B 1 165 ? -18.203 -0.571 25.516 1 98.56 165 ALA B CA 1
ATOM 3627 C C . ALA B 1 165 ? -17.531 -1.788 24.891 1 98.56 165 ALA B C 1
ATOM 3629 O O . ALA B 1 165 ? -16.312 -1.975 25.031 1 98.56 165 ALA B O 1
ATOM 3630 N N . ALA B 1 166 ? -18.312 -2.613 24.25 1 98.62 166 ALA B N 1
ATOM 3631 C CA . ALA B 1 166 ? -17.766 -3.783 23.562 1 98.62 166 ALA B CA 1
ATOM 3632 C C . ALA B 1 166 ? -16.797 -3.369 22.453 1 98.62 166 ALA B C 1
ATOM 3634 O O . ALA B 1 166 ? -15.711 -3.938 22.312 1 98.62 166 ALA B O 1
ATOM 3635 N N . ALA B 1 167 ? -17.203 -2.363 21.688 1 98.75 167 ALA B N 1
ATOM 3636 C CA . ALA B 1 167 ? -16.359 -1.86 20.609 1 98.75 167 ALA B CA 1
ATOM 3637 C C . ALA B 1 167 ? -15.023 -1.367 21.156 1 98.75 167 ALA B C 1
ATOM 3639 O O . ALA B 1 167 ? -13.961 -1.711 20.625 1 98.75 167 ALA B O 1
ATOM 3640 N N . TRP B 1 168 ? -15.086 -0.579 22.219 1 98.69 168 TRP B N 1
ATOM 3641 C CA . TRP B 1 168 ? -13.875 0.011 22.781 1 98.69 168 TRP B CA 1
ATOM 3642 C C . TRP B 1 168 ? -12.945 -1.068 23.328 1 98.69 168 TRP B C 1
ATOM 3644 O O . TRP B 1 168 ? -11.734 -1.033 23.094 1 98.69 168 TRP B O 1
ATOM 3654 N N . ALA B 1 169 ? -13.523 -1.985 24.094 1 98.62 169 ALA B N 1
ATOM 3655 C CA . ALA B 1 169 ? -12.727 -3.068 24.672 1 98.62 169 ALA B CA 1
ATOM 3656 C C . ALA B 1 169 ? -12.039 -3.875 23.562 1 98.62 169 ALA B C 1
ATOM 3658 O O . ALA B 1 169 ? -10.852 -4.207 23.688 1 98.62 169 ALA B O 1
ATOM 3659 N N . TRP B 1 170 ? -12.766 -4.16 22.625 1 98.62 170 TRP B N 1
ATOM 3660 C CA . TRP B 1 170 ? -12.203 -4.922 21.5 1 98.62 170 TRP B CA 1
ATOM 3661 C C . TRP B 1 170 ? -11.125 -4.113 20.781 1 98.62 170 TRP B C 1
ATOM 3663 O O . TRP B 1 170 ? -10.047 -4.629 20.484 1 98.62 170 TRP B O 1
ATOM 3673 N N . TRP B 1 171 ? -11.391 -2.834 20.469 1 98.44 171 TRP B N 1
ATOM 3674 C CA . TRP B 1 171 ? -10.477 -1.934 19.781 1 98.44 171 TRP B CA 1
ATOM 3675 C C . TRP B 1 171 ? -9.141 -1.848 20.516 1 98.44 171 TRP B C 1
ATOM 3677 O O . TRP B 1 171 ? -8.078 -1.995 19.891 1 98.44 171 TRP B O 1
ATOM 3687 N N . THR B 1 172 ? -9.148 -1.672 21.766 1 98.06 172 THR B N 1
ATOM 3688 C CA . THR B 1 172 ? -7.938 -1.403 22.531 1 98.06 172 THR B CA 1
ATOM 3689 C C . THR B 1 172 ? -7.016 -2.621 22.547 1 98.06 172 THR B C 1
ATOM 3691 O O . THR B 1 172 ? -5.809 -2.492 22.75 1 98.06 172 THR B O 1
ATOM 3694 N N . ALA B 1 173 ? -7.586 -3.781 22.266 1 97.75 173 ALA B N 1
ATOM 3695 C CA . ALA B 1 173 ? -6.793 -5.008 22.266 1 97.75 173 ALA B CA 1
ATOM 3696 C C . ALA B 1 173 ? -6.504 -5.488 20.859 1 97.75 173 ALA B C 1
ATOM 3698 O O . ALA B 1 173 ? -5.801 -6.484 20.656 1 97.75 173 ALA B O 1
ATOM 3699 N N . SER B 1 174 ? -7.008 -4.828 19.891 1 98.19 174 SER B N 1
ATOM 3700 C CA . SER B 1 174 ? -7.004 -5.336 18.516 1 98.19 174 SER B CA 1
ATOM 3701 C C . SER B 1 174 ? -5.676 -5.062 17.828 1 98.19 174 SER B C 1
ATOM 3703 O O . SER B 1 174 ? -4.996 -4.082 18.141 1 98.19 174 SER B O 1
ATOM 3705 N N . ASP B 1 175 ? -5.293 -5.863 16.812 1 97.56 175 ASP B N 1
ATOM 3706 C CA . ASP B 1 175 ? -4.16 -5.625 15.922 1 97.56 175 ASP B CA 1
ATOM 3707 C C . ASP B 1 175 ? -4.367 -4.359 15.094 1 97.56 175 ASP B C 1
ATOM 3709 O O . ASP B 1 175 ? -3.406 -3.66 14.766 1 97.56 175 ASP B O 1
ATOM 3713 N N . ALA B 1 176 ? -5.645 -4.094 14.75 1 98.44 176 ALA B N 1
ATOM 3714 C CA . ALA B 1 176 ? -5.961 -2.902 13.969 1 98.44 176 ALA B CA 1
ATOM 3715 C C . ALA B 1 176 ? -5.535 -1.635 14.703 1 98.44 176 ALA B C 1
ATOM 3717 O O . ALA B 1 176 ? -4.945 -0.732 14.109 1 98.44 176 ALA B O 1
ATOM 3718 N N . ARG B 1 177 ? -5.848 -1.574 15.984 1 98.62 177 ARG B N 1
ATOM 3719 C CA . ARG B 1 177 ? -5.426 -0.425 16.781 1 98.62 177 ARG B CA 1
ATOM 3720 C C . ARG B 1 177 ? -3.906 -0.3 16.797 1 98.62 177 ARG B C 1
ATOM 3722 O O . ARG B 1 177 ? -3.367 0.798 16.641 1 98.62 177 ARG B O 1
ATOM 3729 N N . SER B 1 178 ? -3.221 -1.455 17.016 1 98.38 178 SER B N 1
ATOM 3730 C CA . SER B 1 178 ? -1.762 -1.449 17.016 1 98.38 178 SER B CA 1
ATOM 3731 C C . SER B 1 178 ? -1.204 -0.95 15.695 1 98.38 178 SER B C 1
ATOM 3733 O O . SER B 1 178 ? -0.317 -0.095 15.664 1 98.38 178 SER B O 1
ATOM 3735 N N . HIS B 1 179 ? -1.741 -1.445 14.633 1 98.44 179 HIS B N 1
ATOM 3736 C CA . HIS B 1 179 ? -1.295 -1.063 13.297 1 98.44 179 HIS B CA 1
ATOM 3737 C C . HIS B 1 179 ? -1.513 0.426 13.055 1 98.44 179 HIS B C 1
ATOM 3739 O O . HIS B 1 179 ? -0.625 1.11 12.539 1 98.44 179 HIS B O 1
ATOM 3745 N N . LEU B 1 180 ? -2.641 0.934 13.438 1 98.75 180 LEU B N 1
ATOM 3746 C CA . LEU B 1 180 ? -3.031 2.307 13.141 1 98.75 180 LEU B CA 1
ATOM 3747 C C . LEU B 1 180 ? -2.547 3.262 14.227 1 98.75 180 LEU B C 1
ATOM 3749 O O . LEU B 1 180 ? -2.812 4.465 14.164 1 98.75 180 LEU B O 1
ATOM 3753 N N . ARG B 1 181 ? -1.944 2.732 15.227 1 98.25 181 ARG B N 1
ATOM 3754 C CA . ARG B 1 181 ? -1.447 3.506 16.359 1 98.25 181 ARG B CA 1
ATOM 3755 C C . ARG B 1 181 ? -2.578 4.27 17.031 1 98.25 181 ARG B C 1
ATOM 3757 O O . ARG B 1 181 ? -2.412 5.43 17.422 1 98.25 181 ARG B O 1
ATOM 3764 N N . GLY B 1 182 ? -3.711 3.629 17.031 1 98.56 182 GLY B N 1
ATOM 3765 C CA . GLY B 1 182 ? -4.871 4.172 17.719 1 98.56 182 GLY B CA 1
ATOM 3766 C C . GLY B 1 182 ? -5.602 5.23 16.906 1 98.56 182 GLY B C 1
ATOM 3767 O O . GLY B 1 182 ? -6.562 5.832 17.391 1 98.56 182 GLY B O 1
ATOM 3768 N N . LEU B 1 183 ? -5.195 5.469 15.703 1 98.75 183 LEU B N 1
ATOM 3769 C CA . LEU B 1 183 ? -5.754 6.559 14.906 1 98.75 183 LEU B CA 1
ATOM 3770 C C . LEU B 1 183 ? -6.973 6.09 14.117 1 98.75 183 LEU B C 1
ATOM 3772 O O . LEU B 1 183 ? -7.043 4.93 13.711 1 98.75 183 LEU B O 1
ATOM 3776 N N . ALA B 1 184 ? -7.898 6.941 13.945 1 98.62 184 ALA B N 1
ATOM 3777 C CA . ALA B 1 184 ? -9.062 6.844 13.07 1 98.62 184 ALA B CA 1
ATOM 3778 C C . ALA B 1 184 ? -9.344 8.172 12.383 1 98.62 184 ALA B C 1
ATOM 3780 O O . ALA B 1 184 ? -8.695 9.18 12.672 1 98.62 184 ALA B O 1
ATOM 3781 N N . MET B 1 185 ? -10.242 8.164 11.438 1 98.06 185 MET B N 1
ATOM 3782 C CA . MET B 1 185 ? -10.625 9.422 10.812 1 98.06 185 MET B CA 1
ATOM 3783 C C . MET B 1 185 ? -11.172 10.398 11.852 1 98.06 185 MET B C 1
ATOM 3785 O O . MET B 1 185 ? -11.961 10.016 12.711 1 98.06 185 MET B O 1
ATOM 3789 N N . ASP B 1 186 ? -10.648 11.609 11.742 1 97.62 186 ASP B N 1
ATOM 3790 C CA . ASP B 1 186 ? -11.141 12.648 12.648 1 97.62 186 ASP B CA 1
ATOM 3791 C C . ASP B 1 186 ? -12.586 13.008 12.328 1 97.62 186 ASP B C 1
ATOM 3793 O O . ASP B 1 186 ? -12.961 13.102 11.156 1 97.62 186 ASP B O 1
ATOM 3797 N N . ALA B 1 187 ? -13.352 13.242 13.352 1 93.88 187 ALA B N 1
ATOM 3798 C CA . ALA B 1 187 ? -14.781 13.469 13.172 1 93.88 187 ALA B CA 1
ATOM 3799 C C . ALA B 1 187 ? -15.055 14.898 12.695 1 93.88 187 ALA B C 1
ATOM 3801 O O . ALA B 1 187 ? -16.109 15.172 12.109 1 93.88 187 ALA B O 1
ATOM 3802 N N . GLU B 1 188 ? -14.133 15.789 12.93 1 92.94 188 GLU B N 1
ATOM 3803 C CA . GLU B 1 188 ? -14.43 17.203 12.727 1 92.94 188 GLU B CA 1
ATOM 3804 C C . GLU B 1 188 ? -13.562 17.781 11.609 1 92.94 188 GLU B C 1
ATOM 3806 O O . GLU B 1 188 ? -13.82 18.891 11.125 1 92.94 188 GLU B O 1
ATOM 3811 N N . GLU B 1 189 ? -12.5 17.172 11.352 1 94.88 189 GLU B N 1
ATOM 3812 C CA . GLU B 1 189 ? -11.594 17.625 10.305 1 94.88 189 GLU B CA 1
ATOM 3813 C C . GLU B 1 189 ? -11.461 16.594 9.188 1 94.88 189 GLU B C 1
ATOM 3815 O O . GLU B 1 189 ? -10.906 15.516 9.406 1 94.88 189 GLU B O 1
ATOM 3820 N N . SER B 1 190 ? -11.953 16.969 8.016 1 91.81 190 SER B N 1
ATOM 3821 C CA . SER B 1 190 ? -11.906 16.047 6.883 1 91.81 190 SER B CA 1
ATOM 3822 C C . SER B 1 190 ? -10.469 15.727 6.492 1 91.81 190 SER B C 1
ATOM 3824 O O . SER B 1 190 ? -9.602 16.594 6.52 1 91.81 190 SER B O 1
ATOM 3826 N N . TRP B 1 191 ? -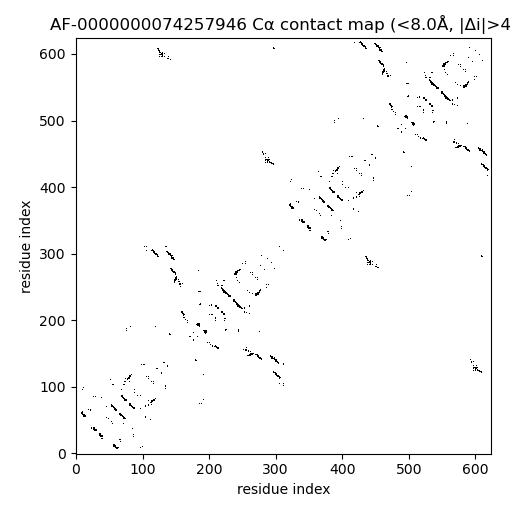10.266 14.461 6.184 1 92.88 191 TRP B N 1
ATOM 3827 C CA . TRP B 1 191 ? -8.984 13.961 5.695 1 92.88 191 TRP B CA 1
ATOM 3828 C C . TRP B 1 191 ? -7.898 14.133 6.746 1 92.88 191 TRP B C 1
ATOM 3830 O O . TRP B 1 191 ? -6.781 14.555 6.434 1 92.88 191 TRP B O 1
ATOM 3840 N N . ALA B 1 192 ? -8.227 14.016 7.934 1 97.81 192 ALA B N 1
ATOM 3841 C CA . ALA B 1 192 ? -7.297 14.016 9.062 1 97.81 192 ALA B CA 1
ATOM 3842 C C . ALA B 1 192 ? -7.531 12.805 9.961 1 97.81 192 ALA B C 1
ATOM 3844 O O . ALA B 1 192 ? -8.633 12.242 9.984 1 97.81 192 ALA B O 1
ATOM 3845 N N . CYS B 1 193 ? -6.535 12.383 10.586 1 98.62 193 CYS B N 1
ATOM 3846 C CA . CYS B 1 193 ? -6.637 11.297 11.555 1 98.62 193 CYS B CA 1
ATOM 3847 C C . CYS B 1 193 ? -6.312 11.789 12.961 1 98.62 193 CYS B C 1
ATOM 3849 O O . CYS B 1 193 ? -5.41 12.609 13.141 1 98.62 193 CYS B O 1
ATOM 3851 N N . SER B 1 194 ? -6.977 11.336 13.891 1 98.5 194 SER B N 1
ATOM 3852 C CA . SER B 1 194 ? -6.703 11.578 15.305 1 98.5 194 SER B CA 1
ATOM 3853 C C . SER B 1 194 ? -6.969 10.328 16.141 1 98.5 194 SER B C 1
ATOM 3855 O O . SER B 1 194 ? -7.512 9.344 15.625 1 98.5 194 SER B O 1
ATOM 3857 N N . GLU B 1 195 ? -6.512 10.312 17.344 1 98.19 195 GLU B N 1
ATOM 3858 C CA . GLU B 1 195 ? -6.734 9.18 18.234 1 98.19 195 GLU B CA 1
ATOM 3859 C C . GLU B 1 195 ? -8.227 8.93 18.438 1 98.19 195 GLU B C 1
ATOM 3861 O O . GLU B 1 195 ? -8.977 9.852 18.766 1 98.19 195 GLU B O 1
ATOM 3866 N N . LEU B 1 196 ? -8.594 7.723 18.203 1 98.56 196 LEU B N 1
ATOM 3867 C CA . LEU B 1 196 ? -9.961 7.34 18.516 1 98.56 196 LEU B CA 1
ATOM 3868 C C . LEU B 1 196 ? -10.195 7.336 20.016 1 98.56 196 LEU B C 1
ATOM 3870 O O . LEU B 1 196 ? -9.422 6.734 20.766 1 98.56 196 LEU B O 1
ATOM 3874 N N . ARG B 1 197 ? -11.211 7.992 20.469 1 97.31 197 ARG B N 1
ATOM 3875 C CA . ARG B 1 197 ? -11.539 8.062 21.891 1 97.31 197 ARG B CA 1
ATOM 3876 C C . ARG B 1 197 ? -12.828 7.305 22.203 1 97.31 197 ARG B C 1
ATOM 3878 O O . ARG B 1 197 ? -13.703 7.184 21.344 1 97.31 197 ARG B O 1
ATOM 3885 N N . ARG B 1 198 ? -12.867 6.883 23.422 1 97.44 198 ARG B N 1
ATOM 3886 C CA . ARG B 1 198 ? -14.016 6.117 23.891 1 97.44 198 ARG B CA 1
ATOM 3887 C C . ARG B 1 198 ? -15.312 6.91 23.719 1 97.44 198 ARG B C 1
ATOM 3889 O O . ARG B 1 198 ? -16.344 6.348 23.359 1 97.44 198 ARG B O 1
ATOM 3896 N N . GLU B 1 199 ? -15.273 8.164 23.969 1 97.06 199 GLU B N 1
ATOM 3897 C CA . GLU B 1 199 ? -16.438 9.039 23.922 1 97.06 199 GLU B CA 1
ATOM 3898 C C . GLU B 1 199 ? -17 9.125 22.5 1 97.06 199 GLU B C 1
ATOM 3900 O O . GLU B 1 199 ? -18.219 9.242 22.312 1 97.06 199 GLU B O 1
ATOM 3905 N N . GLN B 1 200 ? -16.172 9.055 21.562 1 97 200 GLN B N 1
ATOM 3906 C CA . GLN B 1 200 ? -16.609 9.117 20.172 1 97 200 GLN B CA 1
ATOM 3907 C C . GLN B 1 200 ? -17.469 7.902 19.812 1 97 200 GLN B C 1
ATOM 3909 O O . GLN B 1 200 ? -18.438 8.023 19.062 1 97 200 GLN B O 1
ATOM 3914 N N . LEU B 1 201 ? -17.094 6.715 20.328 1 98.38 201 LEU B N 1
ATOM 3915 C CA . LEU B 1 201 ? -17.891 5.512 20.078 1 98.38 201 LEU B CA 1
ATOM 3916 C C . LEU B 1 201 ? -19.234 5.586 20.797 1 98.38 201 LEU B C 1
ATOM 3918 O O . LEU B 1 201 ? -20.234 5.094 20.281 1 98.38 201 LEU B O 1
ATOM 3922 N N . ARG B 1 202 ? -19.234 6.199 22 1 98.44 202 ARG B N 1
ATOM 3923 C CA . ARG B 1 202 ? -20.5 6.398 22.703 1 98.44 202 ARG B CA 1
ATOM 3924 C C . ARG B 1 202 ? -21.422 7.324 21.938 1 98.44 202 ARG B C 1
ATOM 3926 O O . ARG B 1 202 ? -22.609 7.031 21.781 1 98.44 202 ARG B O 1
ATOM 3933 N N . GLU B 1 203 ? -20.875 8.375 21.453 1 98.12 203 GLU B N 1
ATOM 3934 C CA . GLU B 1 203 ? -21.656 9.32 20.672 1 98.12 203 GLU B CA 1
ATOM 3935 C C . GLU B 1 203 ? -22.188 8.672 19.391 1 98.12 203 GLU B C 1
ATOM 3937 O O . GLU B 1 203 ? -23.344 8.891 19.016 1 98.12 203 GLU B O 1
ATOM 3942 N N . ALA B 1 204 ? -21.328 7.902 18.75 1 98.38 204 ALA B N 1
ATOM 3943 C CA . ALA B 1 204 ? -21.75 7.195 17.547 1 98.38 204 ALA B CA 1
ATOM 3944 C C . ALA B 1 204 ? -22.891 6.23 17.844 1 98.38 204 ALA B C 1
ATOM 3946 O O . ALA B 1 204 ? -23.828 6.105 17.047 1 98.38 204 ALA B O 1
ATOM 3947 N N . ALA B 1 205 ? -22.75 5.523 18.922 1 98.62 205 ALA B N 1
ATOM 3948 C CA . ALA B 1 205 ? -23.812 4.598 19.328 1 98.62 205 ALA B CA 1
ATOM 3949 C C . ALA B 1 205 ? -25.125 5.336 19.562 1 98.62 205 ALA B C 1
ATOM 3951 O O . ALA B 1 205 ? -26.188 4.887 19.109 1 98.62 205 ALA B O 1
ATOM 3952 N N . ASP B 1 206 ? -25.062 6.461 20.234 1 98.25 206 ASP B N 1
ATOM 3953 C CA . ASP B 1 206 ? -26.234 7.262 20.547 1 98.25 206 ASP B CA 1
ATOM 3954 C C . ASP B 1 206 ? -26.922 7.746 19.281 1 98.25 206 ASP B C 1
ATOM 3956 O O . ASP B 1 206 ? -28.141 7.938 19.25 1 98.25 206 ASP B O 1
ATOM 3960 N N . ASP B 1 207 ? -26.188 7.895 18.219 1 97.81 207 ASP B N 1
ATOM 3961 C CA . ASP B 1 207 ? -26.703 8.469 16.969 1 97.81 207 ASP B CA 1
ATOM 3962 C C . ASP B 1 207 ? -26.938 7.391 15.922 1 97.81 207 ASP B C 1
ATOM 3964 O O . ASP B 1 207 ? -27.062 7.691 14.734 1 97.81 207 ASP B O 1
ATOM 3968 N N . ASP B 1 208 ? -26.938 6.145 16.344 1 97.75 208 ASP B N 1
ATOM 3969 C CA . ASP B 1 208 ? -27.172 5.004 15.461 1 97.75 208 ASP B CA 1
ATOM 3970 C C . ASP B 1 208 ? -26.125 4.957 14.336 1 97.75 208 ASP B C 1
ATOM 3972 O O . ASP B 1 208 ? -26.469 4.703 13.18 1 97.75 208 ASP B O 1
ATOM 3976 N N . ARG B 1 209 ? -24.906 5.246 14.711 1 98.56 209 ARG B N 1
ATOM 3977 C CA . ARG B 1 209 ? -23.812 5.293 13.734 1 98.56 209 ARG B CA 1
ATOM 3978 C C . ARG B 1 209 ? -22.781 4.219 14.016 1 98.56 209 ARG B C 1
ATOM 3980 O O . ARG B 1 209 ? -21.781 4.105 13.305 1 98.56 209 ARG B O 1
ATOM 3987 N N . LEU B 1 210 ? -22.906 3.451 15.133 1 98.88 210 LEU B N 1
ATOM 3988 C CA . LEU B 1 210 ? -21.922 2.443 15.539 1 98.88 210 LEU B CA 1
ATOM 3989 C C . LEU B 1 210 ? -22.391 1.045 15.156 1 98.88 210 LEU B C 1
ATOM 3991 O O . LEU B 1 210 ? -23.547 0.687 15.383 1 98.88 210 LEU B O 1
ATOM 3995 N N . PHE B 1 211 ? -21.516 0.214 14.578 1 98.88 211 PHE B N 1
ATOM 3996 C CA . PHE B 1 211 ? -21.797 -1.136 14.102 1 98.88 211 PHE B CA 1
ATOM 3997 C C . PHE B 1 211 ? -20.797 -2.133 14.664 1 98.88 211 PHE B C 1
ATOM 3999 O O . PHE B 1 211 ? -19.656 -2.209 14.188 1 98.88 211 PHE B O 1
ATOM 4006 N N . VAL B 1 212 ? -21.203 -2.871 15.617 1 98.88 212 VAL B N 1
ATOM 4007 C CA . VAL B 1 212 ? -20.344 -3.848 16.266 1 98.88 212 VAL B CA 1
ATOM 4008 C C . VAL B 1 212 ? -20.75 -5.258 15.859 1 98.88 212 VAL B C 1
ATOM 4010 O O . VAL B 1 212 ? -21.891 -5.668 16.094 1 98.88 212 VAL B O 1
ATOM 4013 N N . VAL B 1 213 ? -19.859 -5.926 15.297 1 98.75 213 VAL B N 1
ATOM 4014 C CA . VAL B 1 213 ? -20.125 -7.262 14.781 1 98.75 213 VAL B CA 1
ATOM 4015 C C . VAL B 1 213 ? -19.75 -8.312 15.828 1 98.75 213 VAL B C 1
ATOM 4017 O O . VAL B 1 213 ? -18.656 -8.281 16.375 1 98.75 213 VAL B O 1
ATOM 4020 N N . ASN B 1 214 ? -20.688 -9.25 15.977 1 98.19 214 ASN B N 1
ATOM 4021 C CA . ASN B 1 214 ? -20.531 -10.242 17.031 1 98.19 214 ASN B CA 1
ATOM 4022 C C . ASN B 1 214 ? -20.609 -11.664 16.484 1 98.19 214 ASN B C 1
ATOM 4024 O O . ASN B 1 214 ? -21.484 -11.969 15.664 1 98.19 214 ASN B O 1
ATOM 4028 N N . ASP B 1 215 ? -19.734 -12.492 16.844 1 97.06 215 ASP B N 1
ATOM 4029 C CA . ASP B 1 215 ? -19.703 -13.938 16.656 1 97.06 215 ASP B CA 1
ATOM 4030 C C . ASP B 1 215 ? -19.125 -14.648 17.875 1 97.06 215 ASP B C 1
ATOM 4032 O O . ASP B 1 215 ? -17.953 -15.031 17.875 1 97.06 215 ASP B O 1
ATOM 4036 N N . GLY B 1 216 ? -19.953 -15.023 18.844 1 95.88 216 GLY B N 1
ATOM 4037 C CA . GLY B 1 216 ? -19.453 -15.531 20.109 1 95.88 216 GLY B CA 1
ATOM 4038 C C . GLY B 1 216 ? -18.656 -14.5 20.891 1 95.88 216 GLY B C 1
ATOM 4039 O O . GLY B 1 216 ? -17.891 -14.859 21.781 1 95.88 216 GLY B O 1
ATOM 4040 N N . GLY B 1 217 ? -18.828 -13.336 20.594 1 97.31 217 GLY B N 1
ATOM 4041 C CA . GLY B 1 217 ? -18.109 -12.172 21.078 1 97.31 217 GLY B CA 1
ATOM 4042 C C . GLY B 1 217 ? -17.828 -11.148 20 1 97.31 217 GLY B C 1
ATOM 4043 O O . GLY B 1 217 ? -18.172 -11.352 18.844 1 97.31 217 GLY B O 1
ATOM 4044 N N . THR B 1 218 ? -17.297 -10 20.438 1 98.5 218 THR B N 1
ATOM 4045 C CA . THR B 1 218 ? -17.016 -8.945 19.469 1 98.5 218 THR B CA 1
ATOM 4046 C C . THR B 1 218 ? -15.898 -9.367 18.531 1 98.5 218 THR B C 1
ATOM 4048 O O . THR B 1 218 ? -14.844 -9.828 18.969 1 98.5 218 THR B O 1
ATOM 4051 N N . ARG B 1 219 ? -16.141 -9.188 17.219 1 98.5 219 ARG B N 1
ATOM 4052 C CA . ARG B 1 219 ? -15.172 -9.625 16.219 1 98.5 219 ARG B CA 1
ATOM 4053 C C . ARG B 1 219 ? -14.789 -8.484 15.297 1 98.5 219 ARG B C 1
ATOM 4055 O O . ARG B 1 219 ? -13.953 -8.648 14.398 1 98.5 219 ARG B O 1
ATOM 4062 N N . GLY B 1 220 ? -15.352 -7.348 15.398 1 98.69 220 GLY B N 1
ATOM 4063 C CA . GLY B 1 220 ? -15.047 -6.191 14.57 1 98.69 220 GLY B CA 1
ATOM 4064 C C . GLY B 1 220 ? -16.062 -5.07 14.727 1 98.69 220 GLY B C 1
ATOM 4065 O O . GLY B 1 220 ? -17.062 -5.227 15.422 1 98.69 220 GLY B O 1
ATOM 4066 N N . PHE B 1 221 ? -15.758 -3.951 14.164 1 98.88 221 PHE B N 1
ATOM 4067 C CA . PHE B 1 221 ? -16.703 -2.848 14.219 1 98.88 221 PHE B CA 1
ATOM 4068 C C . PHE B 1 221 ? -16.344 -1.766 13.211 1 98.88 221 PHE B C 1
ATOM 4070 O O . PHE B 1 221 ? -15.258 -1.805 12.617 1 98.88 221 PHE B O 1
ATOM 4077 N N . SER B 1 222 ? -17.219 -0.923 12.992 1 98.94 222 SER B N 1
ATOM 4078 C CA . SER B 1 222 ? -17.047 0.355 12.305 1 98.94 222 SER B CA 1
ATOM 4079 C C . SER B 1 222 ? -18.031 1.397 12.844 1 98.94 222 SER B C 1
ATOM 4081 O O . SER B 1 222 ? -18.875 1.09 13.688 1 98.94 222 SER B O 1
ATOM 4083 N N . TYR B 1 223 ? -17.844 2.635 12.453 1 98.88 223 TYR B N 1
ATOM 4084 C CA . TYR B 1 223 ? -18.766 3.707 12.797 1 98.88 223 TYR B CA 1
ATOM 4085 C C . TYR B 1 223 ? -18.688 4.836 11.781 1 98.88 223 TYR B C 1
ATOM 4087 O O . TYR B 1 223 ? -17.641 5.078 11.188 1 98.88 223 TYR B O 1
ATOM 4095 N N . ARG B 1 224 ? -19.734 5.453 11.562 1 98.62 224 ARG B N 1
ATOM 4096 C CA . ARG B 1 224 ? -19.781 6.59 10.648 1 98.62 224 ARG B CA 1
ATOM 4097 C C . ARG B 1 224 ? -19.219 7.848 11.312 1 98.62 224 ARG B C 1
ATOM 4099 O O . ARG B 1 224 ? -19.734 8.297 12.344 1 98.62 224 ARG B O 1
ATOM 4106 N N . ALA B 1 225 ? -18.234 8.422 10.75 1 97.75 225 ALA B N 1
ATOM 4107 C CA . ALA B 1 225 ? -17.594 9.609 11.297 1 97.75 225 ALA B CA 1
ATOM 4108 C C . ALA B 1 225 ? -18.281 10.883 10.828 1 97.75 225 ALA B C 1
ATOM 4110 O O . ALA B 1 225 ? -18.625 11.75 11.633 1 97.75 225 ALA B O 1
ATOM 4111 N N . TYR B 1 226 ? -18.453 11.016 9.555 1 95.88 226 TYR B N 1
ATOM 4112 C CA . TYR B 1 226 ? -19.109 12.18 8.977 1 95.88 226 TYR B CA 1
ATOM 4113 C C . TYR B 1 226 ? -19.5 11.922 7.523 1 95.88 226 TYR B C 1
ATOM 4115 O O . TYR B 1 226 ? -19.156 10.883 6.957 1 95.88 226 TYR B O 1
ATOM 4123 N N . ASP B 1 227 ? -20.297 12.781 6.984 1 94.75 227 ASP B N 1
ATOM 4124 C CA . ASP B 1 227 ? -20.562 12.773 5.551 1 94.75 227 ASP B CA 1
ATOM 4125 C C . ASP B 1 227 ? -19.906 13.969 4.859 1 94.75 227 ASP B C 1
ATOM 4127 O O . ASP B 1 227 ? -19.594 14.969 5.508 1 94.75 227 ASP B O 1
ATOM 4131 N N . ASP B 1 228 ? -19.578 13.766 3.674 1 90.38 228 ASP B N 1
ATOM 4132 C CA . ASP B 1 228 ? -18.875 14.781 2.889 1 90.38 228 ASP B CA 1
ATOM 4133 C C . ASP B 1 228 ? -19.547 14.977 1.532 1 90.38 228 ASP B C 1
ATOM 4135 O O . ASP B 1 228 ? -20.047 14.023 0.935 1 90.38 228 ASP B O 1
ATOM 4139 N N . GLU B 1 229 ? -19.672 16.203 1.145 1 87.81 229 GLU B N 1
ATOM 4140 C CA . GLU B 1 229 ? -20.234 16.516 -0.168 1 87.81 229 GLU B CA 1
ATOM 4141 C C . GLU B 1 229 ? -19.156 17.078 -1.102 1 87.81 229 GLU B C 1
ATOM 4143 O O . GLU B 1 229 ? -18.344 17.906 -0.695 1 87.81 229 GLU B O 1
ATOM 4148 N N . ARG B 1 230 ? -19.047 16.469 -2.236 1 78.44 230 ARG B N 1
ATOM 4149 C CA . ARG B 1 230 ? -18.109 16.953 -3.242 1 78.44 230 ARG B CA 1
ATOM 4150 C C . ARG B 1 230 ? -18.828 17.25 -4.555 1 78.44 230 ARG B C 1
ATOM 4152 O O . ARG B 1 230 ? -19.812 16.594 -4.898 1 78.44 230 ARG B O 1
ATOM 4159 N N . GLU B 1 231 ? -18.344 18.312 -5.148 1 72.56 231 GLU B N 1
ATOM 4160 C CA . GLU B 1 231 ? -18.875 18.625 -6.473 1 72.56 231 GLU B CA 1
ATOM 4161 C C . GLU B 1 231 ? -18.328 17.656 -7.523 1 72.56 231 GLU B C 1
ATOM 4163 O O . GLU B 1 231 ? -17.125 17.359 -7.535 1 72.56 231 GLU B O 1
ATOM 4168 N N . ALA B 1 232 ? -19.188 17.094 -8.289 1 68.06 232 ALA B N 1
ATOM 4169 C CA . ALA B 1 232 ? -18.812 16.172 -9.359 1 68.06 232 ALA B CA 1
ATOM 4170 C C . ALA B 1 232 ? -18.484 16.938 -10.641 1 68.06 232 ALA B C 1
ATOM 4172 O O . ALA B 1 232 ? -18.812 18.109 -10.781 1 68.06 232 ALA B O 1
ATOM 4173 N N . ASP B 1 233 ? -17.641 16.25 -11.461 1 60.78 233 ASP B N 1
ATOM 4174 C CA . ASP B 1 233 ? -17.234 16.844 -12.734 1 60.78 233 ASP B CA 1
ATOM 4175 C C . ASP B 1 233 ? -18.453 17.281 -13.547 1 60.78 233 ASP B C 1
ATOM 4177 O O . ASP B 1 233 ? -18.391 18.266 -14.289 1 60.78 233 ASP B O 1
ATOM 4181 N N . ASP B 1 234 ? -19.516 16.562 -13.414 1 62.28 234 ASP B N 1
ATOM 4182 C CA . ASP B 1 234 ? -20.703 16.859 -14.211 1 62.28 234 ASP B CA 1
ATOM 4183 C C . ASP B 1 234 ? -21.531 17.969 -13.57 1 62.28 234 ASP B C 1
ATOM 4185 O O . ASP B 1 234 ? -22.641 18.266 -14.016 1 62.28 234 ASP B O 1
ATOM 4189 N N . GLY B 1 235 ? -21 18.516 -12.594 1 68.62 235 GLY B N 1
ATOM 4190 C CA . GLY B 1 235 ? -21.703 19.609 -11.945 1 68.62 235 GLY B CA 1
ATOM 4191 C C . GLY B 1 235 ? -22.609 19.141 -10.828 1 68.62 235 GLY B C 1
ATOM 4192 O O . GLY B 1 235 ? -23.141 19.969 -10.062 1 68.62 235 GLY B O 1
ATOM 4193 N N . GLY B 1 236 ? -22.844 17.891 -10.75 1 77.88 236 GLY B N 1
ATOM 4194 C CA . GLY B 1 236 ? -23.688 17.391 -9.672 1 77.88 236 GLY B CA 1
ATOM 4195 C C . GLY B 1 236 ? -22.938 17.203 -8.375 1 77.88 236 GLY B C 1
ATOM 4196 O O . GLY B 1 236 ? -21.734 17.469 -8.297 1 77.88 236 GLY B O 1
ATOM 4197 N N . THR B 1 237 ? -23.734 17.125 -7.293 1 86.44 237 THR B N 1
ATOM 4198 C CA . THR B 1 237 ? -23.172 16.922 -5.965 1 86.44 237 THR B CA 1
ATOM 4199 C C . THR B 1 237 ? -23.156 15.438 -5.605 1 86.44 237 THR B C 1
ATOM 4201 O O . THR B 1 237 ? -24.125 14.727 -5.832 1 86.44 237 THR B O 1
ATOM 4204 N N . ARG B 1 238 ? -22.031 14.906 -5.285 1 91.44 238 ARG B N 1
ATOM 4205 C CA . ARG B 1 238 ? -21.906 13.547 -4.766 1 91.44 238 ARG B CA 1
ATOM 4206 C C . ARG B 1 238 ? -21.672 13.562 -3.258 1 91.44 238 ARG B C 1
ATOM 4208 O O . ARG B 1 238 ? -20.906 14.375 -2.75 1 91.44 238 ARG B O 1
ATOM 4215 N N . THR B 1 239 ? -22.453 12.781 -2.598 1 95.19 239 THR B N 1
ATOM 4216 C CA . THR B 1 239 ? -22.344 12.688 -1.146 1 95.19 239 THR B CA 1
ATOM 4217 C C . THR B 1 239 ? -21.594 11.414 -0.745 1 95.19 239 THR B C 1
ATOM 4219 O O . THR B 1 239 ? -21.906 10.328 -1.24 1 95.19 239 THR B O 1
ATOM 4222 N N . TRP B 1 240 ? -20.688 11.57 0.137 1 95.38 240 TRP B N 1
ATOM 4223 C CA . TRP B 1 240 ? -19.875 10.461 0.643 1 95.38 240 TRP B CA 1
ATOM 4224 C C . TRP B 1 240 ? -20.172 10.203 2.115 1 95.38 240 TRP B C 1
ATOM 4226 O O . TRP B 1 240 ? -20.297 11.141 2.904 1 95.38 240 TRP B O 1
ATOM 4236 N N . GLY B 1 241 ? -20.422 8.93 2.471 1 97.94 241 GLY B N 1
ATOM 4237 C CA . GLY B 1 241 ? -20.297 8.531 3.863 1 97.94 241 GLY B CA 1
ATOM 4238 C C . GLY B 1 241 ? -18.891 8.109 4.242 1 97.94 241 GLY B C 1
ATOM 4239 O O . GLY B 1 241 ? -18.297 7.262 3.58 1 97.94 241 GLY B O 1
ATOM 4240 N N . VAL B 1 242 ? -18.312 8.734 5.281 1 98.31 242 VAL B N 1
ATOM 4241 C CA . VAL B 1 242 ? -16.969 8.406 5.738 1 98.31 242 VAL B CA 1
ATOM 4242 C C . VAL B 1 242 ? -17.031 7.691 7.086 1 98.31 242 VAL B C 1
ATOM 4244 O O . VAL B 1 242 ? -17.625 8.211 8.039 1 98.31 242 VAL B O 1
ATOM 4247 N N . TYR B 1 243 ? -16.516 6.527 7.121 1 98.75 243 TYR B N 1
ATOM 4248 C CA . TYR B 1 243 ? -16.5 5.691 8.32 1 98.75 243 TYR B CA 1
ATOM 4249 C C . TYR B 1 243 ? -15.109 5.672 8.945 1 98.75 243 TYR B C 1
ATOM 4251 O O . TYR B 1 243 ? -14.117 5.457 8.25 1 98.75 243 TYR B O 1
ATOM 4259 N N . GLY B 1 244 ? -15.086 5.965 10.211 1 98.5 244 GLY B N 1
ATOM 4260 C CA . GLY B 1 244 ? -13.867 6.328 10.914 1 98.5 244 GLY B CA 1
ATOM 4261 C C . GLY B 1 244 ? -12.805 5.25 10.859 1 98.5 244 GLY B C 1
ATOM 4262 O O . GLY B 1 244 ? -11.617 5.547 10.727 1 98.5 244 GLY B O 1
ATOM 4263 N N . VAL B 1 245 ? -13.219 4.043 11.023 1 98.81 245 VAL B N 1
ATOM 4264 C CA . VAL B 1 245 ? -12.32 2.893 10.922 1 98.81 245 VAL B CA 1
ATOM 4265 C C . VAL B 1 245 ? -13.133 1.621 10.703 1 98.81 245 VAL B C 1
ATOM 4267 O O . VAL B 1 245 ? -14.266 1.507 11.188 1 98.81 245 VAL B O 1
ATOM 4270 N N . GLY B 1 246 ? -12.75 0.774 9.844 1 98.81 246 GLY B N 1
ATOM 4271 C CA . GLY B 1 246 ? -13.172 -0.615 9.758 1 98.81 246 GLY B CA 1
ATOM 4272 C C . GLY B 1 246 ? -12.117 -1.589 10.258 1 98.81 246 GLY B C 1
ATOM 4273 O O . GLY B 1 246 ? -11 -1.625 9.742 1 98.81 246 GLY B O 1
ATOM 4274 N N . ALA B 1 247 ? -12.43 -2.309 11.273 1 98.75 247 ALA B N 1
ATOM 4275 C CA . ALA B 1 247 ? -11.523 -3.273 11.898 1 98.75 247 ALA B CA 1
ATOM 4276 C C . ALA B 1 247 ? -12.242 -4.59 12.18 1 98.75 247 ALA B C 1
ATOM 4278 O O . ALA B 1 247 ? -13.406 -4.598 12.586 1 98.75 247 ALA B O 1
ATOM 4279 N N . TRP B 1 248 ? -11.602 -5.648 11.969 1 98.81 248 TRP B N 1
ATOM 4280 C CA . TRP B 1 248 ? -12.211 -6.965 12.117 1 98.81 248 TRP B CA 1
ATOM 4281 C C . TRP B 1 248 ? -11.148 -8.031 12.359 1 98.81 248 TRP B C 1
ATOM 4283 O O . TRP B 1 248 ? -9.969 -7.82 12.07 1 98.81 248 TRP B O 1
ATOM 4293 N N . GLU B 1 249 ? -11.562 -9.125 12.867 1 97.81 249 GLU B N 1
ATOM 4294 C CA . GLU B 1 249 ? -10.672 -10.219 13.25 1 97.81 249 GLU B CA 1
ATOM 4295 C C . GLU B 1 249 ? -10.555 -11.25 12.141 1 97.81 249 GLU B C 1
ATOM 4297 O O . GLU B 1 249 ? -9.484 -11.836 11.938 1 97.81 249 GLU B O 1
ATOM 4302 N N . THR B 1 250 ? -11.625 -11.617 11.445 1 97.12 250 THR B N 1
ATOM 4303 C CA . THR B 1 250 ? -11.68 -12.664 10.438 1 97.12 250 THR B CA 1
ATOM 4304 C C . THR B 1 250 ? -12.305 -12.141 9.148 1 97.12 250 THR B C 1
ATOM 4306 O O . THR B 1 250 ? -12.891 -11.055 9.133 1 97.12 250 THR B O 1
ATOM 4309 N N . SER B 1 251 ? -12.188 -12.922 8.133 1 97.56 251 SER B N 1
ATOM 4310 C CA . SER B 1 251 ? -12.797 -12.562 6.855 1 97.56 251 SER B CA 1
ATOM 4311 C C . SER B 1 251 ? -14.32 -12.516 6.957 1 97.56 251 SER B C 1
ATOM 4313 O O . SER B 1 251 ? -14.969 -11.703 6.301 1 97.56 251 SER B O 1
ATOM 4315 N N . GLU B 1 252 ? -14.883 -13.391 7.703 1 97.62 252 GLU B N 1
ATOM 4316 C CA . GLU B 1 252 ? -16.328 -13.383 7.934 1 97.62 252 GLU B CA 1
ATOM 4317 C C . GLU B 1 252 ? -16.766 -12.102 8.641 1 97.62 252 GLU B C 1
ATOM 4319 O O . GLU B 1 252 ? -17.766 -11.5 8.266 1 97.62 252 GLU B O 1
ATOM 4324 N N . ALA B 1 253 ? -16 -11.711 9.656 1 98.62 253 ALA B N 1
ATOM 4325 C CA . ALA B 1 253 ? -16.297 -10.469 10.367 1 98.62 253 ALA B CA 1
ATOM 4326 C C . ALA B 1 253 ? -16.125 -9.266 9.445 1 98.62 253 ALA B C 1
ATOM 4328 O O . ALA B 1 253 ? -16.906 -8.305 9.531 1 98.62 253 ALA B O 1
ATOM 4329 N N . ALA B 1 254 ? -15.148 -9.328 8.609 1 98.81 254 ALA B N 1
ATOM 4330 C CA . ALA B 1 254 ? -14.953 -8.258 7.633 1 98.81 254 ALA B CA 1
ATOM 4331 C C . ALA B 1 254 ? -16.188 -8.078 6.758 1 98.81 254 ALA B C 1
ATOM 4333 O O . ALA B 1 254 ? -16.688 -6.957 6.594 1 98.81 254 ALA B O 1
ATOM 4334 N N . ARG B 1 255 ? -16.656 -9.18 6.199 1 98.56 255 ARG B N 1
ATOM 4335 C CA . ARG B 1 255 ? -17.859 -9.141 5.359 1 98.56 255 ARG B CA 1
ATOM 4336 C C . ARG B 1 255 ? -19.047 -8.562 6.125 1 98.56 255 ARG B C 1
ATOM 4338 O O . ARG B 1 255 ? -19.781 -7.734 5.59 1 98.56 255 ARG B O 1
ATOM 4345 N N . ALA B 1 256 ? -19.172 -8.984 7.359 1 98.81 256 ALA B N 1
ATOM 4346 C CA . ALA B 1 256 ? -20.281 -8.5 8.18 1 98.81 256 ALA B CA 1
ATOM 4347 C C . ALA B 1 256 ? -20.172 -7.004 8.445 1 98.81 256 ALA B C 1
ATOM 4349 O O . ALA B 1 256 ? -21.156 -6.273 8.352 1 98.81 256 ALA B O 1
ATOM 4350 N N . VAL B 1 257 ? -18.984 -6.531 8.805 1 98.88 257 VAL B N 1
ATOM 4351 C CA . VAL B 1 257 ? -18.75 -5.113 9.055 1 98.88 257 VAL B CA 1
ATOM 4352 C C . VAL B 1 257 ? -19.062 -4.309 7.789 1 98.88 257 VAL B C 1
ATOM 4354 O O . VAL B 1 257 ? -19.781 -3.307 7.844 1 98.88 257 VAL B O 1
ATOM 4357 N N . LEU B 1 258 ? -18.609 -4.75 6.672 1 98.88 258 LEU B N 1
ATOM 4358 C CA . LEU B 1 258 ? -18.766 -4.027 5.418 1 98.88 258 LEU B CA 1
ATOM 4359 C C . LEU B 1 258 ? -20.234 -4.012 4.984 1 98.88 258 LEU B C 1
ATOM 4361 O O . LEU B 1 258 ? -20.703 -3.021 4.422 1 98.88 258 LEU B O 1
ATOM 4365 N N . ARG B 1 259 ? -20.922 -5.086 5.227 1 98.81 259 ARG B N 1
ATOM 4366 C CA . ARG B 1 259 ? -22.359 -5.113 4.922 1 98.81 259 ARG B CA 1
ATOM 4367 C C . ARG B 1 259 ? -23.125 -4.16 5.828 1 98.81 259 ARG B C 1
ATOM 4369 O O . ARG B 1 259 ? -24.078 -3.518 5.391 1 98.81 259 ARG B O 1
ATOM 4376 N N . ALA B 1 260 ? -22.734 -4.121 7.094 1 98.88 260 ALA B N 1
ATOM 4377 C CA . ALA B 1 260 ? -23.359 -3.164 8 1 98.88 260 ALA B CA 1
ATOM 4378 C C . ALA B 1 260 ? -23.141 -1.73 7.523 1 98.88 260 ALA B C 1
ATOM 4380 O O . ALA B 1 260 ? -24.062 -0.914 7.547 1 98.88 260 ALA B O 1
ATOM 4381 N N . VAL B 1 261 ? -21.953 -1.434 7.094 1 98.88 261 VAL B N 1
ATOM 4382 C CA . VAL B 1 261 ? -21.609 -0.117 6.566 1 98.88 261 VAL B CA 1
ATOM 4383 C C . VAL B 1 261 ? -22.422 0.16 5.301 1 98.88 261 VAL B C 1
ATOM 4385 O O . VAL B 1 261 ? -23 1.242 5.148 1 98.88 261 VAL B O 1
ATOM 4388 N N . ALA B 1 262 ? -22.484 -0.818 4.426 1 98.88 262 ALA B N 1
ATOM 4389 C CA . ALA B 1 262 ? -23.25 -0.678 3.186 1 98.88 262 ALA B CA 1
ATOM 4390 C C . ALA B 1 262 ? -24.719 -0.373 3.471 1 98.88 262 ALA B C 1
ATOM 4392 O O . ALA B 1 262 ? -25.312 0.478 2.812 1 98.88 262 ALA B O 1
ATOM 4393 N N . ARG B 1 263 ? -25.25 -1.068 4.398 1 98.75 263 ARG B N 1
ATOM 4394 C CA . ARG B 1 263 ? -26.641 -0.874 4.77 1 98.75 263 ARG B CA 1
ATOM 4395 C C . ARG B 1 263 ? -26.891 0.54 5.293 1 98.75 263 ARG B C 1
ATOM 4397 O O . ARG B 1 263 ? -27.828 1.213 4.871 1 98.75 263 ARG B O 1
ATOM 4404 N N . ASP B 1 264 ? -26.062 0.963 6.238 1 98.75 264 ASP B N 1
ATOM 4405 C CA . ASP B 1 264 ? -26.188 2.32 6.762 1 98.75 264 ASP B CA 1
ATOM 4406 C C . ASP B 1 264 ? -26.078 3.352 5.637 1 98.75 264 ASP B C 1
ATOM 4408 O O . ASP B 1 264 ? -26.891 4.281 5.562 1 98.75 264 ASP B O 1
ATOM 4412 N N . ALA B 1 265 ? -25.078 3.191 4.785 1 98.75 265 ALA B N 1
ATOM 4413 C CA . ALA B 1 265 ? -24.844 4.121 3.684 1 98.75 265 ALA B CA 1
ATOM 4414 C C . ALA B 1 265 ? -26.062 4.18 2.756 1 98.75 265 ALA B C 1
ATOM 4416 O O . ALA B 1 265 ? -26.469 5.262 2.316 1 98.75 265 ALA B O 1
ATOM 4417 N N . GLY B 1 266 ? -26.562 2.979 2.447 1 98.56 266 GLY B N 1
ATOM 4418 C CA . GLY B 1 266 ? -27.766 2.936 1.633 1 98.56 266 GLY B CA 1
ATOM 4419 C C . GLY B 1 266 ? -28.953 3.66 2.264 1 98.56 266 GLY B C 1
ATOM 4420 O O . GLY B 1 266 ? -29.672 4.395 1.587 1 98.56 266 GLY B O 1
ATOM 4421 N N . ARG B 1 267 ? -29.141 3.455 3.467 1 98.19 267 ARG B N 1
ATOM 4422 C CA . ARG B 1 267 ? -30.234 4.074 4.191 1 98.19 267 ARG B CA 1
ATOM 4423 C C . ARG B 1 267 ? -30.062 5.59 4.266 1 98.19 267 ARG B C 1
ATOM 4425 O O . ARG B 1 267 ? -31.047 6.332 4.281 1 98.19 267 ARG B O 1
ATOM 4432 N N . GLN B 1 268 ? -28.844 6.09 4.367 1 97.81 268 GLN B N 1
ATOM 4433 C CA . GLN B 1 268 ? -28.547 7.52 4.422 1 97.81 268 GLN B CA 1
ATOM 4434 C C . GLN B 1 268 ? -28.625 8.148 3.033 1 97.81 268 GLN B C 1
ATOM 4436 O O . GLN B 1 268 ? -28.641 9.375 2.904 1 97.81 268 GLN B O 1
ATOM 4441 N N . GLY B 1 269 ? -28.594 7.309 2.043 1 97.38 269 GLY B N 1
ATOM 4442 C CA . GLY B 1 269 ? -28.672 7.805 0.679 1 97.38 269 GLY B CA 1
ATOM 4443 C C . GLY B 1 269 ? -27.344 8.312 0.15 1 97.38 269 GLY B C 1
ATOM 4444 O O . GLY B 1 269 ? -27.312 9.203 -0.701 1 97.38 269 GLY B O 1
ATOM 4445 N N . TYR B 1 270 ? -26.281 7.859 0.68 1 97.75 270 TYR B N 1
ATOM 4446 C CA . TYR B 1 270 ? -24.969 8.266 0.182 1 97.75 270 TYR B CA 1
ATOM 4447 C C . TYR B 1 270 ? -24.719 7.715 -1.216 1 97.75 270 TYR B C 1
ATOM 4449 O O . TYR B 1 270 ? -25.188 6.629 -1.556 1 97.75 270 TYR B O 1
ATOM 4457 N N . ASP B 1 271 ? -23.938 8.438 -1.994 1 97.06 271 ASP B N 1
ATOM 4458 C CA . ASP B 1 271 ? -23.547 7.996 -3.326 1 97.06 271 ASP B CA 1
ATOM 4459 C C . ASP B 1 271 ? -22.328 7.082 -3.254 1 97.06 271 ASP B C 1
ATOM 4461 O O . ASP B 1 271 ? -22.172 6.168 -4.07 1 97.06 271 ASP B O 1
ATOM 4465 N N . ASP B 1 272 ? -21.422 7.336 -2.316 1 96.69 272 ASP B N 1
ATOM 4466 C CA . ASP B 1 272 ? -20.172 6.609 -2.166 1 96.69 272 ASP B CA 1
ATOM 4467 C C . ASP B 1 272 ? -19.781 6.469 -0.694 1 96.69 272 ASP B C 1
ATOM 4469 O O . ASP B 1 272 ? -20.344 7.164 0.164 1 96.69 272 ASP B O 1
ATOM 4473 N N . VAL B 1 273 ? -18.891 5.52 -0.49 1 98.06 273 VAL B N 1
ATOM 4474 C CA . VAL B 1 273 ? -18.484 5.227 0.88 1 98.06 273 VAL B CA 1
ATOM 4475 C C . VAL B 1 273 ? -16.969 5.109 0.956 1 98.06 273 VAL B C 1
ATOM 4477 O O . VAL B 1 273 ? -16.328 4.59 0.036 1 98.06 273 VAL B O 1
ATOM 4480 N N . ARG B 1 274 ? -16.406 5.598 2.033 1 97.75 274 ARG B N 1
ATOM 4481 C CA . ARG B 1 274 ? -15.023 5.352 2.406 1 97.75 274 ARG B CA 1
ATOM 4482 C C . ARG B 1 274 ? -14.922 4.832 3.836 1 97.75 274 ARG B C 1
ATOM 4484 O O . ARG B 1 274 ? -15.469 5.438 4.762 1 97.75 274 ARG B O 1
ATOM 4491 N N . VAL B 1 275 ? -14.305 3.738 3.973 1 98.75 275 VAL B N 1
ATOM 4492 C CA . VAL B 1 275 ? -13.992 3.178 5.285 1 98.75 275 VAL B CA 1
ATOM 4493 C C . VAL B 1 275 ? -12.477 3.096 5.465 1 98.75 275 VAL B C 1
ATOM 4495 O O . VAL B 1 275 ? -11.789 2.424 4.695 1 98.75 275 VAL B O 1
ATOM 4498 N N . LEU B 1 276 ? -11.938 3.82 6.457 1 98.81 276 LEU B N 1
ATOM 4499 C CA . LEU B 1 276 ? -10.516 3.682 6.75 1 98.81 276 LEU B CA 1
ATOM 4500 C C . LEU B 1 276 ? -10.211 2.287 7.285 1 98.81 276 LEU B C 1
ATOM 4502 O O . LEU B 1 276 ? -10.766 1.867 8.297 1 98.81 276 LEU B O 1
ATOM 4506 N N . ILE B 1 277 ? -9.383 1.512 6.629 1 98.88 277 ILE B N 1
ATOM 4507 C CA . ILE B 1 277 ? -8.945 0.213 7.133 1 98.88 277 ILE B CA 1
ATOM 4508 C C . ILE B 1 277 ? -7.422 0.167 7.195 1 98.88 277 ILE B C 1
ATOM 4510 O O . ILE B 1 277 ? -6.742 0.865 6.438 1 98.88 277 ILE B O 1
ATOM 4514 N N . PRO B 1 278 ? -6.836 -0.633 8.172 1 98.69 278 PRO B N 1
ATOM 4515 C CA . PRO B 1 278 ? -5.379 -0.799 8.141 1 98.69 278 PRO B CA 1
ATOM 4516 C C . PRO B 1 278 ? -4.875 -1.288 6.785 1 98.69 278 PRO B C 1
ATOM 4518 O O . PRO B 1 278 ? -5.516 -2.125 6.145 1 98.69 278 PRO B O 1
ATOM 4521 N N . GLU B 1 279 ? -3.795 -0.716 6.32 1 98.44 279 GLU B N 1
ATOM 4522 C CA . GLU B 1 279 ? -3.146 -1.246 5.121 1 98.44 279 GLU B CA 1
ATOM 4523 C C . GLU B 1 279 ? -2.49 -2.596 5.402 1 98.44 279 GLU B C 1
ATOM 4525 O O . GLU B 1 279 ? -1.807 -2.76 6.414 1 98.44 279 GLU B O 1
ATOM 4530 N N . GLY B 1 280 ? -2.682 -3.523 4.461 1 97.94 280 GLY B N 1
ATOM 4531 C CA . GLY B 1 280 ? -2.053 -4.832 4.551 1 97.94 280 GLY B CA 1
ATOM 4532 C C . GLY B 1 280 ? -2.701 -5.871 3.658 1 97.94 280 GLY B C 1
ATOM 4533 O O . GLY B 1 280 ? -3.85 -5.707 3.242 1 97.94 280 GLY B O 1
ATOM 4534 N N . VAL B 1 281 ? -2.008 -6.91 3.49 1 98.25 281 VAL B N 1
ATOM 4535 C CA . VAL B 1 281 ? -2.494 -7.969 2.613 1 98.25 281 VAL B CA 1
ATOM 4536 C C . VAL B 1 281 ? -3.77 -8.578 3.195 1 98.25 281 VAL B C 1
ATOM 4538 O O . VAL B 1 281 ? -4.707 -8.883 2.457 1 98.25 281 VAL B O 1
ATOM 4541 N N . ARG B 1 282 ? -3.834 -8.688 4.469 1 98.06 282 ARG B N 1
ATOM 4542 C CA . ARG B 1 282 ? -4.984 -9.352 5.078 1 98.06 282 ARG B CA 1
ATOM 4543 C C . ARG B 1 282 ? -6.223 -8.461 5.012 1 98.06 282 ARG B C 1
ATOM 4545 O O . ARG B 1 282 ? -7.234 -8.844 4.414 1 98.06 282 ARG B O 1
ATOM 4552 N N . PRO B 1 283 ? -6.18 -7.219 5.613 1 98.56 283 PRO B N 1
ATOM 4553 C CA . PRO B 1 283 ? -7.402 -6.418 5.559 1 98.56 283 PRO B CA 1
ATOM 4554 C C . PRO B 1 283 ? -7.859 -6.133 4.129 1 98.56 283 PRO B C 1
ATOM 4556 O O . PRO B 1 283 ? -9.062 -6.168 3.84 1 98.56 283 PRO B O 1
ATOM 4559 N N . VAL B 1 284 ? -6.926 -5.883 3.256 1 98.69 284 VAL B N 1
ATOM 4560 C CA . VAL B 1 284 ? -7.285 -5.52 1.89 1 98.69 284 VAL B CA 1
ATOM 4561 C C . VAL B 1 284 ? -7.867 -6.734 1.168 1 98.69 284 VAL B C 1
ATOM 4563 O O . VAL B 1 284 ? -8.859 -6.617 0.444 1 98.69 284 VAL B O 1
ATOM 4566 N N . SER B 1 285 ? -7.223 -7.883 1.344 1 98.62 285 SER B N 1
ATOM 4567 C CA . SER B 1 285 ? -7.758 -9.07 0.688 1 98.62 285 SER B CA 1
ATOM 4568 C C . SER B 1 285 ? -9.062 -9.523 1.332 1 98.62 285 SER B C 1
ATOM 4570 O O . SER B 1 285 ? -9.891 -10.172 0.688 1 98.62 285 SER B O 1
ATOM 4572 N N . ASP B 1 286 ? -9.328 -9.219 2.621 1 98.62 286 ASP B N 1
ATOM 4573 C CA . ASP B 1 286 ? -10.625 -9.445 3.242 1 98.62 286 ASP B CA 1
ATOM 4574 C C . ASP B 1 286 ? -11.719 -8.641 2.543 1 98.62 286 ASP B C 1
ATOM 4576 O O . ASP B 1 286 ? -12.82 -9.148 2.312 1 98.62 286 ASP B O 1
ATOM 4580 N N . VAL B 1 287 ? -11.414 -7.371 2.26 1 98.75 287 VAL B N 1
ATOM 4581 C CA . VAL B 1 287 ? -12.352 -6.52 1.539 1 98.75 287 VAL B CA 1
ATOM 4582 C C . VAL B 1 287 ? -12.656 -7.125 0.17 1 98.75 287 VAL B C 1
ATOM 4584 O O . VAL B 1 287 ? -13.812 -7.188 -0.247 1 98.75 287 VAL B O 1
ATOM 4587 N N . ALA B 1 288 ? -11.602 -7.551 -0.473 1 98.19 288 ALA B N 1
ATOM 4588 C CA . ALA B 1 288 ? -11.758 -8.172 -1.785 1 98.19 288 ALA B CA 1
ATOM 4589 C C . ALA B 1 288 ? -12.602 -9.445 -1.696 1 98.19 288 ALA B C 1
ATOM 4591 O O . ALA B 1 288 ? -13.453 -9.688 -2.551 1 98.19 288 ALA B O 1
ATOM 4592 N N . ALA B 1 289 ? -12.344 -10.266 -0.721 1 97.56 289 ALA B N 1
ATOM 4593 C CA . ALA B 1 289 ? -13.117 -11.484 -0.506 1 97.56 289 ALA B CA 1
ATOM 4594 C C . ALA B 1 289 ? -14.594 -11.172 -0.292 1 97.56 289 ALA B C 1
ATOM 4596 O O . ALA B 1 289 ? -15.461 -11.977 -0.636 1 97.56 289 ALA B O 1
ATOM 4597 N N . ALA B 1 290 ? -14.875 -9.984 0.265 1 97.5 290 ALA B N 1
ATOM 4598 C CA . ALA B 1 290 ? -16.25 -9.523 0.476 1 97.5 290 ALA B CA 1
ATOM 4599 C C . ALA B 1 290 ? -16.812 -8.898 -0.792 1 97.5 290 ALA B C 1
ATOM 4601 O O . ALA B 1 290 ? -17.953 -8.406 -0.795 1 97.5 290 ALA B O 1
ATOM 4602 N N . ARG B 1 291 ? -16.047 -8.859 -1.871 1 95.44 291 ARG B N 1
ATOM 4603 C CA . ARG B 1 291 ? -16.422 -8.344 -3.184 1 95.44 291 ARG B CA 1
ATOM 4604 C C . ARG B 1 291 ? -16.703 -6.844 -3.123 1 95.44 291 ARG B C 1
ATOM 4606 O O . ARG B 1 291 ? -17.641 -6.355 -3.744 1 95.44 291 ARG B O 1
ATOM 4613 N N . GLU B 1 292 ? -15.992 -6.176 -2.293 1 97.88 292 GLU B N 1
ATOM 4614 C CA . GLU B 1 292 ? -16.109 -4.727 -2.176 1 97.88 292 GLU B CA 1
ATOM 4615 C C . GLU B 1 292 ? -14.859 -4.031 -2.719 1 97.88 292 GLU B C 1
ATOM 4617 O O . GLU B 1 292 ? -13.781 -4.633 -2.783 1 97.88 292 GLU B O 1
ATOM 4622 N N . GLY B 1 293 ? -15.039 -2.789 -3.072 1 97.62 293 GLY B N 1
ATOM 4623 C CA . GLY B 1 293 ? -13.953 -2.018 -3.654 1 97.62 293 GLY B CA 1
ATOM 4624 C C . GLY B 1 293 ? -12.969 -1.506 -2.623 1 97.62 293 GLY B C 1
ATOM 4625 O O . GLY B 1 293 ? -13.281 -1.433 -1.435 1 97.62 293 GLY B O 1
ATOM 4626 N N . VAL B 1 294 ? -11.766 -1.17 -3.113 1 97.31 294 VAL B N 1
ATOM 4627 C CA . VAL B 1 294 ? -10.719 -0.56 -2.301 1 97.31 294 VAL B CA 1
ATOM 4628 C C . VAL B 1 294 ? -9.969 0.486 -3.123 1 97.31 294 VAL B C 1
ATOM 4630 O O . VAL B 1 294 ? -9.945 0.418 -4.355 1 97.31 294 VAL B O 1
ATOM 4633 N N . SER B 1 295 ? -9.414 1.485 -2.445 1 96.75 295 SER B N 1
ATOM 4634 C CA . SER B 1 295 ? -8.586 2.461 -3.146 1 96.75 295 SER B CA 1
ATOM 4635 C C . SER B 1 295 ? -7.332 1.81 -3.727 1 96.75 295 SER B C 1
ATOM 4637 O O . SER B 1 295 ? -6.871 0.781 -3.225 1 96.75 295 SER B O 1
ATOM 4639 N N . GLU B 1 296 ? -6.785 2.424 -4.734 1 94.38 296 GLU B N 1
ATOM 4640 C CA . GLU B 1 296 ? -5.672 1.826 -5.469 1 94.38 296 GLU B CA 1
ATOM 4641 C C . GLU B 1 296 ? -4.395 1.831 -4.637 1 94.38 296 GLU B C 1
ATOM 4643 O O . GLU B 1 296 ? -3.602 0.889 -4.703 1 94.38 296 GLU B O 1
ATOM 4648 N N . GLU B 1 297 ? -4.203 2.959 -3.924 1 95.69 297 GLU B N 1
ATOM 4649 C CA . GLU B 1 297 ? -2.963 3.129 -3.17 1 95.69 297 GLU B CA 1
ATOM 4650 C C . GLU B 1 297 ? -3.25 3.42 -1.699 1 95.69 297 GLU B C 1
ATOM 4652 O O . GLU B 1 297 ? -4.312 3.941 -1.359 1 95.69 297 GLU B O 1
ATOM 4657 N N . PRO B 1 298 ? -2.303 3.084 -0.843 1 97.44 298 PRO B N 1
ATOM 4658 C CA . PRO B 1 298 ? -2.482 3.459 0.561 1 97.44 298 PRO B CA 1
ATOM 4659 C C . PRO B 1 298 ? -2.123 4.918 0.832 1 97.44 298 PRO B C 1
ATOM 4661 O O . PRO B 1 298 ? -1.466 5.559 0.007 1 97.44 298 PRO B O 1
ATOM 4664 N N . ASP B 1 299 ? -2.648 5.387 1.874 1 97.94 299 ASP B N 1
ATOM 4665 C CA . ASP B 1 299 ? -2.264 6.672 2.451 1 97.94 299 ASP B CA 1
ATOM 4666 C C . ASP B 1 299 ? -1.375 6.477 3.68 1 97.94 299 ASP B C 1
ATOM 4668 O O . ASP B 1 299 ? -1.612 5.578 4.488 1 97.94 299 ASP B O 1
ATOM 4672 N N . PHE B 1 300 ? -0.35 7.254 3.734 1 98.69 300 PHE B N 1
ATOM 4673 C CA . PHE B 1 300 ? 0.583 7.211 4.855 1 98.69 300 PHE B CA 1
ATOM 4674 C C . PHE B 1 300 ? 0.319 8.359 5.82 1 98.69 300 PHE B C 1
ATOM 4676 O O . PHE B 1 300 ? 0.025 9.484 5.398 1 98.69 300 PHE B O 1
ATOM 4683 N N . VAL B 1 301 ? 0.395 8.062 7.082 1 98.88 301 VAL B N 1
ATOM 4684 C CA . VAL B 1 301 ? 0.425 9.094 8.109 1 98.88 301 VAL B CA 1
ATOM 4685 C C . VAL B 1 301 ? 1.835 9.211 8.688 1 98.88 301 VAL B C 1
ATOM 4687 O O . VAL B 1 301 ? 2.441 8.211 9.062 1 98.88 301 VAL B O 1
ATOM 4690 N N . MET B 1 302 ? 2.32 10.406 8.648 1 98.75 302 MET B N 1
ATOM 4691 C CA . MET B 1 302 ? 3.602 10.742 9.266 1 98.75 302 MET B CA 1
ATOM 4692 C C . MET B 1 302 ? 3.396 11.531 10.547 1 98.75 302 MET B C 1
ATOM 4694 O O . MET B 1 302 ? 2.367 12.188 10.719 1 98.75 302 MET B O 1
ATOM 4698 N N . SER B 1 303 ? 4.379 11.43 11.461 1 98.69 303 SER B N 1
ATOM 4699 C CA . SER B 1 303 ? 4.215 12.094 12.75 1 98.69 303 SER B CA 1
ATOM 4700 C C . SER B 1 303 ? 5.52 12.734 13.211 1 98.69 303 SER B C 1
ATOM 4702 O O . SER B 1 303 ? 6.598 12.172 13 1 98.69 303 SER B O 1
ATOM 4704 N N . ALA B 1 304 ? 5.418 13.875 13.766 1 98.5 304 ALA B N 1
ATOM 4705 C CA . ALA B 1 304 ? 6.527 14.555 14.422 1 98.5 304 ALA B CA 1
ATOM 4706 C C . ALA B 1 304 ? 6.293 14.656 15.93 1 98.5 304 ALA B C 1
ATOM 4708 O O . ALA B 1 304 ? 5.215 15.062 16.375 1 98.5 304 ALA B O 1
ATOM 4709 N N . ASP B 1 305 ? 7.242 14.234 16.719 1 98.31 305 ASP B N 1
ATOM 4710 C CA . ASP B 1 305 ? 7.199 14.375 18.172 1 98.31 305 ASP B CA 1
ATOM 4711 C C . ASP B 1 305 ? 7.551 15.797 18.609 1 98.31 305 ASP B C 1
ATOM 4713 O O . ASP B 1 305 ? 8.727 16.172 18.641 1 98.31 305 ASP B O 1
ATOM 4717 N N . LEU B 1 306 ? 6.598 16.578 19 1 97.75 306 LEU B N 1
ATOM 4718 C CA . LEU B 1 306 ? 6.801 18 19.297 1 97.75 306 LEU B CA 1
ATOM 4719 C C . LEU B 1 306 ? 7.383 18.188 20.688 1 97.75 306 LEU B C 1
ATOM 4721 O O . LEU B 1 306 ? 7.746 19.297 21.062 1 97.75 306 LEU B O 1
ATOM 4725 N N . THR B 1 307 ? 7.461 17.078 21.469 1 97 307 THR B N 1
ATOM 4726 C CA . THR B 1 307 ? 8.086 17.172 22.781 1 97 307 THR B CA 1
ATOM 4727 C C . THR B 1 307 ? 9.609 17.094 22.656 1 97 307 THR B C 1
ATOM 4729 O O . THR B 1 307 ? 10.328 17.391 23.625 1 97 307 THR B O 1
ATOM 4732 N N . ASP B 1 308 ? 10.078 16.656 21.547 1 93.62 308 ASP B N 1
ATOM 4733 C CA . ASP B 1 308 ? 11.508 16.656 21.234 1 93.62 308 ASP B CA 1
ATOM 4734 C C . ASP B 1 308 ? 12 18.062 20.891 1 93.62 308 ASP B C 1
ATOM 4736 O O . ASP B 1 308 ? 11.57 18.641 19.891 1 93.62 308 ASP B O 1
ATOM 4740 N N . PRO B 1 309 ? 12.906 18.562 21.578 1 89.75 309 PRO B N 1
ATOM 4741 C CA . PRO B 1 309 ? 13.367 19.938 21.328 1 89.75 309 PRO B CA 1
ATOM 4742 C C . PRO B 1 309 ? 14.102 20.094 20 1 89.75 309 PRO B C 1
ATOM 4744 O O . PRO B 1 309 ? 14.266 21.203 19.516 1 89.75 309 PRO B O 1
ATOM 4747 N N . ASP B 1 310 ? 14.5 18.922 19.469 1 88.06 310 ASP B N 1
ATOM 4748 C CA . ASP B 1 310 ? 15.227 19 18.203 1 88.06 310 ASP B CA 1
ATOM 4749 C C . ASP B 1 310 ? 14.273 19.094 17.016 1 88.06 310 ASP B C 1
ATOM 4751 O O . ASP B 1 310 ? 14.695 19.344 15.883 1 88.06 310 ASP B O 1
ATOM 4755 N N . VAL B 1 311 ? 13.07 18.719 17.484 1 84.44 311 VAL B N 1
ATOM 4756 C CA . VAL B 1 311 ? 12.047 18.891 16.453 1 84.44 311 VAL B CA 1
ATOM 4757 C C . VAL B 1 311 ? 11.547 20.344 16.469 1 84.44 311 VAL B C 1
ATOM 4759 O O . VAL B 1 311 ? 11.125 20.844 17.5 1 84.44 311 VAL B O 1
ATOM 4762 N N . ALA B 1 312 ? 11.758 21.047 15.336 1 68 312 ALA B N 1
ATOM 4763 C CA . ALA B 1 312 ? 11.406 22.438 15.055 1 68 312 ALA B CA 1
ATOM 4764 C C . ALA B 1 312 ? 11.773 23.344 16.219 1 68 312 ALA B C 1
ATOM 4766 O O . ALA B 1 312 ? 11.82 22.891 17.375 1 68 312 ALA B O 1
#

InterPro domains:
  IPR000182 GNAT domain [PF00583] (30-115)
  IPR000182 GNAT domain [PS51186] (10-159)
  IPR016181 Acyl-CoA N-acyltransferase [SSF55729] (9-146)
  IPR050832 Bacterial Acetyltransferase [PTHR43877] (9-150)